Protein AF-A0A9D2DLN3-F1 (afdb_monomer)

Mean predicted aligned error: 19.73 Å

Structure (mmCIF, N/CA/C/O backbone):
data_AF-A0A9D2DLN3-F1
#
_entry.id   AF-A0A9D2DLN3-F1
#
loop_
_atom_site.group_PDB
_atom_site.id
_atom_site.type_symbol
_atom_site.label_atom_id
_atom_site.label_alt_id
_atom_site.label_comp_id
_atom_site.label_asym_id
_atom_site.label_entity_id
_atom_site.label_seq_id
_atom_site.pdbx_PDB_ins_code
_atom_site.Cartn_x
_atom_site.Cartn_y
_atom_site.Cartn_z
_atom_site.occupancy
_atom_site.B_iso_or_equiv
_atom_site.auth_seq_id
_atom_site.auth_comp_id
_atom_site.auth_asym_id
_atom_site.auth_atom_id
_atom_site.pdbx_PDB_model_num
ATOM 1 N N . MET A 1 1 ? -41.412 30.567 28.887 1.00 54.31 1 MET A N 1
ATOM 2 C CA . MET A 1 1 ? -41.700 29.138 29.116 1.00 54.31 1 MET A CA 1
ATOM 3 C C . MET A 1 1 ? -42.687 28.635 28.071 1.00 54.31 1 MET A C 1
ATOM 5 O O . MET A 1 1 ? -42.240 28.007 27.126 1.00 54.31 1 MET A O 1
ATOM 9 N N . ALA A 1 2 ? -43.990 28.933 28.184 1.00 56.00 2 ALA A N 1
ATOM 10 C CA . ALA A 1 2 ? -44.981 28.480 27.199 1.00 56.00 2 ALA A CA 1
ATOM 11 C C . ALA A 1 2 ? -44.760 29.108 25.808 1.00 56.00 2 ALA A C 1
ATOM 13 O O . ALA A 1 2 ? -44.629 28.382 24.829 1.00 56.00 2 ALA A O 1
ATOM 14 N N . ASP A 1 3 ? -44.630 30.437 25.742 1.00 62.59 3 ASP A N 1
ATOM 15 C CA . ASP A 1 3 ? -44.466 31.163 24.472 1.00 62.59 3 ASP A CA 1
ATOM 16 C C . ASP A 1 3 ? -43.129 30.847 23.773 1.00 62.59 3 ASP A C 1
ATOM 18 O O . ASP A 1 3 ? -43.067 30.780 22.548 1.00 62.59 3 ASP A O 1
ATOM 22 N N . ASP A 1 4 ? -42.065 30.584 24.543 1.00 66.12 4 ASP A N 1
ATOM 23 C CA . ASP A 1 4 ? -40.763 30.167 23.999 1.00 66.12 4 ASP A CA 1
ATOM 24 C C . ASP A 1 4 ? -40.831 28.768 23.370 1.00 66.12 4 ASP A C 1
ATOM 26 O O . ASP A 1 4 ? -40.252 28.540 22.311 1.00 66.12 4 ASP A O 1
ATOM 30 N N . LEU A 1 5 ? -41.566 27.835 23.991 1.00 67.12 5 LEU A N 1
ATOM 31 C CA . LEU A 1 5 ? -41.749 26.483 23.460 1.00 67.12 5 LEU A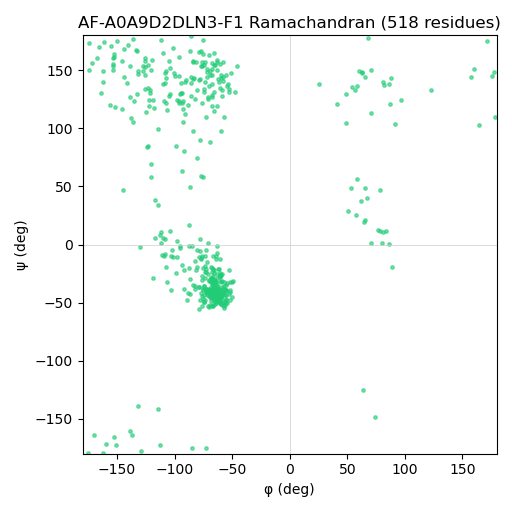 CA 1
ATOM 32 C C . LEU A 1 5 ? -42.590 26.499 22.177 1.00 67.12 5 LEU A C 1
ATOM 34 O O . LEU A 1 5 ? -42.247 25.819 21.214 1.00 67.12 5 LEU A O 1
ATOM 38 N N . ASP A 1 6 ? -43.656 27.302 22.143 1.00 78.06 6 ASP A N 1
ATOM 39 C CA . ASP A 1 6 ? -44.504 27.484 20.959 1.00 78.06 6 ASP A CA 1
ATOM 40 C C . ASP A 1 6 ? -43.758 28.193 19.811 1.00 78.06 6 ASP A C 1
ATOM 42 O O . ASP A 1 6 ? -43.986 27.887 18.639 1.00 78.06 6 ASP A O 1
ATOM 46 N N . LYS A 1 7 ? -42.797 29.075 20.130 1.00 80.00 7 LYS A N 1
ATOM 47 C CA . LYS A 1 7 ? -41.858 29.627 19.145 1.00 80.00 7 LYS A CA 1
ATOM 48 C C . LYS A 1 7 ? -40.910 28.550 18.600 1.00 80.00 7 LYS A C 1
ATOM 50 O O . LYS A 1 7 ? -40.850 28.375 17.389 1.00 80.00 7 LYS A O 1
ATOM 55 N N . ILE A 1 8 ? -40.226 27.797 19.468 1.00 78.06 8 ILE A N 1
ATOM 56 C CA . ILE A 1 8 ? -39.306 26.719 19.054 1.00 78.06 8 ILE A CA 1
ATOM 57 C C . ILE A 1 8 ? -40.033 25.683 18.181 1.00 78.06 8 ILE A C 1
ATOM 59 O O . ILE A 1 8 ? -39.481 25.224 17.184 1.00 78.06 8 ILE A O 1
ATOM 63 N N . LEU A 1 9 ? -41.290 25.351 18.500 1.00 79.06 9 LEU A N 1
ATOM 64 C CA . LEU A 1 9 ? -42.085 24.422 17.697 1.00 79.06 9 LEU A CA 1
ATOM 65 C C . LEU A 1 9 ? -42.338 24.941 16.271 1.00 79.06 9 LEU A C 1
ATOM 67 O O . LEU A 1 9 ? -42.290 24.158 15.325 1.00 79.06 9 LEU A O 1
ATOM 71 N N . LYS A 1 10 ? -42.575 26.250 16.115 1.00 86.62 10 LYS A N 1
ATOM 72 C CA . LYS A 1 10 ? -42.768 26.912 14.814 1.00 86.62 10 LYS A CA 1
ATOM 73 C C . LYS A 1 10 ? -41.469 27.019 14.027 1.00 86.62 10 LYS A C 1
ATOM 75 O O . LYS A 1 10 ? -41.475 26.724 12.836 1.00 86.62 10 LYS A O 1
ATOM 80 N N . ASP A 1 11 ? -40.366 27.364 14.689 1.00 83.56 11 ASP A N 1
ATOM 81 C CA . ASP A 1 11 ? -39.042 27.436 14.064 1.00 83.56 11 ASP A CA 1
ATOM 82 C C . ASP A 1 11 ? -38.636 26.041 13.511 1.00 83.56 11 ASP A C 1
ATOM 84 O O . ASP A 1 11 ? -38.245 25.919 12.350 1.00 83.56 11 ASP A O 1
ATOM 88 N N . VAL A 1 12 ? -38.867 24.960 14.275 1.00 80.50 12 VAL A N 1
ATOM 89 C CA . VAL A 1 12 ? -38.634 23.560 13.844 1.00 80.50 12 VAL A CA 1
ATOM 90 C C . VAL A 1 12 ? -39.609 23.088 12.751 1.00 80.50 12 VAL A C 1
ATOM 92 O O . VAL A 1 12 ? -39.251 22.249 11.920 1.00 80.50 12 VAL A O 1
ATOM 95 N N . GLN A 1 13 ? -40.847 23.590 12.725 1.00 84.94 13 GLN A N 1
ATOM 96 C CA . GLN A 1 13 ? -41.796 23.301 11.641 1.00 84.94 13 GLN A CA 1
ATOM 97 C C . GLN A 1 13 ? -41.375 23.986 10.334 1.00 84.94 13 GLN A C 1
ATOM 99 O O . GLN A 1 13 ? -41.338 23.323 9.298 1.00 84.94 13 GLN A O 1
ATOM 104 N N . ALA A 1 14 ? -40.972 25.258 10.392 1.00 87.06 14 ALA A N 1
ATOM 105 C CA . ALA A 1 14 ? -40.479 26.002 9.236 1.00 87.06 14 ALA A CA 1
ATOM 106 C C . ALA A 1 14 ? -39.214 25.366 8.630 1.00 87.06 14 ALA A C 1
ATOM 108 O O . ALA A 1 14 ? -39.120 25.229 7.411 1.00 87.06 14 ALA A O 1
ATOM 109 N N . GLU A 1 15 ? -38.273 24.899 9.459 1.00 83.31 15 GLU A N 1
ATOM 110 C CA . GLU A 1 15 ? -37.075 24.201 8.972 1.00 83.31 15 GLU A CA 1
ATOM 111 C C . GLU A 1 15 ? -37.420 22.884 8.247 1.00 83.31 15 GLU A C 1
ATOM 113 O O . GLU A 1 15 ? -36.844 22.564 7.206 1.00 83.31 15 GLU A O 1
ATOM 118 N N . LYS A 1 16 ? -38.407 22.129 8.750 1.00 82.12 16 LYS A N 1
ATOM 119 C CA . LYS A 1 16 ? -38.879 20.891 8.103 1.00 82.12 16 LYS A CA 1
ATOM 120 C C . LYS A 1 16 ? -39.585 21.143 6.772 1.00 82.12 16 LYS A C 1
ATOM 122 O O . LYS A 1 16 ? -39.459 20.321 5.865 1.00 82.12 16 LYS A O 1
ATOM 127 N N . GLU A 1 17 ? -40.307 22.253 6.636 1.00 87.88 17 GLU A N 1
ATOM 128 C CA . GLU A 1 17 ? -40.909 22.649 5.358 1.00 87.88 17 GLU A CA 1
ATOM 129 C C . GLU A 1 17 ? -39.844 23.112 4.352 1.00 87.88 17 GLU A C 1
ATOM 131 O O . GLU A 1 17 ? -39.889 22.684 3.198 1.00 87.88 17 GLU A O 1
ATOM 136 N N . ALA A 1 18 ? -38.833 23.870 4.794 1.00 83.81 18 ALA A N 1
ATOM 137 C CA . ALA A 1 18 ? -37.701 24.271 3.957 1.00 83.81 18 ALA A CA 1
ATOM 138 C C . ALA A 1 18 ? -36.919 23.059 3.415 1.00 83.81 18 ALA A C 1
ATOM 140 O O . ALA A 1 18 ? -36.769 22.923 2.200 1.00 83.81 18 ALA A O 1
ATOM 141 N N . ARG A 1 19 ? -36.515 22.116 4.284 1.00 76.06 19 ARG A N 1
ATOM 142 C CA . ARG A 1 19 ? -35.820 20.881 3.863 1.00 76.06 19 ARG A CA 1
ATOM 143 C C . ARG A 1 19 ? -36.662 20.019 2.909 1.00 76.06 19 ARG A C 1
ATOM 145 O O . ARG A 1 19 ? -36.104 19.354 2.041 1.00 76.06 19 ARG A O 1
ATOM 152 N N . ARG A 1 20 ? -37.999 20.017 3.031 1.00 83.31 20 ARG A N 1
ATOM 153 C CA . ARG A 1 20 ? -38.877 19.312 2.075 1.00 83.31 20 ARG A CA 1
ATOM 154 C C . ARG A 1 20 ? -38.876 19.989 0.702 1.00 83.31 20 ARG A C 1
ATOM 156 O O . ARG A 1 20 ? -38.760 19.285 -0.296 1.00 83.31 20 ARG A O 1
ATOM 163 N N . GLN A 1 21 ? -38.974 21.318 0.647 1.00 81.44 21 GLN A N 1
ATOM 164 C CA . GLN A 1 21 ? -38.904 22.061 -0.619 1.00 81.44 21 GLN A CA 1
ATOM 165 C C . GLN A 1 21 ? -37.546 21.868 -1.308 1.00 81.44 21 GLN A C 1
ATOM 167 O O . GLN A 1 21 ? -37.496 21.673 -2.518 1.00 81.44 21 GLN A O 1
ATOM 172 N N . GLU A 1 22 ? -36.458 21.843 -0.539 1.00 77.81 22 GLU A N 1
ATOM 173 C CA . GLU A 1 22 ? -35.108 21.560 -1.036 1.00 77.81 22 GLU A CA 1
ATOM 174 C C . GLU A 1 22 ? -34.990 20.137 -1.617 1.00 77.81 22 GLU A C 1
ATOM 176 O O . GLU A 1 22 ? -34.459 19.963 -2.712 1.00 77.81 22 GLU A O 1
ATOM 181 N N . GLN A 1 23 ? -35.574 19.123 -0.963 1.00 70.00 23 GLN A N 1
ATOM 182 C CA . GLN A 1 23 ? -35.638 17.751 -1.493 1.00 70.00 23 GLN A 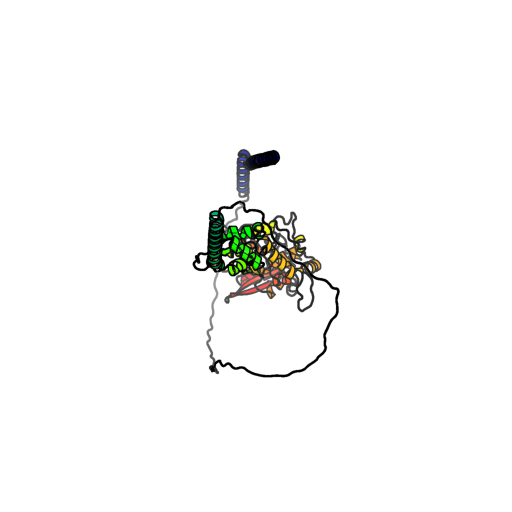CA 1
ATOM 183 C C . GLN A 1 23 ? -36.521 17.613 -2.747 1.00 70.00 23 GLN A C 1
ATOM 185 O O . GLN A 1 23 ? -36.198 16.827 -3.640 1.00 70.00 23 GLN A O 1
ATOM 190 N N . GLU A 1 24 ? -37.627 18.353 -2.841 1.00 75.56 24 GLU A N 1
ATOM 191 C CA . GLU A 1 24 ? -38.479 18.378 -4.039 1.00 75.56 24 GLU A CA 1
ATOM 192 C C . GLU A 1 24 ? -37.778 19.085 -5.212 1.00 75.56 24 GLU A C 1
ATOM 194 O O . GLU A 1 24 ? -37.832 18.601 -6.344 1.00 75.56 24 GLU A O 1
ATOM 199 N N . LEU A 1 25 ? -37.034 20.163 -4.943 1.00 71.69 25 LEU A N 1
ATOM 200 C CA . LEU A 1 25 ? -36.246 20.885 -5.944 1.00 71.69 25 LEU A CA 1
ATOM 201 C C . LEU A 1 25 ? -35.033 20.065 -6.416 1.00 71.69 25 LEU A C 1
ATOM 203 O O . LEU A 1 25 ? -34.789 19.981 -7.618 1.00 71.69 25 LEU A O 1
ATOM 207 N N . ALA A 1 26 ? -34.338 19.371 -5.508 1.00 59.88 26 ALA A N 1
ATOM 208 C CA . ALA A 1 26 ? -33.271 18.429 -5.854 1.00 59.88 26 ALA A CA 1
ATOM 209 C C . ALA A 1 26 ? -33.782 17.262 -6.720 1.00 59.88 26 ALA A C 1
ATOM 211 O O . ALA A 1 26 ? -33.118 16.871 -7.677 1.00 59.88 26 ALA A O 1
ATOM 212 N N . ARG A 1 27 ? -34.990 16.741 -6.453 1.00 64.19 27 ARG A N 1
ATOM 213 C CA . ARG A 1 27 ? -35.638 15.747 -7.330 1.00 64.19 27 ARG A CA 1
ATOM 214 C C . ARG A 1 27 ? -35.929 16.308 -8.721 1.00 64.19 27 ARG A C 1
ATOM 216 O O . ARG A 1 27 ? -35.583 15.661 -9.702 1.00 64.19 27 ARG A O 1
ATOM 223 N N . HIS A 1 28 ? -36.475 17.519 -8.815 1.00 64.50 28 HIS A N 1
ATOM 224 C CA . HIS A 1 28 ? -36.729 18.179 -10.102 1.00 64.50 28 HIS A CA 1
ATOM 225 C C . HIS A 1 28 ? -35.427 18.528 -10.864 1.00 64.50 28 HIS A C 1
ATOM 227 O O . HIS A 1 28 ? -35.447 18.673 -12.084 1.00 64.50 28 HIS A O 1
ATOM 233 N N . MET A 1 29 ? -34.280 18.640 -10.185 1.00 55.88 29 MET A N 1
ATOM 234 C CA . MET A 1 29 ? -32.963 18.757 -10.834 1.00 55.88 29 MET A CA 1
ATOM 235 C C . MET A 1 29 ? -32.371 17.410 -11.287 1.00 55.88 29 MET A C 1
ATOM 237 O O . MET A 1 29 ? -31.512 17.401 -12.166 1.00 55.88 29 MET A O 1
ATOM 241 N N . LEU A 1 30 ? -32.811 16.287 -10.708 1.00 52.62 30 LEU A N 1
ATOM 242 C CA . LEU A 1 30 ? -32.359 14.931 -11.054 1.00 52.62 30 LEU A CA 1
ATOM 243 C C . LEU A 1 30 ? -33.252 14.231 -12.091 1.00 52.62 30 LEU A C 1
ATOM 245 O O . LEU A 1 30 ? -32.808 13.278 -12.732 1.00 52.62 30 LEU A O 1
ATOM 249 N N . GLU A 1 31 ? -34.480 14.708 -12.311 1.00 52.56 31 GLU A N 1
ATOM 250 C CA . GLU A 1 31 ? -35.274 14.343 -13.487 1.00 52.56 31 GLU A CA 1
ATOM 251 C C . GLU A 1 31 ? -34.648 14.959 -14.750 1.00 52.56 31 GLU A C 1
ATOM 253 O O . GLU A 1 31 ? -34.982 16.066 -15.172 1.00 52.56 31 GLU A O 1
ATOM 258 N N . VAL A 1 32 ? -33.712 14.221 -15.357 1.00 55.78 32 VAL A N 1
ATOM 259 C CA . VAL A 1 32 ? -33.133 14.549 -16.667 1.00 55.78 32 VAL A CA 1
ATOM 260 C C . VAL A 1 32 ? -34.264 14.641 -17.688 1.00 55.78 32 VAL A C 1
ATOM 262 O O . VAL A 1 32 ? -34.858 13.627 -18.055 1.00 55.78 32 VAL A O 1
ATOM 265 N N . ASP A 1 33 ? -34.542 15.862 -18.148 1.00 59.56 33 ASP A N 1
ATOM 266 C CA . ASP A 1 33 ? -35.578 16.147 -19.140 1.00 59.56 33 ASP A CA 1
ATOM 267 C C . ASP A 1 33 ? -35.490 15.182 -20.336 1.00 59.56 33 ASP A C 1
ATOM 269 O O . ASP A 1 33 ? -34.423 14.973 -20.925 1.00 59.56 33 ASP A O 1
ATOM 273 N N . GLY A 1 34 ? -36.634 14.606 -20.711 1.00 57.88 34 GLY A N 1
ATOM 274 C CA . GLY A 1 34 ? -36.713 13.566 -21.734 1.00 57.88 34 GLY A CA 1
ATOM 275 C C . GLY A 1 34 ? -36.136 14.004 -23.081 1.00 57.88 34 GLY A C 1
ATOM 276 O O . GLY A 1 34 ? -35.514 13.190 -23.762 1.00 57.88 34 GLY A O 1
ATOM 277 N N . GLN A 1 35 ? -36.238 15.292 -23.438 1.00 55.66 35 GLN A N 1
ATOM 278 C CA . GLN A 1 35 ? -35.642 15.808 -24.679 1.00 55.66 35 GLN A CA 1
ATOM 279 C C . GLN A 1 35 ? -34.108 15.803 -24.627 1.00 55.66 35 GLN A C 1
ATOM 281 O O . GLN A 1 35 ? -33.450 15.563 -25.641 1.00 55.66 35 GLN A O 1
ATOM 286 N N . THR A 1 36 ? -33.523 16.005 -23.445 1.00 61.41 36 THR A N 1
ATOM 287 C CA . THR A 1 36 ? -32.077 15.868 -23.219 1.00 61.41 36 THR A CA 1
ATOM 288 C C . THR A 1 36 ? -31.642 14.406 -23.337 1.00 61.41 36 THR A C 1
ATOM 290 O O . THR A 1 36 ? -30.633 14.115 -23.982 1.00 61.41 36 THR A O 1
ATOM 293 N N . GLN A 1 37 ? -32.427 13.466 -22.799 1.00 58.16 37 GLN A N 1
ATOM 294 C CA . GLN A 1 37 ? -32.126 12.036 -22.903 1.00 58.16 37 GLN A CA 1
ATOM 295 C C . GLN A 1 37 ? -32.248 11.518 -24.352 1.00 58.16 37 GLN A C 1
ATOM 297 O O . GLN A 1 37 ? -31.350 10.823 -24.833 1.00 58.16 37 GLN A O 1
ATOM 302 N N . GLU A 1 38 ? -33.289 11.921 -25.092 1.00 64.31 38 GLU A N 1
ATOM 303 C CA . GLU A 1 38 ? -33.424 11.628 -26.527 1.00 64.31 38 GLU A CA 1
ATOM 304 C C . GLU A 1 38 ? -32.280 12.236 -27.350 1.00 64.31 38 GLU A C 1
ATOM 306 O O . GLU A 1 38 ? -31.720 11.564 -28.220 1.00 64.31 38 GLU A O 1
ATOM 311 N N . ARG A 1 39 ? -31.875 13.478 -27.053 1.00 71.38 39 ARG A N 1
ATOM 312 C CA . ARG A 1 39 ? -30.751 14.140 -27.729 1.00 71.38 39 ARG A CA 1
ATOM 313 C C . ARG A 1 39 ? -29.435 13.388 -27.528 1.00 71.38 39 ARG A C 1
ATOM 315 O O . ARG A 1 39 ? -28.735 13.143 -28.507 1.00 71.38 39 ARG A O 1
ATOM 322 N N . LEU A 1 40 ? -29.125 12.967 -26.301 1.00 69.12 40 LEU A N 1
ATOM 323 C CA . LEU A 1 40 ? -27.925 12.176 -25.998 1.00 69.12 40 LEU A CA 1
ATOM 324 C C . LEU A 1 40 ? -27.945 10.803 -26.690 1.00 69.12 40 LEU A C 1
ATOM 326 O O . LEU A 1 40 ? -26.916 10.347 -27.194 1.00 69.12 40 LEU A O 1
ATOM 330 N N . LEU A 1 41 ? -29.113 10.156 -26.783 1.00 68.06 41 LEU A N 1
ATOM 331 C CA . LEU A 1 41 ? -29.283 8.912 -27.544 1.00 68.06 41 LEU A CA 1
ATOM 332 C C . LEU A 1 41 ? -29.085 9.121 -29.054 1.00 68.06 41 LEU A C 1
ATOM 334 O O . LEU A 1 41 ? -28.487 8.270 -29.717 1.00 68.06 41 LEU A O 1
ATOM 338 N N . GLN A 1 42 ? -29.543 10.248 -29.600 1.00 69.81 42 GLN A N 1
ATOM 339 C CA . GLN A 1 42 ? -29.371 10.586 -31.012 1.00 69.81 42 GLN A CA 1
ATOM 340 C C . GLN A 1 42 ? -27.914 10.958 -31.339 1.00 69.81 42 GLN A C 1
ATOM 342 O O . GLN A 1 42 ? -27.382 10.518 -32.358 1.00 69.81 42 GLN A O 1
ATOM 347 N N . GLU A 1 43 ? -27.225 11.683 -30.453 1.00 70.38 43 GLU A N 1
ATOM 348 C CA . GLU A 1 43 ? -25.788 11.961 -30.572 1.00 70.38 43 GLU A CA 1
ATOM 349 C C . GLU A 1 43 ? -24.948 10.672 -30.456 1.00 70.38 43 GLU A C 1
ATOM 351 O O . GLU A 1 43 ? -24.022 10.483 -31.249 1.00 70.38 43 GLU A O 1
ATOM 356 N N . ARG A 1 44 ? -25.313 9.724 -29.573 1.00 66.31 44 ARG A N 1
ATOM 357 C CA . ARG A 1 44 ? -24.707 8.375 -29.538 1.00 66.31 44 ARG A CA 1
ATOM 358 C C . ARG A 1 44 ? -24.909 7.614 -30.853 1.00 66.31 44 ARG A C 1
ATOM 360 O O . ARG A 1 44 ? -23.933 7.103 -31.396 1.00 66.31 44 ARG A O 1
ATOM 367 N N . LYS A 1 45 ? -26.132 7.569 -31.400 1.00 65.12 45 LYS A N 1
ATOM 368 C CA . LYS A 1 45 ? -26.410 6.921 -32.701 1.00 65.12 45 LYS A CA 1
ATOM 369 C C . LYS A 1 45 ? -25.592 7.533 -33.837 1.00 65.12 45 LYS A C 1
ATOM 371 O O . LYS A 1 45 ? -25.022 6.794 -34.636 1.00 65.12 45 LYS A O 1
ATOM 376 N N . ASN A 1 46 ? -25.483 8.861 -33.879 1.00 70.38 46 ASN A N 1
ATOM 377 C CA . ASN A 1 46 ? -24.688 9.554 -34.890 1.00 70.38 46 ASN A CA 1
ATOM 378 C C . ASN A 1 46 ? -23.189 9.229 -34.761 1.00 70.38 46 ASN A C 1
ATOM 380 O O . ASN A 1 46 ? -22.564 8.934 -35.776 1.00 70.38 46 ASN A O 1
ATOM 384 N N . LYS A 1 47 ? -22.628 9.199 -33.539 1.00 62.28 47 LYS A N 1
ATOM 385 C CA . LYS A 1 47 ? -21.224 8.804 -33.306 1.00 62.28 47 LYS A CA 1
ATOM 386 C C . LYS A 1 47 ? -20.935 7.354 -33.711 1.00 62.28 47 LYS A C 1
ATOM 388 O O . LYS A 1 47 ? -19.913 7.097 -34.338 1.00 62.28 47 LYS A O 1
ATOM 393 N N . VAL A 1 48 ? -21.836 6.416 -33.406 1.00 57.91 48 VAL A N 1
ATOM 394 C CA . VAL A 1 48 ? -21.702 5.013 -33.848 1.00 57.91 48 VAL A CA 1
ATOM 395 C C . VAL A 1 48 ? -21.768 4.920 -35.377 1.00 57.91 48 VAL A C 1
ATOM 397 O O . VAL A 1 48 ? -20.927 4.267 -35.990 1.00 57.91 48 VAL A O 1
ATOM 400 N N . SER A 1 49 ? -22.701 5.637 -36.012 1.00 50.09 49 SER A N 1
ATOM 401 C CA . SER A 1 49 ? -22.829 5.652 -37.474 1.00 50.09 49 SER A CA 1
ATOM 402 C C . SER A 1 49 ? -21.647 6.315 -38.191 1.00 50.09 49 SER A C 1
ATOM 404 O O . SER A 1 49 ? -21.354 5.919 -39.317 1.00 50.09 49 SER A O 1
ATOM 406 N N . SER A 1 50 ? -20.968 7.300 -37.589 1.00 46.38 50 SER A N 1
ATOM 407 C CA . SER A 1 50 ? -19.732 7.855 -38.160 1.00 46.38 50 SER A CA 1
ATOM 408 C C . SER A 1 50 ? -18.564 6.881 -38.021 1.00 46.38 50 SER A C 1
ATOM 410 O O . SER A 1 50 ? -17.845 6.675 -38.993 1.00 46.38 50 SER A O 1
ATOM 412 N N . PHE A 1 51 ? -18.435 6.200 -36.876 1.00 45.81 51 PHE A N 1
ATOM 413 C CA . PHE A 1 51 ? -17.418 5.161 -36.672 1.00 45.81 51 PHE A CA 1
ATOM 414 C C . PHE A 1 51 ? -17.551 4.031 -37.707 1.00 45.81 51 PHE A C 1
ATOM 416 O O . PHE A 1 51 ? -16.578 3.620 -38.331 1.00 45.81 51 PHE A O 1
ATOM 423 N N . GLN A 1 52 ? -18.786 3.595 -37.968 1.00 45.81 52 GLN A N 1
ATOM 424 C CA . GLN A 1 52 ? -19.089 2.538 -38.937 1.00 45.81 52 GLN A CA 1
ATOM 425 C C . GLN A 1 52 ? -18.903 2.967 -40.409 1.00 45.81 52 GLN A C 1
ATOM 427 O O . GLN A 1 52 ? -18.813 2.112 -41.286 1.00 45.81 52 GLN A O 1
ATOM 432 N N . LEU A 1 53 ? -18.805 4.274 -40.687 1.00 44.25 53 LEU A N 1
ATOM 433 C CA . LEU A 1 53 ? -18.363 4.814 -41.979 1.00 44.25 53 LEU A CA 1
ATOM 434 C C . LEU A 1 53 ? -16.834 4.943 -42.072 1.00 44.25 53 LEU A C 1
ATOM 436 O O . LEU A 1 53 ? -16.285 4.819 -43.162 1.00 44.25 53 LEU A O 1
ATOM 440 N N . GLN A 1 54 ? -16.146 5.161 -40.948 1.00 43.75 54 GLN A N 1
ATOM 441 C CA . GLN A 1 54 ? -14.684 5.276 -40.894 1.00 43.75 54 GLN A CA 1
ATOM 442 C C . GLN A 1 54 ? -13.961 3.924 -41.034 1.00 43.75 54 GLN A C 1
ATOM 444 O O . GLN A 1 54 ? -12.805 3.917 -41.439 1.00 43.75 54 GLN A O 1
ATOM 449 N N . LEU A 1 55 ? -14.632 2.794 -40.773 1.00 41.38 55 LEU A N 1
ATOM 450 C CA . LEU A 1 55 ? -14.091 1.444 -41.013 1.00 41.38 55 LEU A CA 1
ATOM 451 C C . LEU A 1 55 ? -14.171 0.956 -42.478 1.00 41.38 55 LEU A C 1
ATOM 453 O O . LEU A 1 55 ? -13.675 -0.126 -42.766 1.00 41.38 55 LEU A O 1
ATOM 457 N N . ASN A 1 56 ? -14.793 1.711 -43.393 1.00 39.31 56 ASN A N 1
ATOM 458 C CA . ASN A 1 56 ? -15.056 1.283 -44.778 1.00 39.31 56 ASN A CA 1
ATOM 459 C C . ASN A 1 56 ? -14.292 2.111 -45.837 1.00 39.31 56 ASN A C 1
ATOM 461 O O . ASN A 1 56 ? -14.805 2.349 -46.933 1.00 39.31 56 ASN A O 1
ATOM 465 N N . LEU A 1 57 ? -13.072 2.556 -45.525 1.00 42.62 57 LEU A N 1
ATOM 466 C CA . LEU A 1 57 ? -12.107 3.014 -46.530 1.00 42.62 57 LEU A CA 1
ATOM 467 C C . LEU A 1 57 ? -10.825 2.168 -46.467 1.00 42.62 57 LEU A C 1
ATOM 469 O O . LEU A 1 57 ? -10.451 1.681 -45.405 1.00 42.62 57 LEU A O 1
ATOM 473 N N . ASP A 1 58 ? -10.184 2.047 -47.631 1.00 38.66 58 ASP A N 1
ATOM 474 C CA . ASP A 1 58 ? -8.882 1.414 -47.895 1.00 38.66 58 ASP A CA 1
ATOM 475 C C . ASP A 1 58 ? -8.846 -0.133 -47.977 1.00 38.66 58 ASP A C 1
ATOM 477 O O . ASP A 1 58 ? -7.931 -0.795 -47.492 1.00 38.66 58 ASP A O 1
ATOM 481 N N . GLU A 1 59 ? -9.794 -0.718 -48.724 1.00 37.97 59 GLU A N 1
ATOM 482 C CA . GLU A 1 59 ? -9.662 -2.073 -49.299 1.00 37.97 59 GLU A CA 1
ATOM 483 C C . GLU A 1 59 ? -8.812 -2.043 -50.595 1.00 37.97 59 GLU A C 1
ATOM 485 O O . GLU A 1 59 ? -9.332 -2.145 -51.708 1.00 37.97 59 GLU A O 1
ATOM 490 N N . GLU A 1 60 ? -7.487 -1.880 -50.474 1.00 36.03 60 GLU A N 1
ATOM 491 C CA . GLU A 1 60 ? -6.550 -2.082 -51.596 1.00 36.03 60 GLU A CA 1
ATOM 492 C C . GLU A 1 60 ? -6.049 -3.540 -51.616 1.00 36.03 60 GLU A C 1
ATOM 494 O O . GLU A 1 60 ? -5.368 -4.008 -50.702 1.00 36.03 60 GLU A O 1
ATOM 499 N N . ALA A 1 61 ? -6.442 -4.298 -52.645 1.00 37.81 61 ALA A N 1
ATOM 500 C CA . ALA A 1 61 ? -6.317 -5.756 -52.654 1.00 37.81 61 ALA A CA 1
ATOM 501 C C . ALA A 1 61 ? -4.898 -6.265 -53.013 1.00 37.81 61 ALA A C 1
ATOM 503 O O . ALA A 1 61 ? -4.349 -5.860 -54.042 1.00 37.81 61 ALA A O 1
ATOM 504 N N . PRO A 1 62 ? -4.322 -7.222 -52.254 1.00 37.03 62 PRO A N 1
ATOM 505 C CA . PRO A 1 62 ? -3.038 -7.843 -52.586 1.00 37.03 62 PRO A CA 1
ATOM 506 C C . PRO A 1 62 ? -3.156 -8.903 -53.700 1.00 37.03 62 PRO A C 1
ATOM 508 O O . PRO A 1 62 ? -4.102 -9.693 -53.736 1.00 37.03 62 PRO A O 1
ATOM 511 N N . GLU A 1 63 ? -2.159 -8.969 -54.591 1.00 35.97 63 GLU A N 1
ATOM 512 C CA . GLU A 1 63 ? -2.070 -10.007 -55.634 1.00 35.97 63 GLU A CA 1
ATOM 513 C C . GLU A 1 63 ? -1.806 -11.421 -55.057 1.00 35.97 63 GLU A C 1
ATOM 515 O O . GLU A 1 63 ? -1.144 -11.564 -54.024 1.00 35.97 63 GLU A O 1
ATOM 520 N N . PRO A 1 64 ? -2.273 -12.497 -55.727 1.00 35.94 64 PRO A N 1
ATOM 521 C CA . PRO A 1 64 ? -2.131 -13.866 -55.230 1.00 35.94 64 PRO A CA 1
ATOM 522 C C . PRO A 1 64 ? -0.680 -14.406 -55.298 1.00 35.94 64 PRO A C 1
ATOM 524 O O . PRO A 1 64 ? 0.057 -14.088 -56.238 1.00 35.94 64 PRO A O 1
ATOM 527 N N . PRO A 1 65 ? -0.264 -15.291 -54.363 1.00 36.06 65 PRO A N 1
ATOM 528 C CA . PRO A 1 65 ? 1.092 -15.850 -54.336 1.00 36.06 65 PRO A CA 1
ATOM 529 C C . PRO A 1 65 ? 1.452 -16.705 -55.560 1.00 36.06 65 PRO A C 1
ATOM 531 O O . PRO A 1 65 ? 0.611 -17.394 -56.139 1.00 36.06 65 PRO A O 1
ATOM 534 N N . ARG A 1 66 ? 2.743 -16.718 -55.921 1.00 32.66 66 ARG A N 1
ATOM 535 C CA . ARG A 1 66 ? 3.286 -17.558 -57.005 1.00 32.66 66 ARG A CA 1
ATOM 536 C C . ARG A 1 66 ? 3.617 -18.982 -56.543 1.00 32.66 66 ARG A C 1
ATOM 538 O O . ARG A 1 66 ? 3.851 -19.241 -55.368 1.00 32.66 66 ARG A O 1
ATOM 545 N N . GLU A 1 67 ? 3.639 -19.891 -57.515 1.00 30.69 67 GLU A N 1
ATOM 546 C CA . GLU A 1 67 ? 3.721 -21.346 -57.339 1.00 30.69 67 GLU A CA 1
ATOM 547 C C . GLU A 1 67 ? 4.975 -21.839 -56.592 1.00 30.69 67 GLU A C 1
ATOM 549 O O . GLU A 1 67 ? 6.093 -21.372 -56.823 1.00 30.69 67 GLU A O 1
ATOM 554 N N . ALA A 1 68 ? 4.797 -22.878 -55.772 1.00 30.69 68 ALA A N 1
ATOM 555 C CA . ALA A 1 68 ? 5.888 -23.605 -55.130 1.00 30.69 68 ALA A CA 1
ATOM 556 C C . ALA A 1 68 ? 6.678 -24.482 -56.125 1.00 30.69 68 ALA A C 1
ATOM 558 O O . ALA A 1 68 ? 6.118 -25.032 -57.077 1.00 30.69 68 ALA A O 1
ATOM 559 N N . LYS A 1 69 ? 7.974 -24.699 -55.855 1.00 31.33 69 LYS A N 1
ATOM 560 C CA . LYS A 1 69 ? 8.789 -25.737 -56.512 1.00 31.33 69 LYS A CA 1
ATOM 561 C C . LYS A 1 69 ? 9.588 -26.559 -55.503 1.00 31.33 69 LYS A C 1
ATOM 563 O O . LYS A 1 69 ? 9.970 -26.069 -54.448 1.00 31.33 69 LYS A O 1
ATOM 568 N N . ALA A 1 70 ? 9.769 -27.832 -55.845 1.00 29.39 70 ALA A N 1
ATOM 569 C CA . ALA A 1 70 ? 10.209 -28.889 -54.942 1.00 29.39 70 ALA A CA 1
ATOM 570 C C . ALA A 1 70 ? 11.700 -28.840 -54.563 1.00 29.39 70 ALA A C 1
ATOM 572 O O . ALA A 1 70 ? 12.540 -28.342 -55.314 1.00 29.39 70 ALA A O 1
ATOM 573 N N . ALA A 1 71 ? 12.013 -29.457 -53.423 1.00 30.06 71 ALA A N 1
ATOM 574 C CA . ALA A 1 71 ? 13.368 -29.797 -52.998 1.00 30.06 71 ALA A CA 1
ATOM 575 C C . ALA A 1 71 ? 13.905 -31.065 -53.698 1.00 30.06 71 ALA A C 1
ATOM 577 O O . ALA A 1 71 ? 13.129 -31.868 -54.225 1.00 30.06 71 ALA A O 1
ATOM 578 N N . PRO A 1 72 ? 15.224 -31.300 -53.617 1.00 37.12 72 PRO A N 1
ATOM 579 C CA . PRO A 1 72 ? 15.795 -32.644 -53.529 1.00 37.12 72 PRO A CA 1
ATOM 580 C C . PRO A 1 72 ? 16.607 -32.856 -52.220 1.00 37.12 72 PRO A C 1
ATOM 582 O O . PRO A 1 72 ? 17.025 -31.877 -51.601 1.00 37.12 72 PRO A O 1
ATOM 585 N N . PRO A 1 73 ? 16.825 -34.111 -51.770 1.00 40.00 73 PRO A N 1
ATOM 586 C CA . PRO A 1 73 ? 17.313 -34.418 -50.417 1.00 40.00 73 PRO A CA 1
ATOM 587 C C . PRO A 1 73 ? 18.812 -34.771 -50.325 1.00 40.00 73 PRO A C 1
ATOM 589 O O . PRO A 1 73 ? 19.452 -35.088 -51.328 1.00 40.00 73 PRO A O 1
ATOM 592 N N . SER A 1 74 ? 19.334 -34.827 -49.092 1.00 31.16 74 SER A N 1
ATOM 593 C CA . SER A 1 74 ? 20.605 -35.481 -48.746 1.00 31.16 74 SER A CA 1
ATOM 594 C C . SER A 1 74 ? 20.543 -36.155 -47.368 1.00 31.16 74 SER A C 1
ATOM 596 O O . SER A 1 74 ? 19.914 -35.641 -46.448 1.00 31.16 74 SER A O 1
ATOM 598 N N . ALA A 1 75 ? 21.226 -37.299 -47.292 1.00 29.44 75 ALA A N 1
ATOM 599 C CA . ALA A 1 75 ? 21.552 -38.163 -46.153 1.00 29.44 75 ALA A CA 1
ATOM 600 C C . ALA A 1 75 ? 22.079 -37.424 -44.896 1.00 29.44 75 ALA A C 1
ATOM 602 O O . ALA A 1 75 ? 22.615 -36.327 -45.044 1.00 29.44 75 ALA A O 1
ATOM 603 N N . ALA A 1 76 ? 21.949 -37.900 -43.645 1.00 28.75 76 ALA A N 1
ATOM 604 C CA . ALA A 1 76 ? 21.795 -39.245 -43.035 1.00 28.75 76 ALA A CA 1
ATOM 605 C C . ALA A 1 76 ? 23.108 -39.961 -42.623 1.00 28.75 76 ALA A C 1
ATOM 607 O O . ALA A 1 76 ? 23.786 -40.525 -43.472 1.00 28.75 76 ALA A O 1
ATOM 608 N N . GLU A 1 77 ? 23.364 -39.962 -41.306 1.00 30.33 77 GLU A N 1
ATOM 609 C CA . GLU A 1 77 ? 24.207 -40.816 -40.428 1.00 30.33 77 GLU A CA 1
ATOM 610 C C . GLU A 1 77 ? 23.691 -40.489 -38.990 1.00 30.33 77 GLU A C 1
ATOM 612 O O . GLU A 1 77 ? 23.277 -39.353 -38.752 1.00 30.33 77 GLU A O 1
ATOM 617 N N . GLU A 1 78 ? 23.358 -41.417 -38.079 1.00 28.95 78 GLU A N 1
ATOM 618 C CA . GLU A 1 78 ? 24.196 -42.374 -37.316 1.00 28.95 78 GLU A CA 1
ATOM 619 C C . GLU A 1 78 ? 25.288 -41.705 -36.448 1.00 28.95 78 GLU A C 1
ATOM 621 O O . GLU A 1 78 ? 25.972 -40.805 -36.916 1.00 28.95 78 GLU A O 1
ATOM 626 N N . ALA A 1 79 ? 25.556 -42.092 -35.190 1.00 26.45 79 ALA A N 1
ATOM 627 C CA . ALA A 1 79 ? 24.841 -42.905 -34.183 1.00 26.45 79 ALA A CA 1
ATOM 628 C C . ALA A 1 79 ? 25.516 -42.682 -32.795 1.00 26.45 79 ALA A C 1
ATOM 630 O O . ALA A 1 79 ? 26.610 -42.119 -32.748 1.00 26.45 79 ALA A O 1
ATOM 631 N N . GLY A 1 80 ? 24.935 -43.147 -31.674 1.00 27.41 80 GLY A N 1
ATOM 632 C CA . GLY A 1 80 ? 25.658 -43.175 -30.385 1.00 27.41 80 GLY A CA 1
ATOM 633 C C . GLY A 1 80 ? 24.816 -43.367 -29.114 1.00 27.41 80 GLY A C 1
ATOM 634 O O . GLY A 1 80 ? 24.244 -42.410 -28.603 1.00 27.41 80 GLY A O 1
ATOM 635 N N . GLU A 1 81 ? 24.818 -44.583 -28.563 1.00 29.94 81 GLU A N 1
ATOM 636 C CA . GLU A 1 81 ? 24.485 -44.869 -27.156 1.00 29.94 81 GLU A CA 1
ATOM 637 C C . GLU A 1 81 ? 25.785 -45.061 -26.354 1.00 29.94 81 GLU A C 1
ATOM 639 O O . GLU A 1 81 ? 26.720 -45.659 -26.882 1.00 29.94 81 GLU A O 1
ATOM 644 N N . GLU A 1 82 ? 25.821 -44.697 -25.065 1.00 29.03 82 GLU A N 1
ATOM 645 C CA . GLU A 1 82 ? 26.635 -45.430 -24.077 1.00 29.03 82 GLU A CA 1
ATOM 646 C C . GLU A 1 82 ? 26.042 -45.314 -22.654 1.00 29.03 82 GLU A C 1
ATOM 648 O O . GLU A 1 82 ? 25.183 -44.467 -22.397 1.00 29.03 82 GLU A O 1
ATOM 653 N N . GLN A 1 83 ? 26.433 -46.211 -21.737 1.00 27.52 83 GLN A N 1
ATOM 654 C CA . GLN A 1 83 ? 25.754 -46.452 -20.455 1.00 27.52 83 GLN A CA 1
ATOM 655 C C . GLN A 1 83 ? 26.665 -46.332 -19.215 1.00 27.52 83 GLN A C 1
ATOM 657 O O . GLN A 1 83 ? 27.807 -46.770 -19.218 1.00 27.52 83 GLN A O 1
ATOM 662 N N . ALA A 1 84 ? 26.063 -45.840 -18.126 1.00 27.17 84 ALA A N 1
ATOM 663 C CA . ALA A 1 84 ? 26.192 -46.268 -16.721 1.00 27.17 84 ALA A CA 1
ATOM 664 C C . ALA A 1 84 ? 27.559 -46.662 -16.089 1.00 27.17 84 ALA A C 1
ATOM 666 O O . ALA A 1 84 ? 28.118 -47.724 -16.352 1.00 27.17 84 ALA A O 1
ATOM 667 N N . ALA A 1 85 ? 27.922 -45.933 -15.023 1.00 27.44 85 ALA A N 1
ATOM 668 C CA . ALA A 1 85 ? 28.587 -46.437 -13.805 1.00 27.44 85 ALA A CA 1
ATOM 669 C C . ALA A 1 85 ? 28.179 -45.505 -12.631 1.00 27.44 85 ALA A C 1
ATOM 671 O O . ALA A 1 85 ? 28.264 -44.293 -12.783 1.00 27.44 85 ALA A O 1
ATOM 672 N N . ALA A 1 86 ? 27.504 -45.938 -11.557 1.00 27.77 86 ALA A N 1
ATOM 673 C CA . ALA A 1 86 ? 27.869 -46.880 -10.480 1.00 27.77 86 ALA A CA 1
ATOM 674 C C . ALA A 1 86 ? 28.605 -46.204 -9.292 1.00 27.77 86 ALA A C 1
ATOM 676 O O . ALA A 1 86 ? 29.666 -45.614 -9.463 1.00 27.77 86 ALA A O 1
ATOM 677 N N . ALA A 1 87 ? 28.021 -46.310 -8.087 1.00 32.56 87 ALA A N 1
ATOM 678 C CA . ALA A 1 87 ? 28.585 -45.857 -6.801 1.00 32.56 87 ALA A CA 1
ATOM 679 C C . ALA A 1 87 ? 29.510 -46.935 -6.170 1.00 32.56 87 ALA A C 1
ATOM 681 O O . ALA A 1 87 ? 29.660 -48.001 -6.782 1.00 32.56 87 ALA A O 1
ATOM 682 N N . PRO A 1 88 ? 30.137 -46.709 -4.987 1.00 44.50 88 PRO A N 1
ATOM 683 C CA . PRO A 1 88 ? 29.423 -47.012 -3.722 1.00 44.50 88 PRO A CA 1
ATOM 684 C C . PRO A 1 88 ? 29.860 -46.235 -2.436 1.00 44.50 88 PRO A C 1
ATOM 686 O O . PRO A 1 88 ? 30.919 -45.620 -2.416 1.00 44.50 88 PRO A O 1
ATOM 689 N N . ASP A 1 89 ? 29.069 -46.396 -1.355 1.00 29.48 89 ASP A N 1
ATOM 690 C CA . ASP A 1 89 ? 29.457 -46.501 0.084 1.00 29.48 89 ASP A CA 1
ATOM 691 C C . ASP A 1 89 ? 30.171 -45.335 0.845 1.00 29.48 89 ASP A C 1
ATOM 693 O O . ASP A 1 89 ? 30.980 -44.608 0.285 1.00 29.48 89 ASP A O 1
ATOM 697 N N . ALA A 1 90 ? 29.988 -45.115 2.169 1.00 28.83 90 ALA A N 1
ATOM 698 C CA . ALA A 1 90 ? 29.058 -45.684 3.179 1.00 28.83 90 ALA A CA 1
ATOM 699 C C . ALA A 1 90 ? 29.112 -44.952 4.564 1.00 28.83 90 ALA A C 1
ATOM 701 O O . ALA A 1 90 ? 30.182 -44.477 4.925 1.00 28.83 90 ALA A O 1
ATOM 702 N N . VAL A 1 91 ? 28.016 -45.041 5.366 1.00 28.33 91 VAL A N 1
ATOM 703 C CA . VAL A 1 91 ? 27.938 -45.122 6.875 1.00 28.33 91 VAL A CA 1
ATOM 704 C C . VAL A 1 91 ? 28.466 -43.912 7.711 1.00 28.33 91 VAL A C 1
ATOM 706 O O . VAL A 1 91 ? 29.392 -43.242 7.287 1.00 28.33 91 VAL A O 1
ATOM 709 N N . SER A 1 92 ? 27.976 -43.507 8.906 1.00 29.09 92 SER A N 1
ATOM 710 C CA . SER A 1 92 ? 27.024 -43.978 9.964 1.00 29.09 92 SER A CA 1
ATOM 711 C C . SER A 1 92 ? 26.051 -42.836 10.404 1.00 29.09 92 SER A C 1
ATOM 713 O O . SER A 1 92 ? 26.246 -41.714 9.958 1.00 29.09 92 SER A O 1
ATOM 715 N N . GLY A 1 93 ? 24.940 -43.005 11.153 1.00 26.50 93 GLY A N 1
ATOM 716 C CA . GLY A 1 93 ? 24.790 -43.347 12.599 1.00 26.50 93 GLY A CA 1
ATOM 717 C C . GLY A 1 93 ? 24.976 -42.106 13.516 1.00 26.50 93 GLY A C 1
ATOM 718 O O . GLY A 1 93 ? 25.859 -41.312 13.218 1.00 26.50 93 GLY A O 1
ATOM 719 N N . GLU A 1 94 ? 24.228 -41.842 14.605 1.00 29.50 94 GLU A N 1
ATOM 720 C CA . GLU A 1 94 ? 23.254 -42.635 15.398 1.00 29.50 94 GLU A CA 1
ATOM 721 C C . GLU A 1 94 ? 22.185 -41.754 16.121 1.00 29.50 94 GLU A C 1
ATOM 723 O O . GLU A 1 94 ? 22.387 -40.563 16.333 1.00 29.50 94 GLU A O 1
ATOM 728 N N . GLU A 1 95 ? 21.096 -42.389 16.577 1.00 33.44 95 GLU A N 1
ATOM 729 C CA . GLU A 1 95 ? 20.123 -42.002 17.637 1.00 33.44 95 GLU A CA 1
ATOM 730 C C . GLU A 1 95 ? 19.705 -43.322 18.366 1.00 33.44 95 GLU A C 1
ATOM 732 O O . GLU A 1 95 ? 20.005 -44.377 17.788 1.00 33.44 95 GLU A O 1
ATOM 737 N N . PRO A 1 96 ? 19.004 -43.384 19.540 1.00 53.44 96 PRO A N 1
ATOM 738 C CA . PRO A 1 96 ? 18.325 -42.341 20.347 1.00 53.44 96 PRO A CA 1
ATOM 739 C C . PRO A 1 96 ? 18.516 -42.473 21.908 1.00 53.44 96 PRO A C 1
ATOM 741 O O . PRO A 1 96 ? 19.359 -43.235 22.373 1.00 53.44 96 PRO A O 1
ATOM 744 N N . ALA A 1 97 ? 17.620 -41.836 22.701 1.00 29.03 97 ALA A N 1
ATOM 745 C CA . ALA A 1 97 ? 17.322 -42.019 24.156 1.00 29.03 97 ALA A CA 1
ATOM 746 C C . ALA A 1 97 ? 18.398 -41.546 25.172 1.00 29.03 97 ALA A C 1
ATOM 748 O O . ALA A 1 97 ? 19.583 -41.579 24.881 1.00 29.03 97 ALA A O 1
ATOM 749 N N . GLY A 1 98 ? 18.131 -41.094 26.410 1.00 27.22 98 GLY A N 1
ATOM 750 C CA . GLY A 1 98 ? 16.977 -40.963 27.336 1.00 27.22 98 GLY A CA 1
ATOM 751 C C . GLY A 1 98 ? 17.459 -40.086 28.535 1.00 27.22 98 GLY A C 1
ATOM 752 O O . GLY A 1 98 ? 18.505 -39.461 28.406 1.00 27.22 98 GLY A O 1
ATOM 753 N N . MET A 1 99 ? 16.866 -39.955 29.733 1.00 30.78 99 MET A N 1
ATOM 754 C CA . MET A 1 99 ? 15.738 -40.583 30.448 1.00 30.78 99 MET A CA 1
ATOM 755 C C . MET A 1 99 ? 15.293 -39.637 31.614 1.00 30.78 99 MET A C 1
ATOM 757 O O . MET A 1 99 ? 15.942 -38.628 31.877 1.00 30.78 99 MET A O 1
ATOM 761 N N . SER A 1 100 ? 14.203 -39.966 32.312 1.00 28.03 100 SER A N 1
ATOM 762 C CA . SER A 1 100 ? 13.540 -39.249 33.428 1.00 28.03 100 SER A CA 1
ATOM 763 C C . SER A 1 100 ? 14.268 -39.140 34.787 1.00 28.03 100 SER A C 1
ATOM 765 O O . SER A 1 100 ? 14.953 -40.080 35.176 1.00 28.03 100 SER A O 1
ATOM 767 N N . ASP A 1 101 ? 13.916 -38.116 35.585 1.00 29.20 101 ASP A N 1
ATOM 768 C CA . ASP A 1 101 ? 13.259 -38.228 36.924 1.00 29.20 101 ASP A CA 1
ATOM 769 C C . ASP A 1 101 ? 12.635 -36.849 37.283 1.00 29.20 101 ASP A C 1
ATOM 771 O O . ASP A 1 101 ? 13.197 -35.841 36.863 1.00 29.20 101 ASP A O 1
ATOM 775 N N . THR A 1 102 ? 11.448 -36.604 37.869 1.00 29.16 102 THR A N 1
ATOM 776 C CA . THR A 1 102 ? 10.488 -37.201 38.846 1.00 29.16 102 THR A CA 1
ATOM 777 C C . THR A 1 102 ? 10.719 -36.910 40.347 1.00 29.16 102 THR A C 1
ATOM 779 O O . THR A 1 102 ? 11.845 -36.898 40.830 1.00 29.16 102 THR A O 1
ATOM 782 N N . GLY A 1 103 ? 9.612 -36.643 41.071 1.00 27.77 103 GLY A N 1
ATOM 783 C CA . GLY A 1 103 ? 9.543 -36.305 42.510 1.00 27.77 103 GLY A CA 1
ATOM 784 C C . GLY A 1 103 ? 9.685 -34.802 42.850 1.00 27.77 103 GLY A C 1
ATOM 785 O O . GLY A 1 103 ? 10.448 -34.096 42.202 1.00 27.77 103 GLY A O 1
ATOM 786 N N . GLY A 1 104 ? 8.988 -34.231 43.845 1.00 27.34 104 GLY A N 1
ATOM 787 C CA . GLY A 1 104 ? 7.891 -34.768 44.669 1.00 27.34 104 GLY A CA 1
ATOM 788 C C . GLY A 1 104 ? 7.719 -34.053 46.030 1.00 27.34 104 GLY A C 1
ATOM 789 O O . GLY A 1 104 ? 8.711 -33.716 46.659 1.00 27.34 104 GLY A O 1
ATOM 790 N N . GLU A 1 105 ? 6.462 -33.906 46.474 1.00 30.64 105 GLU A N 1
ATOM 791 C CA . GLU A 1 105 ? 5.995 -33.733 47.876 1.00 30.64 105 GLU A CA 1
ATOM 792 C C . GLU A 1 105 ? 6.270 -32.416 48.668 1.00 30.64 105 GLU A C 1
ATOM 794 O O . GLU A 1 105 ? 7.374 -32.111 49.111 1.00 30.64 105 GLU A O 1
ATOM 799 N N . GLU A 1 106 ? 5.175 -31.690 48.957 1.00 30.59 106 GLU A N 1
ATOM 800 C CA . GLU A 1 106 ? 4.920 -30.974 50.232 1.00 30.59 106 GLU A CA 1
ATOM 801 C C . GLU A 1 106 ? 4.587 -31.987 51.373 1.00 30.59 106 GLU A C 1
ATOM 803 O O . GLU A 1 106 ? 4.510 -33.180 51.072 1.00 30.59 106 GLU A O 1
ATOM 808 N N . PRO A 1 107 ? 4.218 -31.608 52.630 1.00 53.44 107 PRO A N 1
ATOM 809 C CA . PRO A 1 107 ? 4.326 -30.331 53.376 1.00 53.44 107 PRO A CA 1
ATOM 810 C C . PRO A 1 107 ? 4.965 -30.505 54.787 1.00 53.44 107 PRO A C 1
ATOM 812 O O . PRO A 1 107 ? 5.243 -31.621 55.210 1.00 53.44 107 PRO A O 1
ATOM 815 N N . SER A 1 108 ? 5.072 -29.427 55.590 1.00 29.30 108 SER A N 1
ATOM 816 C CA . SER A 1 108 ? 4.651 -29.446 57.020 1.00 29.30 108 SER A CA 1
ATOM 817 C C . SER A 1 108 ? 4.741 -28.075 57.716 1.00 29.30 108 SER A C 1
ATOM 819 O O . SER A 1 108 ? 5.622 -27.274 57.416 1.00 29.30 108 SER A O 1
ATOM 821 N N . GLU A 1 109 ? 3.869 -27.841 58.702 1.00 31.58 109 GLU A N 1
ATOM 822 C CA . GLU A 1 109 ? 3.872 -26.680 59.610 1.00 31.58 109 GLU A CA 1
ATOM 823 C C . GLU A 1 109 ? 4.957 -26.777 60.708 1.00 31.58 109 GLU A C 1
ATOM 825 O O . GLU A 1 109 ? 5.259 -27.883 61.152 1.00 31.58 109 GLU A O 1
ATOM 830 N N . ALA A 1 110 ? 5.442 -25.637 61.241 1.00 29.09 110 ALA A N 1
ATOM 831 C CA . ALA A 1 110 ? 5.438 -25.331 62.692 1.00 29.09 110 ALA A CA 1
ATOM 832 C C . ALA A 1 110 ? 6.146 -24.001 63.070 1.00 29.09 110 ALA A C 1
ATOM 834 O O . ALA A 1 110 ? 7.178 -23.624 62.526 1.00 29.09 110 ALA A O 1
ATOM 835 N N . VAL A 1 111 ? 5.597 -23.336 64.091 1.00 33.53 111 VAL A N 1
ATOM 836 C CA . VAL A 1 111 ? 6.108 -22.162 64.853 1.00 33.53 111 VAL A CA 1
ATOM 837 C C . VAL A 1 111 ? 6.604 -22.733 66.223 1.00 33.53 111 VAL A C 1
ATOM 839 O O . VAL A 1 111 ? 6.090 -23.806 66.557 1.00 33.53 111 VAL A O 1
ATOM 842 N N . PRO A 1 112 ? 7.510 -22.146 67.068 1.00 46.50 112 PRO A N 1
ATOM 843 C CA . PRO A 1 112 ? 7.762 -20.705 67.281 1.00 46.50 112 PRO A CA 1
ATOM 844 C C . PRO A 1 112 ? 9.193 -20.243 67.714 1.00 46.50 112 PRO A C 1
ATOM 846 O O . PRO A 1 112 ? 10.104 -21.044 67.888 1.00 46.50 112 PRO A O 1
ATOM 849 N N . SER A 1 113 ? 9.315 -18.936 68.037 1.00 26.61 113 SER A N 1
ATOM 850 C CA . SER A 1 113 ? 9.944 -18.377 69.273 1.00 26.61 113 SER A CA 1
ATOM 851 C C . SER A 1 113 ? 11.116 -17.384 69.124 1.00 26.61 113 SER A C 1
ATOM 853 O O . SER A 1 113 ? 12.136 -17.723 68.539 1.00 26.61 113 SER A O 1
ATOM 855 N N . SER A 1 114 ? 11.025 -16.268 69.881 1.00 28.47 114 SER A N 1
ATOM 856 C CA . SER A 1 114 ? 12.115 -15.418 70.451 1.00 28.47 114 SER A CA 1
ATOM 857 C C . SER A 1 114 ? 13.125 -14.729 69.501 1.00 28.47 114 SER A C 1
ATOM 859 O O . SER A 1 114 ? 13.468 -15.261 68.459 1.00 28.47 114 SER A O 1
ATOM 861 N N . GLY A 1 115 ? 13.692 -13.556 69.822 1.00 26.28 115 GLY A N 1
ATOM 862 C CA . GLY A 1 115 ? 13.547 -12.670 70.995 1.00 26.28 115 GLY A CA 1
ATOM 863 C C . GLY A 1 115 ? 14.599 -11.532 70.983 1.00 26.28 115 GLY A C 1
ATOM 864 O O . GLY A 1 115 ? 15.469 -11.536 70.117 1.00 26.28 115 GLY A O 1
ATOM 865 N N . GLY A 1 116 ? 14.528 -10.595 71.941 1.00 28.70 116 GLY A N 1
ATOM 866 C CA . GLY A 1 116 ? 15.364 -9.373 72.032 1.00 28.70 116 GLY A CA 1
ATOM 867 C C . GLY A 1 116 ? 14.654 -8.137 71.437 1.00 28.70 116 GLY A C 1
ATOM 868 O O . GLY A 1 116 ? 14.086 -8.251 70.355 1.00 28.70 116 GLY A O 1
ATOM 869 N N . GLU A 1 117 ? 14.440 -6.997 72.117 1.00 34.41 117 GLU A N 1
ATOM 870 C CA . GLU A 1 117 ? 15.338 -6.087 72.885 1.00 34.41 117 GLU A CA 1
ATOM 871 C C . GLU A 1 117 ? 16.087 -5.107 71.939 1.00 34.41 117 GLU A C 1
ATOM 873 O O . GLU A 1 117 ? 16.466 -5.494 70.839 1.00 34.41 117 GLU A O 1
ATOM 878 N N . GLU A 1 118 ? 16.249 -3.804 72.230 1.00 36.41 118 GLU A N 1
ATOM 879 C CA . GLU A 1 118 ? 16.326 -3.128 73.543 1.00 36.41 118 GLU A CA 1
ATOM 880 C C . GLU A 1 118 ? 15.874 -1.628 73.517 1.00 36.41 118 GLU A C 1
ATOM 882 O O . GLU A 1 118 ? 16.012 -0.945 72.505 1.00 36.41 118 GLU A O 1
ATOM 887 N N . ASP A 1 119 ? 15.327 -1.146 74.645 1.00 32.00 119 ASP A N 1
ATOM 888 C CA . ASP A 1 119 ? 15.267 0.216 75.244 1.00 32.00 119 ASP A CA 1
ATOM 889 C C . ASP A 1 119 ? 15.356 1.562 74.468 1.00 32.00 119 ASP A C 1
ATOM 891 O O . ASP A 1 119 ? 16.336 1.857 73.786 1.00 32.00 119 ASP A O 1
ATOM 895 N N . ARG A 1 120 ? 14.485 2.525 74.870 1.00 30.06 120 ARG A N 1
ATOM 896 C CA . ARG A 1 120 ? 14.863 3.624 75.816 1.00 30.06 120 ARG A CA 1
ATOM 897 C C . ARG A 1 120 ? 13.660 4.356 76.475 1.00 30.06 120 ARG A C 1
ATOM 899 O O . ARG A 1 120 ? 12.600 4.478 75.872 1.00 30.06 120 ARG A O 1
ATOM 906 N N . ALA A 1 121 ? 13.855 4.854 77.707 1.00 33.41 121 ALA A N 1
ATOM 907 C CA . ALA A 1 121 ? 12.927 5.668 78.532 1.00 33.41 121 ALA A CA 1
ATOM 908 C C . ALA A 1 121 ? 13.012 7.197 78.196 1.00 33.41 121 ALA A C 1
ATOM 910 O O . ALA A 1 121 ? 13.715 7.540 77.247 1.00 33.41 121 ALA A O 1
ATOM 911 N N . GLU A 1 122 ? 12.364 8.196 78.834 1.00 34.69 122 GLU A N 1
ATOM 912 C CA . GLU A 1 122 ? 11.729 8.419 80.174 1.00 34.69 122 GLU A CA 1
ATOM 913 C C . GLU A 1 122 ? 10.352 9.166 79.994 1.00 34.69 122 GLU A C 1
ATOM 915 O O . GLU A 1 122 ? 9.828 9.127 78.883 1.00 34.69 122 GLU A O 1
ATOM 920 N N . ASP A 1 123 ? 9.603 9.814 80.914 1.00 32.66 123 ASP A N 1
ATOM 921 C CA . ASP A 1 123 ? 9.739 10.324 82.307 1.00 32.66 123 ASP A CA 1
ATOM 922 C C . ASP A 1 123 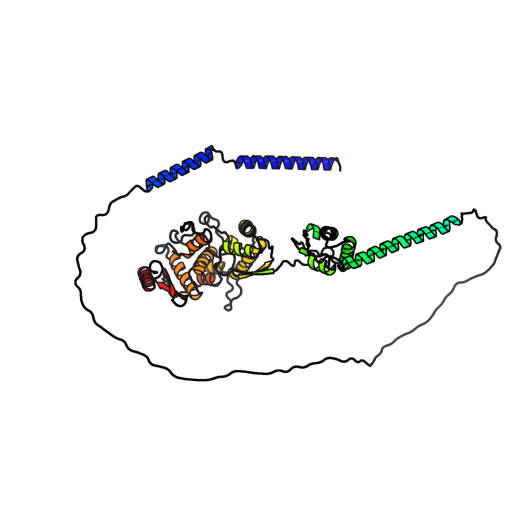? 8.318 10.538 82.964 1.00 32.66 123 ASP A C 1
ATOM 924 O O . ASP A 1 123 ? 7.301 10.146 82.384 1.00 32.66 123 ASP A O 1
ATOM 928 N N . ALA A 1 124 ? 8.203 11.157 84.156 1.00 35.72 124 ALA A N 1
ATOM 929 C CA . ALA A 1 124 ? 6.979 11.396 84.960 1.00 35.72 124 ALA A CA 1
ATOM 930 C C . ALA A 1 124 ? 6.912 12.845 85.552 1.00 35.72 124 ALA A C 1
ATOM 932 O O . ALA A 1 124 ? 7.846 13.617 85.401 1.00 35.72 124 ALA A O 1
ATOM 933 N N . GLY A 1 125 ? 5.881 13.346 86.263 1.00 30.33 125 GLY A N 1
ATOM 934 C CA . GLY A 1 125 ? 4.527 12.864 86.590 1.00 30.33 125 GLY A CA 1
ATOM 935 C C . GLY A 1 125 ? 3.900 13.571 87.827 1.00 30.33 125 GLY A C 1
ATOM 936 O O . GLY A 1 125 ? 4.609 13.927 88.763 1.00 30.33 125 GLY A O 1
ATOM 937 N N . ALA A 1 126 ? 2.558 13.685 87.876 1.00 30.31 126 ALA A N 1
ATOM 938 C CA . ALA A 1 126 ? 1.735 14.119 89.039 1.00 30.31 126 ALA A CA 1
ATOM 939 C C . ALA A 1 126 ? 1.861 15.624 89.502 1.00 30.31 126 ALA A C 1
ATOM 941 O O . ALA A 1 126 ? 2.561 16.388 88.848 1.00 30.31 126 ALA A O 1
ATOM 942 N N . PRO A 1 127 ? 1.110 16.127 90.528 1.00 46.12 127 PRO A N 1
ATOM 943 C CA . PRO A 1 127 ? -0.333 16.444 90.414 1.00 46.12 127 PRO A CA 1
ATOM 944 C C . PRO A 1 127 ? -0.718 17.885 90.974 1.00 46.12 127 PRO A C 1
ATOM 946 O O . PRO A 1 127 ? 0.002 18.809 90.608 1.00 46.12 127 PRO A O 1
ATOM 949 N N . PRO A 1 128 ? -1.827 18.224 91.718 1.00 67.25 128 PRO A N 1
ATOM 950 C CA . PRO A 1 128 ? -2.605 19.458 91.403 1.00 67.25 128 PRO A CA 1
ATOM 951 C C . PRO A 1 128 ? -3.019 20.436 92.558 1.00 67.25 128 PRO A C 1
ATOM 953 O O . PRO A 1 128 ? -3.065 20.073 93.731 1.00 67.25 128 PRO A O 1
ATOM 956 N N . ALA A 1 129 ? -3.466 21.660 92.211 1.00 33.91 129 ALA A N 1
ATOM 957 C CA . ALA A 1 129 ? -4.298 22.587 93.027 1.00 33.91 129 ALA A CA 1
ATOM 958 C C . ALA A 1 129 ? -4.857 23.750 92.149 1.00 33.91 129 ALA A C 1
ATOM 960 O O . ALA A 1 129 ? -4.297 24.008 91.091 1.00 33.91 129 ALA A O 1
ATOM 961 N N . GLY A 1 130 ? -5.912 24.517 92.487 1.00 33.84 130 GLY A N 1
ATOM 962 C CA . GLY A 1 130 ? -6.875 24.405 93.593 1.00 33.84 130 GLY A CA 1
ATOM 963 C C . GLY A 1 130 ? -7.928 25.548 93.661 1.00 33.84 130 GLY A C 1
ATOM 964 O O . GLY A 1 130 ? -7.647 26.686 93.310 1.00 33.84 130 GLY A O 1
ATOM 965 N N . THR A 1 131 ? -9.126 25.191 94.155 1.00 33.94 131 THR A N 1
ATOM 966 C CA . THR A 1 131 ? -10.110 25.963 94.970 1.00 33.94 131 THR A CA 1
ATOM 967 C C . THR A 1 131 ? -10.732 27.320 94.547 1.00 33.94 131 THR A C 1
ATOM 969 O O . THR A 1 131 ? -10.071 28.329 94.330 1.00 33.94 131 THR A O 1
ATOM 972 N N . LYS A 1 132 ? -12.071 27.389 94.702 1.00 31.69 132 LYS A N 1
ATOM 973 C CA . LYS A 1 132 ? -12.795 28.327 95.604 1.00 31.69 132 LYS A CA 1
ATOM 974 C C . LYS A 1 132 ? -14.155 27.722 96.028 1.00 31.69 132 LYS A C 1
ATOM 976 O O . LYS A 1 132 ? -14.671 26.836 95.355 1.00 31.69 132 LYS A O 1
ATOM 981 N N . THR A 1 133 ? -14.690 28.147 97.174 1.00 31.78 133 THR A N 1
ATOM 982 C CA . THR A 1 133 ? -15.802 27.528 97.951 1.00 31.78 133 THR A CA 1
ATOM 983 C C . THR A 1 133 ? -16.539 28.627 98.767 1.00 31.78 133 THR A C 1
ATOM 985 O O . THR A 1 133 ? -16.189 29.795 98.597 1.00 31.78 133 THR A O 1
ATOM 988 N N . PRO A 1 134 ? -17.402 28.333 99.769 1.00 57.97 134 PRO A N 1
ATOM 989 C CA . PRO A 1 134 ? -18.729 27.669 99.812 1.00 57.97 134 PRO A CA 1
ATOM 990 C C . PRO A 1 134 ? -19.808 28.733 100.260 1.00 57.97 134 PRO A C 1
ATOM 992 O O . PRO A 1 134 ? -19.620 29.875 99.843 1.00 57.97 134 PRO A O 1
ATOM 995 N N . PRO A 1 135 ? -20.883 28.527 101.088 1.00 49.03 135 PRO A N 1
ATOM 996 C CA . PRO A 1 135 ? -21.541 27.316 101.632 1.00 49.03 135 PRO A CA 1
ATOM 997 C C . PRO A 1 135 ? -23.107 27.256 101.698 1.00 49.03 135 PRO A C 1
ATOM 999 O O . PRO A 1 135 ? -23.787 28.242 101.938 1.00 49.03 135 PRO A O 1
ATOM 1002 N N . SER A 1 136 ? -23.624 26.014 101.662 1.00 28.95 136 SER A N 1
ATOM 1003 C CA . SER A 1 136 ? -24.584 25.362 102.602 1.00 28.95 136 SER A CA 1
ATOM 1004 C C . SER A 1 136 ? -25.968 25.951 103.002 1.00 28.95 136 SER A C 1
ATOM 1006 O O . SER A 1 136 ? -26.064 27.052 103.524 1.00 28.95 136 SER A O 1
ATOM 1008 N N . GLN A 1 137 ? -26.979 25.052 102.992 1.00 31.33 137 GLN A N 1
ATOM 1009 C CA . GLN A 1 137 ? -28.292 25.074 103.698 1.00 31.33 137 GLN A CA 1
ATOM 1010 C C . GLN A 1 137 ? -29.297 26.187 103.295 1.00 31.33 137 GLN A C 1
ATOM 1012 O O . GLN A 1 137 ? -28.927 27.305 102.980 1.00 31.33 137 GLN A O 1
ATOM 1017 N N . ASN A 1 138 ? -30.620 25.961 103.254 1.00 28.91 138 ASN A N 1
ATOM 1018 C CA . ASN A 1 138 ? -31.453 25.057 104.064 1.00 28.91 138 ASN A CA 1
ATOM 1019 C C . ASN A 1 138 ? -32.698 24.524 103.287 1.00 28.91 138 ASN A C 1
ATOM 1021 O O . ASN A 1 138 ? -32.938 24.931 102.153 1.00 28.91 138 ASN A O 1
ATOM 1025 N N . GLY A 1 139 ? -33.493 23.609 103.862 1.00 33.16 139 GLY A N 1
ATOM 1026 C CA . GLY A 1 139 ? -34.623 22.943 103.170 1.00 33.16 139 GLY A CA 1
ATOM 1027 C C . GLY A 1 139 ? -36.026 23.549 103.399 1.00 33.16 139 GLY A C 1
ATOM 1028 O O . GLY A 1 139 ? -36.261 24.223 104.399 1.00 33.16 139 GLY A O 1
ATOM 1029 N N . GLY A 1 140 ? -37.005 23.251 102.521 1.00 30.77 140 GLY A N 1
ATOM 1030 C CA . GLY A 1 140 ? -38.406 23.665 102.744 1.00 30.77 140 GLY A CA 1
ATOM 1031 C C . GLY A 1 140 ? -39.467 23.313 101.676 1.00 30.77 140 GLY A C 1
ATOM 1032 O O . GLY A 1 140 ? -39.530 23.951 100.638 1.00 30.77 140 GLY A O 1
ATOM 1033 N N . LYS A 1 141 ? -40.366 22.373 102.022 1.00 31.64 141 LYS A N 1
ATOM 1034 C CA . LYS A 1 141 ? -41.813 22.246 101.668 1.00 31.64 141 LYS A CA 1
ATOM 1035 C C . LYS A 1 141 ? -42.316 22.384 100.200 1.00 31.64 141 LYS A C 1
ATOM 1037 O O . LYS A 1 141 ? -42.186 23.409 99.547 1.00 31.64 141 LYS A O 1
ATOM 1042 N N . LYS A 1 142 ? -43.118 21.389 99.773 1.00 37.62 142 LYS A N 1
ATOM 1043 C CA . LYS A 1 142 ? -44.113 21.476 98.667 1.00 37.62 142 LYS A CA 1
ATOM 1044 C C . LYS A 1 142 ? -45.190 22.548 98.966 1.00 37.62 142 LYS A C 1
ATOM 1046 O O . LYS A 1 142 ? -45.487 22.765 100.142 1.00 37.62 142 LYS A O 1
ATOM 1051 N N . PRO A 1 143 ? -45.863 23.127 97.945 1.00 43.16 143 PRO A N 1
ATOM 1052 C CA . PRO A 1 143 ? -47.166 22.564 97.546 1.00 43.16 143 PRO A CA 1
ATOM 1053 C C . PRO A 1 143 ? -47.453 22.516 96.023 1.00 43.16 143 PRO A C 1
ATOM 1055 O O . PRO A 1 143 ? -46.718 23.019 95.183 1.00 43.16 143 PRO A O 1
ATOM 1058 N N . SER A 1 144 ? -48.557 21.846 95.686 1.00 42.38 144 SER A N 1
ATOM 1059 C CA . SER A 1 144 ? -49.025 21.431 94.352 1.00 42.38 144 SER A CA 1
ATOM 1060 C C . SER A 1 144 ? -49.355 22.524 93.319 1.00 42.38 144 SER A C 1
ATOM 1062 O O . SER A 1 144 ? -49.925 23.556 93.669 1.00 42.38 144 SER A O 1
ATOM 1064 N N . LYS A 1 145 ? -49.310 22.144 92.030 1.00 34.00 145 LYS A N 1
ATOM 1065 C CA . LYS A 1 145 ? -50.387 22.454 91.061 1.00 34.00 145 LYS A CA 1
ATOM 1066 C C . LYS A 1 145 ? -50.931 21.161 90.425 1.00 34.00 145 LYS A C 1
ATOM 1068 O O . LYS A 1 145 ? -50.274 20.124 90.452 1.00 34.00 145 LYS A O 1
ATOM 1073 N N . ARG A 1 146 ? -52.188 21.197 89.964 1.00 33.50 146 ARG A N 1
ATOM 1074 C CA . ARG A 1 146 ? -53.006 20.012 89.621 1.00 33.50 146 ARG A CA 1
ATOM 1075 C C . ARG A 1 146 ? -52.757 19.529 88.185 1.00 33.50 146 ARG A C 1
ATOM 1077 O O . ARG A 1 146 ? -52.637 20.347 87.278 1.00 33.50 146 ARG A O 1
ATOM 1084 N N . ARG A 1 147 ? -52.785 18.206 87.971 1.00 44.72 147 ARG A N 1
ATOM 1085 C CA . ARG A 1 147 ? -52.936 17.592 86.637 1.00 44.72 147 ARG A CA 1
ATOM 1086 C C . ARG A 1 147 ? -54.238 18.076 85.973 1.00 44.72 147 ARG A C 1
ATOM 1088 O O . ARG A 1 147 ? -55.279 18.089 86.628 1.00 44.72 147 ARG A O 1
ATOM 1095 N N . LYS A 1 148 ? -54.202 18.338 84.664 1.00 37.56 148 LYS A N 1
ATOM 1096 C CA . LYS A 1 148 ? -55.309 17.992 83.752 1.00 37.56 148 LYS A CA 1
ATOM 1097 C C . LYS A 1 148 ? -54.925 16.687 83.045 1.00 37.56 148 LYS A C 1
ATOM 1099 O O . LYS A 1 148 ? -53.740 16.433 82.846 1.00 37.56 148 LYS A O 1
ATOM 1104 N N . GLY A 1 149 ? -55.902 15.825 82.775 1.00 49.88 149 GLY A N 1
ATOM 1105 C CA . GLY A 1 149 ? -55.650 14.479 82.258 1.00 49.88 149 GLY A CA 1
ATOM 1106 C C . GLY A 1 149 ? -55.354 14.456 80.758 1.00 49.88 149 GLY A C 1
ATOM 1107 O O . GLY A 1 149 ? -56.008 15.158 79.993 1.00 49.88 149 GLY A O 1
ATOM 1108 N N . ALA A 1 150 ? -54.419 13.598 80.357 1.00 48.09 150 ALA A N 1
ATOM 1109 C CA . ALA A 1 150 ? -54.339 13.043 79.010 1.00 48.09 150 ALA A CA 1
ATOM 1110 C C . ALA A 1 150 ? -54.704 11.552 79.104 1.00 48.09 150 ALA A C 1
ATOM 1112 O O . ALA A 1 150 ? -54.282 10.885 80.052 1.00 48.09 150 ALA A O 1
ATOM 1113 N N . ASN A 1 151 ? -55.498 11.032 78.163 1.00 51.03 151 ASN A N 1
ATOM 1114 C CA . ASN A 1 151 ? -55.936 9.633 78.208 1.00 51.03 151 ASN A CA 1
ATOM 1115 C C . ASN A 1 151 ? -54.744 8.680 77.981 1.00 51.03 151 ASN A C 1
ATOM 1117 O O . ASN A 1 151 ? -54.065 8.802 76.958 1.00 51.03 151 ASN A O 1
ATOM 1121 N N . PRO A 1 152 ? -54.504 7.689 78.865 1.00 51.31 152 PRO A N 1
ATOM 1122 C CA . PRO A 1 152 ? -53.339 6.800 78.764 1.00 51.31 152 PRO A CA 1
ATOM 1123 C C . PRO A 1 152 ? -53.378 5.884 77.528 1.00 51.31 152 PRO A C 1
ATOM 1125 O O . PRO A 1 152 ? -52.340 5.422 77.059 1.00 51.31 152 PRO A O 1
ATOM 1128 N N . GLN A 1 153 ? -54.569 5.672 76.959 1.00 54.22 153 GLN A N 1
ATOM 1129 C CA . GLN A 1 153 ? -54.812 4.830 75.784 1.00 54.22 153 GLN A CA 1
ATOM 1130 C C . GLN A 1 153 ? -54.044 5.293 74.529 1.00 54.22 153 GLN A C 1
ATOM 1132 O O . GLN A 1 153 ? -53.701 4.470 73.687 1.00 54.22 153 GLN A O 1
ATOM 1137 N N . TRP A 1 154 ? -53.706 6.584 74.413 1.00 51.47 154 TRP A N 1
ATOM 1138 C CA . TRP A 1 154 ? -52.987 7.127 73.249 1.00 51.47 154 TRP A CA 1
ATOM 1139 C C . TRP A 1 154 ? -51.462 6.923 73.287 1.00 51.47 154 TRP A C 1
ATOM 1141 O O . TRP A 1 154 ? -50.800 7.090 72.264 1.00 51.47 154 TRP A O 1
ATOM 1151 N N . GLY A 1 155 ? -50.887 6.551 74.438 1.00 59.38 155 GLY A N 1
ATOM 1152 C CA . GLY A 1 155 ? -49.450 6.271 74.552 1.00 59.38 155 GLY A CA 1
ATOM 1153 C C . GLY A 1 155 ? -49.066 4.936 73.913 1.00 59.38 155 GLY A C 1
ATOM 1154 O O . GLY A 1 155 ? -48.168 4.877 73.075 1.00 59.38 155 GLY A O 1
ATOM 1155 N N . CYS A 1 156 ? -49.803 3.875 74.253 1.00 63.38 156 CYS A N 1
ATOM 1156 C CA . CYS A 1 156 ? -49.536 2.519 73.763 1.00 63.38 156 CYS A CA 1
ATOM 1157 C C . CYS A 1 156 ? -49.714 2.413 72.240 1.00 63.38 156 CYS A C 1
ATOM 1159 O O . CYS A 1 156 ? -48.890 1.801 71.569 1.00 63.38 156 CYS A O 1
ATOM 1161 N N . VAL A 1 157 ? -50.734 3.079 71.683 1.00 73.75 157 VAL A N 1
ATOM 1162 C CA . VAL A 1 157 ? -50.991 3.110 70.232 1.00 73.75 157 VAL A CA 1
ATOM 1163 C C . VAL A 1 157 ? -49.807 3.705 69.461 1.00 73.75 157 VAL A C 1
ATOM 1165 O O . VAL A 1 157 ? -49.416 3.150 68.440 1.00 73.75 157 VAL A O 1
ATOM 1168 N N . LYS A 1 158 ? -49.169 4.773 69.965 1.00 75.56 158 LYS A N 1
ATOM 1169 C CA . LYS A 1 158 ? -47.962 5.336 69.332 1.00 75.56 158 LYS A CA 1
ATOM 1170 C C . LYS A 1 158 ? -46.766 4.383 69.384 1.00 75.56 158 LYS A C 1
ATOM 1172 O O . LYS A 1 158 ? -46.035 4.301 68.404 1.00 75.56 158 LYS A O 1
ATOM 1177 N N . GLY A 1 159 ? -46.594 3.644 70.483 1.00 82.44 159 GLY A N 1
ATOM 1178 C CA . GLY A 1 159 ? -45.561 2.607 70.593 1.00 82.44 159 GLY A CA 1
ATOM 1179 C C . GLY A 1 159 ? -45.770 1.458 69.602 1.00 82.44 159 GLY A C 1
ATOM 1180 O O . GLY A 1 159 ? -44.822 1.039 68.947 1.00 82.44 159 GLY A O 1
ATOM 1181 N N . ILE A 1 160 ? -47.017 1.005 69.432 1.00 85.44 160 ILE A N 1
ATOM 1182 C CA . ILE A 1 160 ? -47.379 -0.042 68.462 1.00 85.44 160 ILE A CA 1
ATOM 1183 C C . ILE A 1 160 ? -47.174 0.451 67.023 1.00 85.44 160 ILE A C 1
ATOM 1185 O O . ILE A 1 160 ? -46.559 -0.254 66.233 1.00 85.44 160 ILE A O 1
ATOM 1189 N N . ILE A 1 161 ? -47.613 1.670 66.687 1.00 87.00 161 ILE A N 1
ATOM 1190 C CA . ILE A 1 161 ? -47.383 2.261 65.356 1.00 87.00 161 ILE A CA 1
ATOM 1191 C C . ILE A 1 161 ? -45.881 2.386 65.071 1.00 87.00 161 ILE A C 1
ATOM 1193 O O . ILE A 1 161 ? -45.444 2.007 63.991 1.00 87.00 161 ILE A O 1
ATOM 1197 N N . TYR A 1 162 ? -45.080 2.853 66.034 1.00 90.00 162 TYR A N 1
ATOM 1198 C CA . TYR A 1 162 ? -43.625 2.926 65.878 1.00 90.00 162 TYR A CA 1
ATOM 1199 C C . TYR A 1 162 ? -43.000 1.540 65.664 1.00 90.00 162 TYR A C 1
ATOM 1201 O O . TYR A 1 162 ? -42.207 1.372 64.744 1.00 90.00 162 TYR A O 1
ATOM 1209 N N . ALA A 1 163 ? -43.399 0.529 66.444 1.00 88.69 163 ALA A N 1
ATOM 1210 C CA . ALA A 1 163 ? -42.924 -0.842 66.267 1.00 88.69 163 ALA A CA 1
ATOM 1211 C C . ALA A 1 163 ? -43.304 -1.422 64.891 1.00 88.69 163 ALA A C 1
ATOM 1213 O O . ALA A 1 163 ? -42.466 -2.043 64.247 1.00 88.69 163 ALA A O 1
ATOM 1214 N N . VAL A 1 164 ? -44.525 -1.175 64.404 1.00 90.88 164 VAL A N 1
ATOM 1215 C CA . VAL A 1 164 ? -44.966 -1.598 63.062 1.00 90.88 164 VAL A CA 1
ATOM 1216 C C . VAL A 1 164 ? -44.189 -0.872 61.961 1.00 90.88 164 VAL A C 1
ATOM 1218 O O . VAL A 1 164 ? -43.772 -1.516 61.005 1.00 90.88 164 VAL A O 1
ATOM 1221 N N . VAL A 1 165 ? -43.929 0.433 62.099 1.00 92.00 165 VAL A N 1
ATOM 1222 C CA . VAL A 1 165 ? -43.109 1.197 61.140 1.00 92.00 165 VAL A CA 1
ATOM 1223 C C . VAL A 1 165 ? -41.659 0.707 61.131 1.00 92.00 165 VAL A C 1
ATOM 1225 O O . VAL A 1 165 ? -41.095 0.535 60.057 1.00 92.00 165 VAL A O 1
ATOM 1228 N N . VAL A 1 166 ? -41.066 0.417 62.294 1.00 92.50 166 VAL A N 1
ATOM 1229 C CA . VAL A 1 166 ? -39.706 -0.142 62.393 1.00 92.50 166 VAL A CA 1
ATOM 1230 C C . VAL A 1 166 ? -39.639 -1.558 61.817 1.00 92.50 166 VAL A C 1
ATOM 1232 O O . VAL A 1 166 ? -38.699 -1.859 61.089 1.00 92.50 166 VAL A O 1
ATOM 1235 N N . LEU A 1 167 ? -40.633 -2.415 62.068 1.00 91.75 167 LEU A N 1
ATOM 1236 C CA . LEU A 1 167 ? -40.694 -3.760 61.483 1.00 91.75 167 LEU A CA 1
ATOM 1237 C C . LEU A 1 167 ? -40.911 -3.721 59.964 1.00 91.75 167 LEU A C 1
ATOM 1239 O O . LEU A 1 167 ? -40.256 -4.471 59.246 1.00 91.75 167 LEU A O 1
ATOM 1243 N N . ALA A 1 168 ? -41.764 -2.825 59.461 1.00 88.88 168 ALA A N 1
ATOM 1244 C CA . ALA A 1 168 ? -41.959 -2.628 58.026 1.00 88.88 168 ALA A CA 1
ATOM 1245 C C . ALA A 1 168 ? -40.683 -2.094 57.355 1.00 88.88 168 ALA A C 1
ATOM 1247 O O . ALA A 1 168 ? -40.232 -2.663 56.365 1.00 88.88 168 ALA A O 1
ATOM 1248 N N 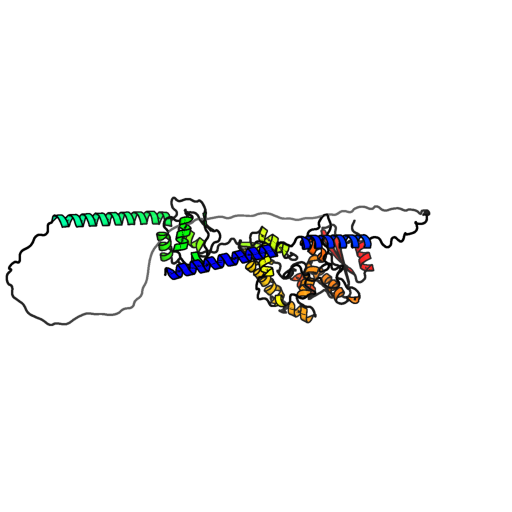. ALA A 1 169 ? -40.053 -1.064 57.928 1.00 89.94 169 ALA A N 1
ATOM 1249 C CA . ALA A 1 169 ? -38.784 -0.529 57.440 1.00 89.94 169 ALA A CA 1
ATOM 1250 C C . ALA A 1 169 ? -37.667 -1.584 57.478 1.00 89.94 169 ALA A C 1
ATOM 1252 O O . ALA A 1 169 ? -36.922 -1.707 56.514 1.00 89.94 169 ALA A O 1
ATOM 1253 N N . SER A 1 170 ? -37.585 -2.388 58.543 1.00 88.38 170 SER A N 1
ATOM 1254 C CA . SER A 1 170 ? -36.614 -3.480 58.665 1.00 88.38 170 SER A CA 1
ATOM 1255 C C . SER A 1 170 ? -36.871 -4.612 57.668 1.00 88.38 170 SER A C 1
ATOM 1257 O O . SER A 1 170 ? -35.912 -5.165 57.142 1.00 88.38 170 SER A O 1
ATOM 1259 N N . GLY A 1 171 ? -38.133 -4.957 57.392 1.00 88.50 171 GLY A N 1
ATOM 1260 C CA . GLY A 1 171 ? -38.494 -5.944 56.371 1.00 88.50 171 GLY A CA 1
ATOM 1261 C C . GLY A 1 171 ? -38.159 -5.463 54.958 1.00 88.50 171 GLY A C 1
ATOM 1262 O O . GLY A 1 171 ? -37.621 -6.227 54.164 1.00 88.50 171 GLY A O 1
ATOM 1263 N N . ILE A 1 172 ? -38.388 -4.177 54.674 1.00 86.31 172 ILE A N 1
ATOM 1264 C CA . ILE A 1 172 ? -37.978 -3.525 53.423 1.00 86.31 172 ILE A CA 1
ATOM 1265 C C . ILE A 1 172 ? -36.445 -3.506 53.298 1.00 86.31 172 ILE A C 1
ATOM 1267 O O . ILE A 1 172 ? -35.920 -3.855 52.245 1.00 86.31 172 ILE A O 1
ATOM 1271 N N . LEU A 1 173 ? -35.714 -3.170 54.369 1.00 86.81 173 LEU A N 1
ATOM 1272 C CA . LEU A 1 173 ? -34.245 -3.187 54.371 1.00 86.81 173 LEU A CA 1
ATOM 1273 C C . LEU A 1 173 ? -33.685 -4.601 54.160 1.00 86.81 173 LEU A C 1
ATOM 1275 O O . LEU A 1 173 ? -32.738 -4.773 53.401 1.00 86.81 173 LEU A O 1
ATOM 1279 N N . ALA A 1 174 ? -34.281 -5.611 54.799 1.00 86.62 174 ALA A N 1
ATOM 1280 C CA . ALA A 1 174 ? -33.899 -7.009 54.624 1.00 86.62 174 ALA A CA 1
ATOM 1281 C C . ALA A 1 174 ? -34.189 -7.507 53.198 1.00 86.62 174 ALA A C 1
ATOM 1283 O O . ALA A 1 174 ? -33.354 -8.196 52.618 1.00 86.62 174 ALA A O 1
ATOM 1284 N N . TYR A 1 175 ? -35.322 -7.111 52.608 1.00 86.44 175 TYR A N 1
ATOM 1285 C CA . TYR A 1 175 ? -35.626 -7.384 51.203 1.00 86.44 175 TYR A CA 1
ATOM 1286 C C . TYR A 1 175 ? -34.581 -6.758 50.270 1.00 86.44 175 TYR A C 1
ATOM 1288 O O . TYR A 1 175 ? -34.014 -7.468 49.447 1.00 86.44 175 TYR A O 1
ATOM 1296 N N . PHE A 1 176 ? -34.260 -5.468 50.433 1.00 84.12 176 PHE A N 1
ATOM 1297 C CA . PHE A 1 176 ? -33.230 -4.808 49.622 1.00 84.12 176 PHE A CA 1
ATOM 1298 C C . PHE A 1 176 ? -31.828 -5.390 49.836 1.00 84.12 176 PHE A C 1
ATOM 1300 O O . PHE A 1 176 ? -31.058 -5.447 48.884 1.00 84.12 176 PHE A O 1
ATOM 1307 N N . ALA A 1 177 ? -31.495 -5.864 51.041 1.00 83.88 177 ALA A N 1
ATOM 1308 C CA . ALA A 1 177 ? -30.228 -6.545 51.297 1.00 83.88 177 ALA A CA 1
ATOM 1309 C C . ALA A 1 177 ? -30.150 -7.908 50.586 1.00 83.88 177 ALA A C 1
ATOM 1311 O O . ALA A 1 177 ? -29.146 -8.199 49.944 1.00 83.88 177 ALA A O 1
ATOM 1312 N N . VAL A 1 178 ? -31.205 -8.729 50.651 1.00 84.44 178 VAL A N 1
ATOM 1313 C CA . VAL A 1 178 ? -31.240 -10.041 49.978 1.00 84.44 178 VAL A CA 1
ATOM 1314 C C . VAL A 1 178 ? -31.288 -9.882 48.458 1.00 84.44 178 VAL A C 1
ATOM 1316 O O . VAL A 1 178 ? -30.474 -10.485 47.765 1.00 84.44 178 VAL A O 1
ATOM 1319 N N . ALA A 1 179 ? -32.184 -9.037 47.941 1.00 81.94 179 ALA A N 1
ATOM 1320 C CA . ALA A 1 179 ? -32.265 -8.740 46.513 1.00 81.94 179 ALA A CA 1
ATOM 1321 C C . ALA A 1 179 ? -30.949 -8.138 45.998 1.00 81.94 179 ALA A C 1
ATOM 1323 O O . ALA A 1 179 ? -30.441 -8.579 44.978 1.00 81.94 179 ALA A O 1
ATOM 1324 N N . GLY A 1 180 ? -30.354 -7.200 46.742 1.00 82.00 180 GLY A N 1
ATOM 1325 C CA . GLY A 1 180 ? -29.079 -6.582 46.391 1.00 82.00 180 GLY A CA 1
ATOM 1326 C C . GLY A 1 180 ? -27.902 -7.549 46.364 1.00 82.00 180 GLY A C 1
ATOM 1327 O O . GLY A 1 180 ? -27.066 -7.428 45.480 1.00 82.00 180 GLY A O 1
ATOM 1328 N N . VAL A 1 181 ? -27.837 -8.525 47.276 1.00 84.44 181 VAL A N 1
ATOM 1329 C CA . VAL A 1 181 ? -26.794 -9.566 47.241 1.00 84.44 181 VAL A CA 1
ATOM 1330 C C . VAL A 1 181 ? -26.985 -10.501 46.047 1.00 84.44 181 VAL A C 1
ATOM 1332 O O . VAL A 1 181 ? -26.004 -10.801 45.375 1.00 84.44 181 VAL A O 1
ATOM 1335 N N . LEU A 1 182 ? -28.215 -10.932 45.744 1.00 85.94 182 LEU A N 1
ATOM 1336 C CA . LEU A 1 182 ? -28.497 -11.778 44.573 1.00 85.94 182 LEU A CA 1
ATOM 1337 C C . LEU A 1 182 ? -28.160 -11.057 43.258 1.00 85.94 182 LEU A C 1
ATOM 1339 O O . LEU A 1 182 ? -27.494 -11.620 42.396 1.00 85.94 182 LEU A O 1
ATOM 1343 N N . ASP A 1 183 ? -28.560 -9.791 43.141 1.00 84.81 183 ASP A N 1
ATOM 1344 C CA . ASP A 1 183 ? -28.335 -8.942 41.969 1.00 84.81 183 ASP A CA 1
ATOM 1345 C C . ASP A 1 183 ? -26.839 -8.642 41.753 1.00 84.81 183 ASP A C 1
ATOM 1347 O O . ASP A 1 183 ? -26.332 -8.805 40.649 1.00 84.81 183 ASP A O 1
ATOM 1351 N N . LEU A 1 184 ? -26.108 -8.317 42.828 1.00 86.06 184 LEU A N 1
ATOM 1352 C CA . LEU A 1 184 ? -24.665 -8.033 42.815 1.00 86.06 184 LEU A CA 1
ATOM 1353 C C . LEU A 1 184 ? -23.791 -9.258 42.503 1.00 86.06 184 LEU A C 1
ATOM 1355 O O . LEU A 1 184 ? -22.685 -9.096 41.987 1.00 86.06 184 LEU A O 1
ATOM 1359 N N . THR A 1 185 ? -24.258 -10.465 42.840 1.00 85.75 185 THR A N 1
ATOM 1360 C CA . THR A 1 185 ? -23.511 -11.727 42.665 1.00 85.75 185 THR A CA 1
ATOM 1361 C C . THR A 1 185 ? -23.949 -12.554 41.457 1.00 85.75 185 THR A C 1
ATOM 1363 O O . THR A 1 185 ? -23.344 -13.593 41.209 1.00 85.75 185 THR A O 1
ATOM 1366 N N . GLY A 1 186 ? -25.000 -12.146 40.739 1.00 82.50 186 GLY A N 1
ATOM 1367 C CA . GLY A 1 186 ? -25.560 -12.908 39.617 1.00 82.50 186 GLY A CA 1
ATOM 1368 C C . GLY A 1 186 ? -26.298 -14.202 40.007 1.00 82.50 186 GLY A C 1
ATOM 1369 O O . GLY A 1 186 ? -26.778 -14.940 39.146 1.00 82.50 186 GLY A O 1
ATOM 1370 N N . LEU A 1 187 ? -26.401 -14.521 41.302 1.00 84.31 187 LEU A N 1
ATOM 1371 C CA . LEU A 1 187 ? -26.869 -15.830 41.758 1.00 84.31 187 LEU A CA 1
ATOM 1372 C C . LEU A 1 187 ? -28.343 -16.085 41.407 1.00 84.31 187 LEU A C 1
ATOM 1374 O O . LEU A 1 187 ? -29.226 -15.292 41.730 1.00 84.31 187 LEU A O 1
ATOM 1378 N N . ASN A 1 188 ? -28.607 -17.265 40.829 1.00 82.94 188 ASN A N 1
ATOM 1379 C CA . ASN A 1 188 ? -29.935 -17.720 40.394 1.00 82.94 188 ASN A CA 1
ATOM 1380 C C . ASN A 1 188 ? -30.560 -16.829 39.291 1.00 82.94 188 ASN A C 1
ATOM 1382 O O . ASN A 1 188 ? -31.772 -16.603 39.270 1.00 82.94 188 ASN A O 1
ATOM 1386 N N . LYS A 1 189 ? -29.729 -16.337 38.363 1.00 86.44 189 LYS A N 1
ATOM 1387 C CA . LYS A 1 189 ? -30.138 -15.607 37.152 1.00 86.44 189 LYS A CA 1
ATOM 1388 C C . LYS A 1 189 ? -29.844 -16.405 35.871 1.00 86.44 189 LYS A C 1
ATOM 1390 O O . LYS A 1 189 ? -29.538 -17.593 35.933 1.00 86.44 189 LYS A O 1
ATOM 1395 N N . SER A 1 190 ? -30.028 -15.780 34.705 1.00 81.69 190 SER A N 1
ATOM 1396 C CA . SER A 1 190 ? -29.845 -16.417 33.397 1.00 81.69 190 SER A CA 1
ATOM 1397 C C . SER A 1 190 ? -28.449 -16.175 32.821 1.00 81.69 190 SER A C 1
ATOM 1399 O O . SER A 1 190 ? -28.038 -15.028 32.667 1.00 81.69 190 SER A O 1
ATOM 1401 N N . GLU A 1 191 ? -27.806 -17.261 32.389 1.00 85.44 191 GLU A N 1
ATOM 1402 C CA . GLU A 1 191 ? -26.556 -17.291 31.607 1.00 85.44 191 GLU A CA 1
ATOM 1403 C C . GLU A 1 191 ? -26.738 -16.800 30.149 1.00 85.44 191 GLU A C 1
ATOM 1405 O O . GLU A 1 191 ? -25.805 -16.817 29.345 1.00 85.44 191 GLU A O 1
ATOM 1410 N N . THR A 1 192 ? -27.951 -16.380 29.763 1.00 82.94 192 THR A N 1
ATOM 1411 C CA . THR A 1 192 ? -28.233 -15.879 28.411 1.00 82.94 192 THR A CA 1
ATOM 1412 C C . THR A 1 192 ? -27.515 -14.553 28.189 1.00 82.94 192 THR A C 1
ATOM 1414 O O . THR A 1 192 ? -27.800 -13.569 28.872 1.00 82.94 192 THR A O 1
ATOM 1417 N N . LYS A 1 193 ? -26.613 -14.513 27.205 1.00 82.12 193 LYS A N 1
ATOM 1418 C CA . LYS A 1 193 ? -25.963 -13.276 26.764 1.00 82.12 193 LYS A CA 1
ATOM 1419 C C . LYS A 1 193 ? -26.928 -12.412 25.953 1.00 82.12 193 LYS A C 1
ATOM 1421 O O . LYS A 1 193 ? -27.587 -12.905 25.040 1.00 82.12 193 LYS A O 1
ATOM 1426 N N . VAL A 1 194 ? -26.957 -11.125 26.272 1.00 84.69 194 VAL A N 1
ATOM 1427 C CA . VAL A 1 194 ? -27.731 -10.070 25.616 1.00 84.69 194 VAL A CA 1
ATOM 1428 C C . VAL A 1 194 ? -26.743 -9.003 25.126 1.00 84.69 194 VAL A C 1
ATOM 1430 O O . VAL A 1 194 ? -25.854 -8.623 25.895 1.00 84.69 194 VAL A O 1
ATOM 1433 N N . PRO A 1 195 ? -26.839 -8.526 23.870 1.00 80.88 195 PRO A N 1
ATOM 1434 C CA . PRO A 1 195 ? -26.033 -7.404 23.405 1.00 80.88 195 PRO A CA 1
ATOM 1435 C C . PRO A 1 195 ? -26.495 -6.106 24.079 1.00 80.88 195 PRO A C 1
ATOM 1437 O O . PRO A 1 195 ? -27.693 -5.842 24.195 1.00 80.88 195 PRO A O 1
ATOM 1440 N N . VAL A 1 196 ? -25.538 -5.296 24.523 1.00 85.50 196 VAL A N 1
ATOM 1441 C CA . VAL A 1 196 ? -25.767 -3.981 25.129 1.00 85.50 196 VAL A CA 1
ATOM 1442 C C . VAL A 1 196 ? -24.954 -2.933 24.374 1.00 85.50 196 VAL A C 1
ATOM 1444 O O . VAL A 1 196 ? -23.768 -3.131 24.127 1.00 85.50 196 VAL A O 1
ATOM 1447 N N . THR A 1 197 ? -25.586 -1.807 24.054 1.00 85.00 197 THR A N 1
ATOM 1448 C CA . THR A 1 197 ? -24.955 -0.635 23.429 1.00 85.00 197 THR A CA 1
ATOM 1449 C C . THR A 1 197 ? -24.868 0.496 24.454 1.00 85.00 197 THR A C 1
ATOM 1451 O O . THR A 1 197 ? -25.822 0.718 25.199 1.00 85.00 197 THR A O 1
ATOM 1454 N N . LEU A 1 198 ? -23.747 1.218 24.491 1.00 84.44 198 LEU A N 1
ATOM 1455 C CA . LEU A 1 198 ? -23.530 2.421 25.302 1.00 84.44 198 LEU A CA 1
ATOM 1456 C C . LEU A 1 198 ? -22.857 3.495 24.442 1.00 84.44 198 LEU A C 1
ATOM 1458 O O . LEU A 1 198 ? -21.770 3.262 23.912 1.00 84.44 198 LEU A O 1
ATOM 1462 N N . THR A 1 199 ? -23.469 4.673 24.332 1.00 84.06 199 THR A N 1
ATOM 1463 C CA . THR A 1 199 ? -22.864 5.831 23.657 1.00 84.06 199 THR A CA 1
ATOM 1464 C C . THR A 1 199 ? -21.989 6.645 24.616 1.00 84.06 199 THR A C 1
ATOM 1466 O O . THR A 1 199 ? -22.089 6.504 25.835 1.00 84.06 199 THR A O 1
ATOM 1469 N N . GLU A 1 200 ? -21.162 7.552 24.085 1.00 79.31 200 GLU A N 1
ATOM 1470 C CA . GLU A 1 200 ? -20.377 8.498 24.899 1.00 79.31 200 GLU A CA 1
ATOM 1471 C C . GLU A 1 200 ? -21.245 9.275 25.902 1.00 79.31 200 GLU A C 1
ATOM 1473 O O . GLU A 1 200 ? -20.874 9.400 27.067 1.00 79.31 200 GLU A O 1
ATOM 1478 N N . ALA A 1 201 ? -22.437 9.712 25.480 1.00 82.56 201 ALA A N 1
ATOM 1479 C CA . ALA A 1 201 ? -23.379 10.440 26.328 1.00 82.56 201 ALA A CA 1
ATOM 1480 C C . ALA A 1 201 ? -23.980 9.575 27.454 1.00 82.56 201 ALA A C 1
ATOM 1482 O O . ALA A 1 201 ? -24.309 10.100 28.517 1.00 82.56 201 ALA A O 1
ATOM 1483 N N . ASP A 1 202 ? -24.105 8.258 27.255 1.00 85.94 202 ASP A N 1
ATOM 1484 C CA . ASP A 1 202 ? -24.559 7.342 28.307 1.00 85.94 202 ASP A CA 1
ATOM 1485 C C . ASP A 1 202 ? -23.459 7.106 29.350 1.00 85.94 202 ASP A C 1
ATOM 1487 O O . ASP A 1 202 ? -23.741 6.995 30.543 1.00 85.94 202 ASP A O 1
ATOM 1491 N N . CYS A 1 203 ? -22.195 7.058 28.917 1.00 83.25 203 CYS A N 1
ATOM 1492 C CA . CYS A 1 203 ? -21.040 6.836 29.787 1.00 83.25 203 CYS A CA 1
ATOM 1493 C C . CYS A 1 203 ? -20.762 7.996 30.765 1.00 83.25 203 CYS A C 1
ATOM 1495 O O . CYS A 1 203 ? -20.126 7.761 31.798 1.00 83.25 203 CYS A O 1
ATOM 1497 N N . GLU A 1 204 ? -21.258 9.211 30.494 1.00 82.50 204 GLU A N 1
ATOM 1498 C CA . GLU A 1 204 ? -21.148 10.361 31.408 1.00 82.50 204 GLU A CA 1
ATOM 1499 C C . GLU A 1 204 ? -21.966 10.197 32.708 1.00 82.50 204 GLU A C 1
ATOM 1501 O O . GLU A 1 204 ? -21.569 10.731 33.747 1.00 82.50 204 GLU A O 1
ATOM 1506 N N . ASP A 1 205 ? -23.079 9.446 32.696 1.00 88.56 205 ASP A N 1
ATOM 1507 C CA . ASP A 1 205 ? -23.929 9.225 33.877 1.00 88.56 205 ASP A CA 1
ATOM 1508 C C . ASP A 1 205 ? -24.131 7.731 34.172 1.00 88.56 205 ASP A C 1
ATOM 1510 O O . ASP A 1 205 ? -24.860 7.018 33.480 1.00 88.56 205 ASP A O 1
ATOM 1514 N N . THR A 1 206 ? -23.596 7.263 35.306 1.00 91.31 206 THR A N 1
ATOM 1515 C CA . THR A 1 206 ? -23.853 5.913 35.839 1.00 91.31 206 THR A CA 1
ATOM 1516 C C . THR A 1 206 ? -25.356 5.599 35.963 1.00 91.31 206 THR A C 1
ATOM 1518 O O . THR A 1 206 ? -25.734 4.430 36.008 1.00 91.31 206 THR A O 1
ATOM 1521 N N . ALA A 1 207 ? -26.247 6.597 36.033 1.00 92.06 207 ALA A N 1
ATOM 1522 C CA . ALA A 1 207 ? -27.693 6.387 35.973 1.00 92.06 207 ALA A CA 1
ATOM 1523 C C . ALA A 1 207 ? -28.193 5.901 34.608 1.00 92.06 207 ALA A C 1
ATOM 1525 O O . ALA A 1 207 ? -29.075 5.043 34.589 1.00 92.06 207 ALA A O 1
ATOM 1526 N N . ALA A 1 208 ? -27.652 6.432 33.507 1.00 92.44 208 ALA A N 1
ATOM 1527 C CA . ALA A 1 208 ? -27.993 6.016 32.152 1.00 92.44 208 ALA A CA 1
ATOM 1528 C C . ALA A 1 208 ? -27.498 4.586 31.912 1.00 92.44 208 ALA A C 1
ATOM 1530 O O . ALA A 1 208 ? -28.311 3.701 31.648 1.00 92.44 208 ALA A O 1
ATOM 1531 N N . VAL A 1 209 ? -26.210 4.321 32.175 1.00 92.00 209 VAL A N 1
ATOM 1532 C CA . VAL A 1 209 ? -25.619 2.968 32.108 1.00 92.00 209 VAL A CA 1
ATOM 1533 C C . VAL A 1 209 ? -26.426 1.957 32.935 1.00 92.00 209 VAL A C 1
ATOM 1535 O O . VAL A 1 209 ? -26.793 0.894 32.438 1.00 92.00 209 VAL A O 1
ATOM 1538 N N . ALA A 1 210 ? -26.770 2.288 34.185 1.00 94.00 210 ALA A N 1
ATOM 1539 C CA . ALA A 1 210 ? -27.545 1.394 35.047 1.00 94.00 210 ALA A CA 1
ATOM 1540 C C . ALA A 1 210 ? -28.994 1.183 34.571 1.00 94.00 210 ALA A C 1
ATOM 1542 O O . ALA A 1 210 ? -29.578 0.138 34.848 1.00 94.00 210 ALA A O 1
ATOM 1543 N N . GLN A 1 211 ? -29.594 2.153 33.877 1.00 94.94 211 GLN A N 1
ATOM 1544 C CA . GLN A 1 211 ? -30.930 1.998 33.306 1.00 94.94 211 GLN A CA 1
ATOM 1545 C C . GLN A 1 211 ? -30.888 1.122 32.044 1.00 94.94 211 GLN A C 1
ATOM 1547 O O . GLN A 1 211 ? -31.672 0.181 31.950 1.00 94.94 211 GLN A O 1
ATOM 1552 N N . ILE A 1 212 ? -29.914 1.337 31.153 1.00 92.88 212 ILE A N 1
ATOM 1553 C CA . ILE A 1 212 ? -29.688 0.519 29.949 1.00 92.88 212 ILE A CA 1
ATOM 1554 C C . ILE A 1 212 ? -29.430 -0.948 30.323 1.00 92.88 212 ILE A C 1
ATOM 1556 O O . ILE A 1 212 ? -30.083 -1.845 29.792 1.00 92.88 212 ILE A O 1
ATOM 1560 N N . LEU A 1 213 ? -28.554 -1.207 31.303 1.00 93.19 213 LEU A N 1
ATOM 1561 C CA . LEU A 1 213 ? -28.285 -2.562 31.803 1.00 93.19 213 LEU A CA 1
ATOM 1562 C C . LEU A 1 213 ? -29.531 -3.263 32.359 1.00 93.19 213 LEU A C 1
ATOM 1564 O O . LEU A 1 213 ? -29.641 -4.485 32.270 1.00 93.19 213 LEU A O 1
ATOM 1568 N N . LYS A 1 214 ? -30.475 -2.513 32.936 1.00 94.25 214 LYS A N 1
ATOM 1569 C CA . LYS A 1 214 ? -31.748 -3.070 33.398 1.00 94.25 214 LYS A CA 1
ATOM 1570 C C . LYS A 1 214 ? -32.714 -3.330 32.248 1.00 94.25 214 LYS A C 1
ATOM 1572 O O . LYS A 1 214 ? -33.385 -4.358 32.256 1.00 94.25 214 LYS A O 1
ATOM 1577 N N . ASP A 1 215 ? -32.808 -2.422 31.285 1.00 93.88 215 ASP A N 1
ATOM 1578 C CA . ASP A 1 215 ? -33.736 -2.574 30.162 1.00 93.88 215 ASP A CA 1
ATOM 1579 C C . ASP A 1 215 ? -33.282 -3.692 29.200 1.00 93.88 215 ASP A C 1
ATOM 1581 O O . ASP A 1 215 ? -34.121 -4.360 28.598 1.00 93.88 215 ASP A O 1
ATOM 1585 N N . ALA A 1 216 ? -31.977 -3.993 29.167 1.00 88.56 216 ALA A N 1
ATOM 1586 C CA . ALA A 1 216 ? -31.400 -5.208 28.583 1.00 88.56 216 ALA A CA 1
ATOM 1587 C C . ALA A 1 216 ? -31.535 -6.475 29.467 1.00 88.56 216 ALA A C 1
ATOM 1589 O O . ALA A 1 216 ? -31.174 -7.569 29.038 1.00 88.56 216 ALA A O 1
ATOM 1590 N N . GLY A 1 217 ? -32.039 -6.362 30.701 1.00 90.94 217 GLY A N 1
ATOM 1591 C CA . GLY A 1 217 ? -32.246 -7.490 31.620 1.00 90.94 217 GLY A CA 1
ATOM 1592 C C . GLY A 1 217 ? -30.988 -8.036 32.312 1.00 90.94 217 GLY A C 1
ATOM 1593 O O . GLY A 1 217 ? -31.051 -9.104 32.917 1.00 90.94 217 GLY A O 1
ATOM 1594 N N . VAL A 1 218 ? -29.858 -7.324 32.250 1.00 91.88 218 VAL A N 1
ATOM 1595 C CA . VAL A 1 218 ? -28.584 -7.724 32.876 1.00 91.88 218 VAL A CA 1
ATOM 1596 C C . VAL A 1 218 ? -28.618 -7.500 34.398 1.00 91.88 218 VAL A C 1
ATOM 1598 O O . VAL A 1 218 ? -28.124 -8.332 35.159 1.00 91.88 218 VAL A O 1
ATOM 1601 N N . ILE A 1 219 ? -29.245 -6.412 34.869 1.00 93.81 219 ILE A N 1
ATOM 1602 C CA . ILE A 1 219 ? -29.380 -6.088 36.305 1.00 93.81 219 ILE A CA 1
ATOM 1603 C C . ILE A 1 219 ? -30.836 -5.812 36.710 1.00 93.81 219 ILE A C 1
ATOM 1605 O O . ILE A 1 219 ? -31.616 -5.276 35.926 1.00 93.81 219 ILE A O 1
ATOM 1609 N N . ASP A 1 220 ? -31.206 -6.112 37.958 1.00 89.75 220 ASP A N 1
ATOM 1610 C CA . ASP A 1 220 ? -32.568 -5.878 38.463 1.00 89.75 220 ASP A CA 1
ATOM 1611 C C . ASP A 1 220 ? -32.724 -4.502 39.131 1.00 89.75 220 ASP A C 1
ATOM 1613 O O . ASP A 1 220 ? -33.770 -3.849 39.013 1.00 89.75 220 ASP A O 1
ATOM 1617 N N . GLN A 1 221 ? -31.702 -4.056 39.873 1.00 89.56 221 GLN A N 1
ATOM 1618 C CA . GLN A 1 221 ? -31.756 -2.889 40.757 1.00 89.56 221 GLN A CA 1
ATOM 1619 C C . GLN A 1 221 ? -30.684 -1.835 40.396 1.00 89.56 221 GLN A C 1
ATOM 1621 O O . GLN A 1 221 ? -29.649 -1.743 41.064 1.00 89.56 221 GLN A O 1
ATOM 1626 N N . PRO A 1 222 ? -30.961 -0.927 39.435 1.00 92.25 222 PRO A N 1
ATOM 1627 C CA . PRO A 1 222 ? -30.074 0.183 39.066 1.00 92.25 222 PRO A CA 1
ATOM 1628 C C . PRO A 1 222 ? -29.581 1.026 40.247 1.00 92.25 222 PRO A C 1
ATOM 1630 O O . PRO A 1 222 ? -28.459 1.520 40.236 1.00 92.25 222 PRO A O 1
ATOM 1633 N N . LEU A 1 223 ? -30.391 1.179 41.302 1.00 90.62 223 LEU A N 1
ATOM 1634 C CA . LEU A 1 223 ? -29.992 1.892 42.521 1.00 90.62 223 LEU A CA 1
ATOM 1635 C C . LEU A 1 223 ? -28.859 1.186 43.283 1.00 90.62 223 LEU A C 1
ATOM 1637 O O . LEU A 1 223 ? -28.036 1.858 43.899 1.00 90.62 223 LEU A O 1
ATOM 1641 N N . ILE A 1 224 ? -28.812 -0.147 43.243 1.00 89.94 224 ILE A N 1
ATOM 1642 C CA . ILE A 1 224 ? -27.795 -0.955 43.923 1.00 89.94 224 ILE A CA 1
ATOM 1643 C C . ILE A 1 224 ? -26.529 -1.021 43.065 1.00 89.94 224 ILE A C 1
ATOM 1645 O O . ILE A 1 224 ? -25.441 -0.869 43.611 1.00 89.94 224 ILE A O 1
ATOM 1649 N N . PHE A 1 225 ? -26.660 -1.124 41.736 1.00 92.19 225 PHE A N 1
ATOM 1650 C CA . PHE A 1 225 ? -25.531 -0.980 40.810 1.00 92.19 225 PHE A CA 1
ATOM 1651 C C . PHE A 1 225 ? -24.858 0.389 40.963 1.00 92.19 225 PHE A C 1
ATOM 1653 O O . PHE A 1 225 ? -23.670 0.453 41.254 1.00 92.19 225 PHE A O 1
ATOM 1660 N N . ARG A 1 226 ? -25.620 1.492 40.910 1.00 92.50 226 ARG A N 1
ATOM 1661 C CA . ARG A 1 226 ? -25.092 2.852 41.139 1.00 92.50 226 ARG A CA 1
ATOM 1662 C C . ARG A 1 226 ? -24.431 3.012 42.509 1.00 92.50 226 ARG A C 1
ATOM 1664 O O . ARG A 1 226 ? -23.371 3.620 42.607 1.00 92.50 226 ARG A O 1
ATOM 1671 N N . LEU A 1 227 ? -25.030 2.460 43.568 1.00 89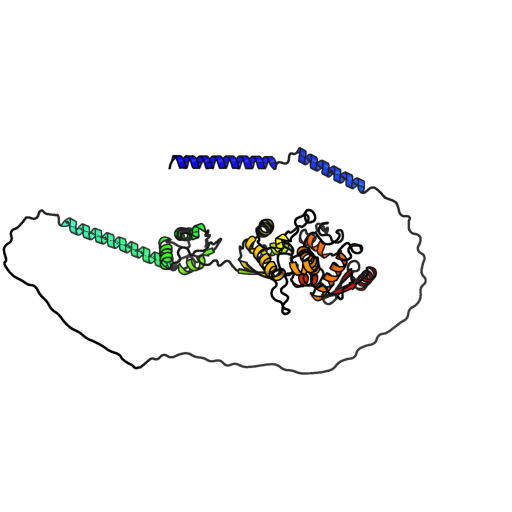.50 227 LEU A N 1
ATOM 1672 C CA . LEU A 1 227 ? -24.434 2.485 44.907 1.00 89.50 227 LEU A CA 1
ATOM 1673 C C . LEU A 1 227 ? -23.110 1.707 44.952 1.00 89.50 227 LEU A C 1
ATOM 1675 O O . LEU A 1 227 ? -22.160 2.162 45.586 1.00 89.50 227 LEU A O 1
ATOM 1679 N N . TYR A 1 228 ? -23.035 0.563 44.271 1.00 90.00 228 TYR A N 1
ATOM 1680 C CA . TYR A 1 228 ? -21.811 -0.221 44.147 1.00 90.00 228 TYR A CA 1
ATOM 1681 C C . TYR A 1 228 ? -20.741 0.543 43.354 1.00 90.00 228 TYR A C 1
ATOM 1683 O O . TYR A 1 228 ? -19.636 0.693 43.864 1.00 90.00 228 TYR A O 1
ATOM 1691 N N . CYS A 1 229 ? -21.083 1.141 42.205 1.00 90.88 229 CYS A N 1
ATOM 1692 C CA . CYS A 1 229 ? -20.179 1.989 41.418 1.00 90.88 229 CYS A CA 1
ATOM 1693 C C . CYS A 1 229 ? -19.601 3.153 42.234 1.00 90.88 229 CYS A C 1
ATOM 1695 O O . CYS A 1 229 ? -18.393 3.391 42.198 1.00 90.88 229 CYS A O 1
ATOM 1697 N N . MET A 1 230 ? -20.432 3.831 43.027 1.00 89.62 230 MET A N 1
ATOM 1698 C CA . MET A 1 230 ? -19.997 4.911 43.915 1.00 89.62 230 MET A CA 1
ATOM 1699 C C . MET A 1 230 ? -19.038 4.413 45.009 1.00 89.62 230 MET A C 1
ATOM 1701 O O . MET A 1 230 ? -18.041 5.070 45.315 1.00 89.62 230 MET A O 1
ATOM 1705 N N . LEU A 1 231 ? -19.299 3.236 45.590 1.00 90.31 231 LEU A N 1
ATOM 1706 C CA . LEU A 1 231 ? -18.446 2.633 46.623 1.00 90.31 231 LEU A CA 1
ATOM 1707 C C . LEU A 1 231 ? -17.113 2.110 46.063 1.00 90.31 231 LEU A C 1
ATOM 1709 O O . LEU A 1 231 ? -16.078 2.276 46.709 1.00 90.31 231 LEU A O 1
ATOM 1713 N N . THR A 1 232 ? -17.110 1.528 44.861 1.00 88.19 232 THR A N 1
ATOM 1714 C CA . THR A 1 232 ? -15.902 1.035 44.174 1.00 88.19 232 THR A CA 1
ATOM 1715 C C . THR A 1 232 ? -15.165 2.113 43.378 1.00 88.19 232 THR A C 1
ATOM 1717 O O . THR A 1 232 ? -14.129 1.820 42.783 1.00 88.19 232 THR A O 1
ATOM 1720 N N . LYS A 1 233 ? -15.677 3.353 43.346 1.00 87.94 233 LYS A N 1
ATOM 1721 C CA . LYS A 1 233 ? -15.185 4.455 42.498 1.00 87.94 233 LYS A CA 1
ATOM 1722 C C . LYS A 1 233 ? -15.113 4.058 41.016 1.00 87.94 233 LYS A C 1
ATOM 1724 O O . LYS A 1 233 ? -14.083 4.235 40.373 1.00 87.94 233 LYS A O 1
ATOM 1729 N N . ALA A 1 234 ? -16.188 3.473 40.497 1.00 83.88 234 ALA A N 1
ATOM 1730 C CA . ALA A 1 234 ? -16.369 3.146 39.083 1.00 83.88 234 ALA A CA 1
ATOM 1731 C C . ALA A 1 234 ? -17.195 4.183 38.302 1.00 83.88 234 ALA A C 1
ATOM 1733 O O . ALA A 1 234 ? -17.214 4.113 37.076 1.00 83.88 234 ALA A O 1
ATOM 1734 N N . ASP A 1 235 ? -17.844 5.133 38.984 1.00 81.12 235 ASP A N 1
ATOM 1735 C CA . ASP A 1 235 ? -18.572 6.229 38.334 1.00 81.12 235 ASP A CA 1
ATOM 1736 C C . ASP A 1 235 ? -17.673 7.003 37.352 1.00 81.12 235 ASP A C 1
ATOM 1738 O O . ASP A 1 235 ? -16.517 7.306 37.668 1.00 81.12 235 ASP A O 1
ATOM 1742 N N . GLY A 1 236 ? -18.207 7.314 36.166 1.00 77.12 236 GLY A N 1
ATOM 1743 C CA . GLY A 1 236 ? -17.507 8.071 35.119 1.00 77.12 236 GLY A CA 1
ATOM 1744 C C . GLY A 1 236 ? -16.280 7.377 34.509 1.00 77.12 236 GLY A C 1
ATOM 1745 O O . GLY A 1 236 ? -15.407 8.056 33.980 1.00 77.12 236 GLY A O 1
ATOM 1746 N N . GLN A 1 237 ? -16.166 6.046 34.621 1.00 82.62 237 GLN A N 1
ATOM 1747 C CA . GLN A 1 237 ? -15.065 5.255 34.033 1.00 82.62 237 GLN A CA 1
ATOM 1748 C C . GLN A 1 237 ? -15.535 4.245 32.976 1.00 82.62 237 GLN A C 1
ATOM 1750 O O . GLN A 1 237 ? -14.740 3.428 32.514 1.00 82.62 237 GLN A O 1
ATOM 1755 N N . PHE A 1 238 ? -16.818 4.263 32.615 1.00 87.88 238 PHE A N 1
ATOM 1756 C CA . PHE A 1 238 ? -17.350 3.426 31.543 1.00 87.88 238 PHE A CA 1
ATOM 1757 C C . PHE A 1 238 ? -16.859 3.936 30.187 1.00 87.88 238 PHE A C 1
ATOM 1759 O O . PHE A 1 238 ? -16.730 5.143 29.988 1.00 87.88 238 PHE A O 1
ATOM 1766 N N . MET A 1 239 ? -16.588 3.016 29.267 1.00 81.25 239 MET A N 1
ATOM 1767 C CA . MET A 1 239 ? -16.219 3.318 27.886 1.00 81.25 239 MET A CA 1
ATOM 1768 C C . MET A 1 239 ? -17.377 2.952 26.949 1.00 81.25 239 MET A C 1
ATOM 1770 O O . MET A 1 239 ? -18.067 1.970 27.242 1.00 81.25 239 MET A O 1
ATOM 1774 N N . PRO A 1 240 ? -17.577 3.684 25.834 1.00 81.19 240 PRO A N 1
ATOM 1775 C CA . PRO A 1 240 ? -18.596 3.357 24.839 1.00 81.19 240 PRO A CA 1
ATOM 1776 C C . PRO A 1 240 ? -18.450 1.929 24.310 1.00 81.19 240 PRO A C 1
ATOM 1778 O O . PRO A 1 240 ? -17.337 1.419 24.169 1.00 81.19 240 PRO A O 1
ATOM 1781 N N . GLN A 1 241 ? -19.578 1.294 24.005 1.00 77.69 241 GLN A N 1
ATOM 1782 C CA . GLN A 1 241 ? -19.656 -0.078 23.501 1.00 77.69 241 GLN A CA 1
ATOM 1783 C C . GLN A 1 241 ? -20.706 -0.114 22.391 1.00 77.69 241 GLN A C 1
ATOM 1785 O O . GLN A 1 241 ? -21.837 0.314 22.615 1.00 77.69 241 GLN A O 1
ATOM 1790 N N . GLU A 1 242 ? -20.364 -0.629 21.213 1.00 65.06 242 GLU A N 1
ATOM 1791 C CA . GLU A 1 242 ? -21.322 -0.751 20.105 1.00 65.06 242 GLU A CA 1
ATOM 1792 C C . GLU A 1 242 ? -22.231 -1.972 20.328 1.00 65.06 242 GLU A C 1
ATOM 1794 O O . GLU A 1 242 ? -23.441 -1.810 20.488 1.00 65.06 242 GLU A O 1
ATOM 1799 N N . GLU A 1 243 ? -21.651 -3.164 20.505 1.00 73.38 243 GLU A N 1
ATOM 1800 C CA . GLU A 1 243 ? -22.341 -4.337 21.058 1.00 73.38 243 GLU A CA 1
ATOM 1801 C C . GLU A 1 243 ? -21.439 -5.082 22.056 1.00 73.38 243 GLU A C 1
ATOM 1803 O O . GLU A 1 243 ? -20.479 -5.748 21.671 1.00 73.38 243 GLU A O 1
ATOM 1808 N N . VAL A 1 244 ? -21.755 -5.018 23.356 1.00 82.00 244 VAL A N 1
ATOM 1809 C CA . VAL A 1 244 ? -21.098 -5.838 24.388 1.00 82.00 244 VAL A CA 1
ATOM 1810 C C . VAL A 1 244 ? -22.041 -6.916 24.921 1.00 82.00 244 VAL A C 1
ATOM 1812 O O . VAL A 1 244 ? -23.136 -6.634 25.404 1.00 82.00 244 VAL A O 1
ATOM 1815 N N . ALA A 1 245 ? -21.621 -8.179 24.825 1.00 83.06 245 ALA A N 1
ATOM 1816 C CA . ALA A 1 245 ? -22.432 -9.335 25.198 1.00 83.06 245 ALA A CA 1
ATOM 1817 C C . ALA A 1 245 ? -22.351 -9.627 26.710 1.00 83.06 245 ALA A C 1
ATOM 1819 O O . ALA A 1 245 ? -21.422 -10.291 27.180 1.00 83.06 245 ALA A O 1
ATOM 1820 N N . LEU A 1 246 ? -23.346 -9.155 27.464 1.00 87.50 246 LEU A N 1
ATOM 1821 C CA . LEU A 1 246 ? -23.456 -9.316 28.918 1.00 87.50 246 LEU A CA 1
ATOM 1822 C C . LEU A 1 246 ? -24.562 -10.315 29.281 1.00 87.50 246 LEU A C 1
ATOM 1824 O O . LEU A 1 246 ? -25.558 -10.420 28.575 1.00 87.50 246 LEU A O 1
ATOM 1828 N N . SER A 1 247 ? -24.415 -11.038 30.389 1.00 88.25 247 SER A N 1
ATOM 1829 C CA . SER A 1 247 ? -25.429 -11.973 30.895 1.00 88.25 247 SER A CA 1
ATOM 1830 C C . SER A 1 247 ? -25.753 -11.688 32.360 1.00 88.25 247 SER A C 1
ATOM 1832 O O . SER A 1 247 ? -24.952 -11.103 33.091 1.00 88.25 247 SER A O 1
ATOM 1834 N N . ALA A 1 248 ? -26.965 -12.041 32.786 1.00 90.06 248 ALA A N 1
ATOM 1835 C CA . ALA A 1 248 ? -27.499 -11.612 34.078 1.00 90.06 248 ALA A CA 1
ATOM 1836 C C . ALA A 1 248 ? -26.850 -12.340 35.273 1.00 90.06 248 ALA A C 1
ATOM 1838 O O . ALA A 1 248 ? -26.919 -11.860 36.401 1.00 90.06 248 ALA A O 1
ATOM 1839 N N . ASP A 1 249 ? -26.205 -13.483 35.037 1.00 89.31 249 ASP A N 1
ATOM 1840 C CA . ASP A 1 249 ? -25.374 -14.215 36.000 1.00 89.31 249 ASP A CA 1
ATOM 1841 C C . ASP A 1 249 ? -24.010 -13.551 36.288 1.00 89.31 249 ASP A C 1
ATOM 1843 O O . ASP A 1 249 ? -23.315 -13.953 37.222 1.00 89.31 249 ASP A O 1
ATOM 1847 N N . MET A 1 250 ? -23.616 -12.520 35.531 1.00 88.56 250 MET A N 1
ATOM 1848 C CA . MET A 1 250 ? -22.380 -11.786 35.799 1.00 88.56 250 MET A CA 1
ATOM 1849 C C . MET A 1 250 ? -22.505 -10.931 37.068 1.00 88.56 250 MET A C 1
ATOM 1851 O O . MET A 1 250 ? -23.389 -10.084 37.192 1.00 88.56 250 MET A O 1
ATOM 1855 N N . GLY A 1 251 ? -21.561 -11.089 37.998 1.00 91.19 251 GLY A N 1
ATOM 1856 C CA . GLY A 1 251 ? -21.451 -10.203 39.158 1.00 91.19 251 GLY A CA 1
ATOM 1857 C C . GLY A 1 251 ? -21.099 -8.763 38.763 1.00 91.19 251 GLY A C 1
ATOM 1858 O O . GLY A 1 251 ? -20.455 -8.520 37.739 1.00 91.19 251 GLY A O 1
ATOM 1859 N N . TYR A 1 252 ? -21.473 -7.791 39.600 1.00 91.88 252 TYR A N 1
ATOM 1860 C CA . TYR A 1 252 ? -21.291 -6.361 39.301 1.00 91.88 252 TYR A CA 1
ATOM 1861 C C . TYR A 1 252 ? -19.838 -5.967 39.017 1.00 91.88 252 TYR A C 1
ATOM 1863 O O . TYR A 1 252 ? -19.598 -5.146 38.138 1.00 91.88 252 TYR A O 1
ATOM 1871 N N . GLU A 1 253 ? -18.865 -6.574 39.700 1.00 88.94 253 GLU A N 1
ATOM 1872 C CA . GLU A 1 253 ? -17.440 -6.362 39.417 1.00 88.94 253 GLU A CA 1
ATOM 1873 C C . GLU A 1 253 ? -17.065 -6.793 37.990 1.00 88.94 253 GLU A C 1
ATOM 1875 O O . GLU A 1 253 ? -16.355 -6.072 37.293 1.00 88.94 253 GLU A O 1
ATOM 1880 N N . THR A 1 254 ? -17.585 -7.932 37.523 1.00 87.12 254 THR A N 1
ATOM 1881 C CA . THR A 1 254 ? -17.363 -8.443 36.164 1.00 87.12 254 THR A CA 1
ATOM 1882 C C . THR A 1 254 ? -17.997 -7.528 35.122 1.00 87.12 254 THR A C 1
ATOM 1884 O O . THR A 1 254 ? -17.308 -7.124 34.189 1.00 87.12 254 THR A O 1
ATOM 1887 N N . ILE A 1 255 ? -19.265 -7.137 35.310 1.00 89.56 255 ILE A N 1
ATOM 1888 C CA . ILE A 1 255 ? -19.966 -6.196 34.419 1.00 89.56 255 ILE A CA 1
ATOM 1889 C C . ILE A 1 255 ? -19.194 -4.876 34.336 1.00 89.56 255 ILE A C 1
ATOM 1891 O O . ILE A 1 255 ? -18.876 -4.407 33.248 1.00 89.56 255 ILE A O 1
ATOM 1895 N N . ILE A 1 256 ? -18.833 -4.292 35.480 1.00 90.31 256 ILE A N 1
ATOM 1896 C CA . ILE A 1 256 ? -18.115 -3.015 35.536 1.00 90.31 256 ILE A CA 1
ATOM 1897 C C . ILE A 1 256 ? -16.730 -3.130 34.896 1.00 90.31 256 ILE A C 1
ATOM 1899 O O . ILE A 1 256 ? -16.351 -2.243 34.141 1.00 90.31 256 ILE A O 1
ATOM 1903 N N . ASN A 1 257 ? -15.980 -4.207 35.138 1.00 86.31 257 ASN A N 1
ATOM 1904 C CA . ASN A 1 257 ? -14.665 -4.393 34.522 1.00 86.31 257 ASN A CA 1
ATOM 1905 C C . ASN A 1 257 ? -14.750 -4.615 33.004 1.00 86.31 257 ASN A C 1
ATOM 1907 O O . ASN A 1 257 ? -13.847 -4.180 32.296 1.00 86.31 257 ASN A O 1
ATOM 1911 N N . ILE A 1 258 ? -15.829 -5.228 32.500 1.00 83.75 258 ILE A N 1
ATOM 1912 C CA . ILE A 1 258 ? -16.113 -5.302 31.061 1.00 83.75 258 ILE A CA 1
ATOM 1913 C C . ILE A 1 258 ? -16.418 -3.900 30.515 1.00 83.75 258 ILE A C 1
ATOM 1915 O O . ILE A 1 258 ? -15.732 -3.458 29.601 1.00 83.75 258 ILE A O 1
ATOM 1919 N N . LEU A 1 259 ? -17.357 -3.160 31.116 1.00 87.38 259 LEU A N 1
ATOM 1920 C CA . LEU A 1 259 ? -17.770 -1.824 30.652 1.00 87.38 259 LEU A CA 1
ATOM 1921 C C . LEU A 1 259 ? -16.695 -0.733 30.801 1.00 87.38 259 LEU A C 1
ATOM 1923 O O . LEU A 1 259 ? -16.728 0.265 30.086 1.00 87.38 259 LEU A O 1
ATOM 1927 N N . LYS A 1 260 ? -15.736 -0.904 31.717 1.00 85.88 260 LYS A N 1
ATOM 1928 C CA . LYS A 1 260 ? -14.519 -0.078 31.817 1.00 85.88 260 LYS A CA 1
ATOM 1929 C C . LYS A 1 260 ? -13.464 -0.425 30.764 1.00 85.88 260 LYS A C 1
ATOM 1931 O O . LYS A 1 260 ? -12.476 0.295 30.640 1.00 85.88 260 LYS A O 1
ATOM 1936 N N . SER A 1 261 ? -13.610 -1.551 30.069 1.00 69.94 261 SER A N 1
ATOM 1937 C CA . SER A 1 261 ? -12.626 -2.042 29.112 1.00 69.94 261 SER A CA 1
ATOM 1938 C C . SER A 1 261 ? -13.131 -1.872 27.683 1.00 69.94 261 SER A C 1
ATOM 1940 O O . SER A 1 261 ? -14.150 -2.438 27.299 1.00 69.94 261 SER A O 1
ATOM 1942 N N . ASN A 1 262 ? -12.379 -1.146 26.858 1.00 61.56 262 ASN A N 1
ATOM 1943 C CA . ASN A 1 262 ? -12.554 -1.157 25.405 1.00 61.56 262 ASN A CA 1
ATOM 1944 C C . ASN A 1 262 ? -11.968 -2.463 24.826 1.00 61.56 262 ASN A C 1
ATOM 1946 O O . ASN A 1 262 ? -11.036 -2.435 24.026 1.00 61.56 262 ASN A O 1
ATOM 1950 N N . LYS A 1 263 ? -12.461 -3.621 25.291 1.00 60.19 263 LYS A N 1
ATOM 1951 C CA . LYS A 1 263 ? -12.089 -4.960 24.801 1.00 60.19 263 LYS A CA 1
ATOM 1952 C C . LYS A 1 263 ? -12.779 -5.252 23.466 1.00 60.19 263 LYS A C 1
ATOM 1954 O O . LYS A 1 263 ? -13.520 -6.224 23.336 1.00 60.19 263 LYS A O 1
ATOM 1959 N N . ARG A 1 264 ? -12.509 -4.402 22.473 1.00 67.19 264 ARG A N 1
ATOM 1960 C CA . ARG A 1 264 ? -12.690 -4.769 21.068 1.00 67.19 264 ARG A CA 1
ATOM 1961 C C . ARG A 1 264 ? -11.752 -5.939 20.776 1.00 67.19 264 ARG A C 1
ATOM 1963 O O . ARG A 1 264 ? -10.649 -6.001 21.322 1.00 67.19 264 ARG A O 1
ATOM 1970 N N . GLU A 1 265 ? -12.205 -6.881 19.963 1.00 76.69 265 GLU A N 1
ATOM 1971 C CA . GLU A 1 265 ? -11.381 -8.013 19.549 1.00 76.69 265 GLU A CA 1
ATOM 1972 C C . GLU A 1 265 ? -10.246 -7.510 18.646 1.00 76.69 265 GLU A C 1
ATOM 1974 O O . GLU A 1 265 ? -10.489 -6.733 17.721 1.00 76.69 265 GLU A O 1
ATOM 1979 N N . GLU A 1 266 ? -9.007 -7.888 18.965 1.00 87.06 266 GLU A N 1
ATOM 1980 C CA . GLU A 1 266 ? -7.807 -7.475 18.233 1.00 87.06 266 GLU A CA 1
ATOM 1981 C C . GLU A 1 266 ? -7.406 -8.575 17.241 1.00 87.06 266 GLU A C 1
ATOM 1983 O O . GLU A 1 266 ? -7.214 -9.731 17.623 1.00 87.06 266 GLU A O 1
ATOM 1988 N N . ILE A 1 267 ? -7.284 -8.211 15.965 1.00 90.12 267 ILE A N 1
ATOM 1989 C CA . ILE A 1 267 ? -6.966 -9.102 14.853 1.00 90.12 267 ILE A CA 1
ATOM 1990 C C . ILE A 1 267 ? -5.684 -8.650 14.147 1.00 90.12 267 ILE A C 1
ATOM 1992 O O . ILE A 1 267 ? -5.519 -7.486 13.782 1.00 90.12 267 ILE A O 1
ATOM 1996 N N . ARG A 1 268 ? -4.765 -9.598 13.945 1.00 97.56 268 ARG A N 1
ATOM 1997 C CA . ARG A 1 268 ? -3.491 -9.383 13.252 1.00 97.56 268 ARG A CA 1
ATOM 1998 C C . ARG A 1 268 ? -3.632 -9.703 11.769 1.00 97.56 268 ARG A C 1
ATOM 2000 O O . ARG A 1 268 ? -3.842 -10.860 11.411 1.00 97.56 268 ARG A O 1
ATOM 2007 N N . LEU A 1 269 ? -3.457 -8.699 10.914 1.00 98.12 269 LEU A N 1
ATOM 2008 C CA . LEU A 1 269 ? -3.543 -8.826 9.461 1.00 98.12 269 LEU A CA 1
ATOM 2009 C C . LEU A 1 269 ? -2.214 -8.449 8.798 1.00 98.12 269 LEU A C 1
ATOM 2011 O O . LEU A 1 269 ? -1.708 -7.343 8.975 1.00 98.12 269 LEU A O 1
ATOM 2015 N N . THR A 1 270 ? -1.667 -9.367 8.003 1.00 98.44 270 THR A N 1
ATOM 2016 C CA . THR A 1 270 ? -0.511 -9.117 7.131 1.00 98.44 270 THR A CA 1
ATOM 2017 C C . THR A 1 270 ? -0.982 -8.715 5.740 1.00 98.44 270 THR A C 1
ATOM 2019 O O . THR A 1 270 ? -1.807 -9.413 5.145 1.00 98.44 270 THR A O 1
ATOM 2022 N N . PHE A 1 271 ? -0.425 -7.626 5.218 1.00 98.50 271 PHE A N 1
ATOM 2023 C CA . PHE A 1 271 ? -0.629 -7.128 3.860 1.00 98.50 271 PHE A CA 1
ATOM 2024 C C . PHE A 1 271 ? 0.714 -7.239 3.134 1.00 98.50 271 PHE A C 1
ATOM 2026 O O . PHE A 1 271 ? 1.597 -6.421 3.395 1.00 98.50 271 PHE A O 1
ATOM 2033 N N . PRO A 1 272 ? 0.923 -8.286 2.312 1.00 98.19 272 PRO A N 1
ATOM 2034 C CA . PRO A 1 272 ? 2.142 -8.433 1.532 1.00 98.19 272 PRO A CA 1
ATOM 2035 C C . PRO A 1 272 ? 2.393 -7.253 0.593 1.00 98.19 272 PRO A C 1
ATOM 2037 O O . PRO A 1 272 ? 1.475 -6.541 0.181 1.00 98.19 272 PRO A O 1
ATOM 2040 N N . GLU A 1 273 ? 3.657 -7.087 0.230 1.00 98.06 273 GLU A N 1
ATOM 2041 C CA . GLU A 1 273 ? 4.094 -6.115 -0.764 1.00 98.06 273 GLU A CA 1
ATOM 2042 C C . GLU A 1 273 ? 3.435 -6.388 -2.121 1.00 98.06 273 GLU A C 1
ATOM 2044 O O . GLU A 1 273 ? 3.172 -7.537 -2.485 1.00 98.06 273 GLU A O 1
ATOM 2049 N N . GLY A 1 274 ? 3.141 -5.331 -2.876 1.00 97.88 274 GLY A N 1
ATOM 2050 C CA . GLY A 1 274 ? 2.464 -5.464 -4.160 1.00 97.88 274 GLY A CA 1
ATOM 2051 C C . GLY A 1 274 ? 0.949 -5.692 -4.069 1.00 97.88 274 GLY A C 1
ATOM 2052 O O . GLY A 1 274 ? 0.340 -6.002 -5.091 1.00 97.88 274 GLY A O 1
ATOM 2053 N N . MET A 1 275 ? 0.317 -5.526 -2.899 1.00 98.50 275 MET A N 1
ATOM 2054 C CA . MET A 1 275 ? -1.145 -5.389 -2.802 1.00 98.50 275 MET A CA 1
ATOM 2055 C C . MET A 1 275 ? -1.610 -4.008 -3.290 1.00 98.50 275 MET A C 1
ATOM 2057 O O . MET A 1 275 ? -1.000 -2.991 -2.962 1.00 98.50 275 MET A O 1
ATOM 2061 N N . THR A 1 276 ? -2.723 -3.971 -4.023 1.00 98.62 276 THR A N 1
ATOM 2062 C CA . THR A 1 276 ? -3.442 -2.733 -4.397 1.00 98.62 276 THR A CA 1
ATOM 2063 C C . THR A 1 276 ? -4.348 -2.233 -3.269 1.00 98.62 276 THR A C 1
ATOM 2065 O O . THR A 1 276 ? -4.809 -3.032 -2.450 1.00 98.62 276 THR A O 1
ATOM 2068 N N . VAL A 1 277 ? -4.687 -0.938 -3.266 1.00 98.50 277 VAL A N 1
ATOM 2069 C CA . VAL A 1 277 ? -5.648 -0.316 -2.324 1.00 98.50 277 VAL A CA 1
ATOM 2070 C C . VAL A 1 277 ? -6.954 -1.111 -2.256 1.00 98.50 277 VAL A C 1
ATOM 2072 O O . VAL A 1 277 ? -7.430 -1.422 -1.163 1.00 98.50 277 VAL A O 1
ATOM 2075 N N . LYS A 1 278 ? -7.486 -1.521 -3.414 1.00 98.06 278 LYS A N 1
ATOM 2076 C CA . LYS A 1 278 ? -8.683 -2.365 -3.529 1.00 98.06 278 LYS A CA 1
ATOM 2077 C C . LYS A 1 278 ? -8.546 -3.678 -2.752 1.00 98.06 278 LYS A C 1
ATOM 2079 O O . LYS A 1 278 ? -9.395 -3.988 -1.922 1.00 98.06 278 LYS A O 1
ATOM 2084 N N . GLN A 1 279 ? -7.463 -4.424 -2.970 1.00 98.50 279 GLN A N 1
ATOM 2085 C CA . GLN A 1 279 ? -7.228 -5.702 -2.284 1.00 98.50 279 GLN A CA 1
ATOM 2086 C C . GLN A 1 279 ? -7.009 -5.516 -0.775 1.00 98.50 279 GLN A C 1
ATOM 2088 O O . GLN A 1 279 ? -7.348 -6.398 0.016 1.00 98.50 279 GLN A O 1
ATOM 2093 N N . MET A 1 280 ? -6.446 -4.378 -0.353 1.00 98.62 280 MET A N 1
ATOM 2094 C CA . MET A 1 280 ? -6.338 -4.029 1.066 1.00 98.62 280 MET A CA 1
ATOM 2095 C C . MET A 1 280 ? -7.725 -3.754 1.666 1.00 98.62 280 MET A C 1
ATOM 2097 O O . MET A 1 280 ? -8.019 -4.274 2.740 1.00 98.62 280 MET A O 1
ATOM 2101 N N . ALA A 1 281 ? -8.590 -3.019 0.958 1.00 98.31 281 ALA A N 1
ATOM 2102 C CA . ALA A 1 281 ? -9.972 -2.743 1.355 1.00 98.31 281 ALA A CA 1
ATOM 2103 C C . ALA A 1 281 ? -10.806 -4.029 1.489 1.00 98.31 281 ALA A C 1
ATOM 2105 O O . ALA A 1 281 ? -11.425 -4.261 2.526 1.00 98.31 281 ALA A O 1
ATOM 2106 N N . GLU A 1 282 ? -10.767 -4.892 0.468 1.00 98.19 282 GLU A N 1
ATOM 2107 C CA . GLU A 1 282 ? -11.435 -6.201 0.455 1.00 98.19 282 GLU A CA 1
ATOM 2108 C C . GLU A 1 282 ? -10.988 -7.045 1.662 1.00 98.19 282 GLU A C 1
ATOM 2110 O O . GLU A 1 282 ? -11.819 -7.536 2.427 1.00 98.19 282 GLU A O 1
ATOM 2115 N N . LYS A 1 283 ? -9.674 -7.119 1.919 1.00 98.50 283 LYS A N 1
ATOM 2116 C CA . LYS A 1 283 ? -9.111 -7.853 3.061 1.00 98.50 283 LYS A CA 1
ATOM 2117 C C . LYS A 1 283 ? -9.546 -7.298 4.424 1.00 98.50 283 LYS A C 1
ATOM 2119 O O . LYS A 1 283 ? -9.699 -8.072 5.369 1.00 98.50 283 LYS A O 1
ATOM 2124 N N . LEU A 1 284 ? -9.710 -5.983 4.559 1.00 98.12 284 LEU A N 1
ATOM 2125 C CA . LEU A 1 284 ? -10.167 -5.350 5.802 1.00 98.12 284 LEU A CA 1
ATOM 2126 C C . LEU A 1 284 ? -11.636 -5.686 6.099 1.00 98.12 284 LEU A C 1
ATOM 2128 O O . LEU A 1 284 ? -11.962 -5.994 7.248 1.00 98.12 284 LEU A O 1
ATOM 2132 N N . GLU A 1 285 ? -12.486 -5.698 5.070 1.00 95.12 285 GLU A N 1
ATOM 2133 C CA . GLU A 1 285 ? -13.910 -6.030 5.188 1.00 95.12 285 GLU A CA 1
ATOM 2134 C C . GLU A 1 285 ? -14.132 -7.527 5.453 1.00 95.12 285 GLU A C 1
ATOM 2136 O O . GLU A 1 285 ? -14.857 -7.875 6.386 1.00 95.12 285 GLU A O 1
ATOM 2141 N N . GLU A 1 286 ? -13.418 -8.420 4.749 1.00 95.81 286 GLU A N 1
ATOM 2142 C CA . GLU A 1 286 ? -13.401 -9.872 5.024 1.00 95.81 286 GLU A CA 1
ATOM 2143 C C . GLU A 1 286 ? -13.098 -10.204 6.496 1.00 95.81 286 GLU A C 1
ATOM 2145 O O . GLU A 1 286 ? -13.569 -11.207 7.036 1.00 95.81 286 GLU A O 1
ATOM 2150 N N . ASN A 1 287 ? -12.289 -9.362 7.145 1.00 92.31 287 ASN A N 1
ATOM 2151 C CA . ASN A 1 287 ? -11.813 -9.541 8.513 1.00 92.31 287 ASN A CA 1
ATOM 2152 C C . ASN A 1 287 ? -12.538 -8.631 9.525 1.00 92.31 287 ASN A C 1
ATOM 2154 O O . ASN A 1 287 ? -12.129 -8.559 10.682 1.00 92.31 287 ASN A O 1
ATOM 2158 N N . ASN A 1 288 ? -13.644 -7.990 9.121 1.00 85.50 288 ASN A N 1
ATOM 2159 C CA . ASN A 1 288 ? -14.507 -7.140 9.955 1.00 85.50 288 ASN A CA 1
ATOM 2160 C C . ASN A 1 288 ? -13.774 -5.956 10.628 1.00 85.50 288 ASN A C 1
ATOM 2162 O O . ASN A 1 288 ? -14.201 -5.458 11.672 1.00 85.50 288 ASN A O 1
ATOM 2166 N N . VAL A 1 289 ? -12.662 -5.491 10.047 1.00 89.88 289 VAL A N 1
ATOM 2167 C CA . VAL A 1 289 ? -11.903 -4.350 10.581 1.00 89.88 289 VAL A CA 1
ATOM 2168 C C . VAL A 1 289 ? -12.621 -3.043 10.265 1.00 89.88 289 VAL A C 1
ATOM 2170 O O . VAL A 1 289 ? -12.895 -2.278 11.180 1.00 89.88 289 VAL A O 1
ATOM 2173 N N . CYS A 1 290 ? -12.955 -2.810 8.998 1.00 88.44 290 CYS A N 1
ATOM 2174 C CA . CYS A 1 290 ? -13.802 -1.717 8.519 1.00 88.44 290 CYS A CA 1
ATOM 2175 C C . CYS A 1 290 ? -14.467 -2.142 7.203 1.00 88.44 290 CYS A C 1
ATOM 2177 O O . CYS A 1 290 ? -13.986 -3.070 6.551 1.00 88.44 290 CYS A O 1
ATOM 2179 N N . THR A 1 291 ? -15.552 -1.483 6.795 1.00 90.75 291 THR A N 1
ATOM 2180 C CA . THR A 1 291 ? -16.121 -1.721 5.460 1.00 90.75 291 THR A CA 1
ATOM 2181 C C . THR A 1 291 ? -15.271 -1.076 4.366 1.00 90.75 291 THR A C 1
ATOM 2183 O O . THR A 1 291 ? -14.619 -0.047 4.581 1.00 90.75 291 THR A O 1
ATOM 2186 N N . VAL A 1 292 ? -15.352 -1.620 3.149 1.00 96.38 292 VAL A N 1
ATOM 2187 C CA . VAL A 1 292 ? -14.771 -1.030 1.933 1.00 96.38 292 VAL A CA 1
ATOM 2188 C C . VAL A 1 292 ? -15.235 0.424 1.786 1.00 96.38 292 VAL A C 1
ATOM 2190 O O . VAL A 1 292 ? -14.426 1.312 1.526 1.00 96.38 292 VAL A O 1
AT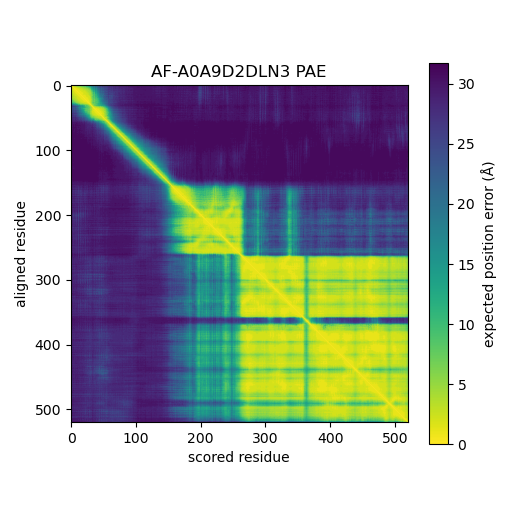OM 2193 N N . SER A 1 293 ? -16.520 0.700 2.038 1.00 93.94 293 SER A N 1
ATOM 2194 C CA . SER A 1 293 ? -17.087 2.051 1.932 1.00 93.94 293 SER A CA 1
ATOM 2195 C C . SER A 1 293 ? -16.473 3.047 2.923 1.00 93.94 293 SER A C 1
ATOM 2197 O O . SER A 1 293 ? -16.259 4.203 2.558 1.00 93.94 293 SER A O 1
ATOM 2199 N N . GLU A 1 294 ? -16.197 2.643 4.165 1.00 90.88 294 GLU A N 1
ATOM 2200 C CA . GLU A 1 294 ? -15.564 3.511 5.172 1.00 90.88 294 GLU A CA 1
ATOM 2201 C C . GLU A 1 294 ? -14.082 3.741 4.877 1.00 90.88 294 GLU A C 1
ATOM 2203 O O . GLU A 1 294 ? -13.583 4.851 5.062 1.00 90.88 294 GLU A O 1
ATOM 2208 N N . PHE A 1 295 ? -13.382 2.708 4.403 1.00 97.31 295 PHE A N 1
ATOM 2209 C CA . PHE A 1 295 ? -11.979 2.798 4.010 1.00 97.31 295 PHE A CA 1
ATOM 2210 C C . PHE A 1 295 ? -11.790 3.759 2.828 1.00 97.31 295 PHE A C 1
ATOM 2212 O O . PHE A 1 295 ? -10.999 4.695 2.924 1.00 97.31 295 PHE A O 1
ATOM 2219 N N . TYR A 1 296 ? -12.590 3.617 1.766 1.00 97.00 296 TYR A N 1
ATOM 2220 C CA . TYR A 1 296 ? -12.575 4.544 0.630 1.00 97.00 296 TYR A CA 1
ATOM 2221 C C . TYR A 1 296 ? -12.990 5.972 1.016 1.00 97.00 296 TYR A C 1
ATOM 2223 O O . TYR A 1 296 ? -12.304 6.927 0.652 1.00 97.00 296 TYR A O 1
ATOM 2231 N N . SER A 1 297 ? -14.035 6.135 1.839 1.00 94.62 297 SER A N 1
ATOM 2232 C CA . SER A 1 297 ? -14.432 7.459 2.355 1.00 94.62 297 SER A CA 1
ATOM 2233 C C . SER A 1 297 ? -13.290 8.148 3.111 1.00 94.62 297 SER A C 1
ATOM 2235 O O . SER A 1 297 ? -13.103 9.360 2.988 1.00 94.62 297 SER A O 1
ATOM 2237 N N . ALA A 1 298 ? -12.505 7.384 3.876 1.00 95.19 298 ALA A N 1
ATOM 2238 C CA . ALA A 1 298 ? -11.337 7.884 4.588 1.00 95.19 298 ALA A CA 1
ATOM 2239 C C . ALA A 1 298 ? -10.178 8.261 3.640 1.00 95.19 298 ALA A C 1
ATOM 2241 O O . ALA A 1 298 ? -9.558 9.303 3.835 1.00 95.19 298 ALA A O 1
ATOM 2242 N N . ILE A 1 299 ? -9.927 7.492 2.572 1.00 95.88 299 ILE A N 1
ATOM 2243 C CA . ILE A 1 299 ? -8.932 7.832 1.532 1.00 95.88 299 ILE A CA 1
ATOM 2244 C C . ILE A 1 299 ? -9.281 9.154 0.820 1.00 95.88 299 ILE A C 1
ATOM 2246 O O . ILE A 1 299 ? -8.401 9.992 0.597 1.00 95.88 299 ILE A O 1
ATOM 2250 N N . GLU A 1 300 ? -10.557 9.358 0.477 1.00 91.62 300 GLU A N 1
ATOM 2251 C CA . GLU A 1 300 ? -11.023 10.560 -0.227 1.00 91.62 300 GLU A CA 1
ATOM 2252 C C . GLU A 1 300 ? -11.077 11.808 0.673 1.00 91.62 300 GLU A C 1
ATOM 2254 O O . GLU A 1 300 ? -10.578 12.871 0.290 1.00 91.62 300 GLU A O 1
ATOM 2259 N N . SER A 1 301 ? -11.691 11.688 1.858 1.00 88.44 301 SER A N 1
ATOM 2260 C CA . SER A 1 301 ? -12.091 12.825 2.710 1.00 88.44 301 SER A CA 1
ATOM 2261 C C . SER A 1 301 ? -11.309 12.983 4.021 1.00 88.44 301 SER A C 1
ATOM 2263 O O . SER A 1 301 ? -11.440 14.014 4.687 1.00 88.44 301 SER A O 1
ATOM 2265 N N . GLY A 1 302 ? -10.474 12.007 4.382 1.00 86.25 302 GLY A N 1
ATOM 2266 C CA . GLY A 1 302 ? -9.674 12.035 5.602 1.00 86.25 302 GLY A CA 1
ATOM 2267 C C . GLY A 1 302 ? -8.591 13.120 5.581 1.00 86.25 302 GLY A C 1
ATOM 2268 O O . GLY A 1 302 ? -7.895 13.335 4.586 1.00 86.25 302 GLY A O 1
ATOM 2269 N N . SER A 1 303 ? -8.424 13.812 6.711 1.00 89.19 303 SER A N 1
ATOM 2270 C CA . SER A 1 303 ? -7.467 14.917 6.865 1.00 89.19 303 SER A CA 1
ATOM 2271 C C . SER A 1 303 ? -6.175 14.461 7.554 1.00 89.19 303 SER A C 1
ATOM 2273 O O . SER A 1 303 ? -6.011 14.630 8.765 1.00 89.19 303 SER A O 1
ATOM 2275 N N . TYR A 1 304 ? -5.228 13.922 6.785 1.00 93.50 304 TYR A N 1
ATOM 2276 C CA . TYR A 1 304 ? -3.962 13.384 7.303 1.00 93.50 304 TYR A CA 1
ATOM 2277 C C . TYR A 1 304 ? -2.805 14.394 7.238 1.00 93.50 304 TYR A C 1
ATOM 2279 O O . TYR A 1 304 ? -2.529 14.976 6.194 1.00 93.50 304 TYR A O 1
ATOM 2287 N N . SER A 1 305 ? -2.083 14.586 8.346 1.00 91.88 305 SER A N 1
ATOM 2288 C CA . SER A 1 305 ? -0.994 15.576 8.453 1.00 91.88 305 SER A CA 1
ATOM 2289 C C . SER A 1 305 ? 0.394 14.994 8.140 1.00 91.88 305 SER A C 1
ATOM 2291 O O . SER A 1 305 ? 1.273 14.978 9.005 1.00 91.88 305 SER A O 1
ATOM 2293 N N . TYR A 1 306 ? 0.607 14.529 6.904 1.00 93.25 306 TYR A N 1
ATOM 2294 C CA . TYR A 1 306 ? 1.908 14.029 6.436 1.00 93.25 306 TYR A CA 1
ATOM 2295 C C . TYR A 1 306 ? 2.406 14.804 5.212 1.00 93.25 306 TYR A C 1
ATOM 2297 O O . TYR A 1 306 ? 1.742 14.815 4.183 1.00 93.25 306 TYR A O 1
ATOM 2305 N N . ALA A 1 307 ? 3.610 15.377 5.297 1.00 91.25 307 ALA A N 1
ATOM 2306 C CA . ALA A 1 307 ? 4.173 16.231 4.243 1.00 91.25 307 ALA A CA 1
ATOM 2307 C C . ALA A 1 307 ? 4.358 15.530 2.881 1.00 91.25 307 ALA A C 1
ATOM 2309 O O . ALA A 1 307 ? 4.313 16.189 1.851 1.00 91.25 307 ALA A O 1
ATOM 2310 N N . PHE A 1 308 ? 4.522 14.202 2.851 1.00 92.69 308 PHE A N 1
ATOM 2311 C CA . PHE A 1 308 ? 4.626 13.459 1.589 1.00 92.69 308 PHE A CA 1
ATOM 2312 C C . PHE A 1 308 ? 3.314 13.425 0.788 1.00 92.69 308 PHE A C 1
ATOM 2314 O O . PHE A 1 308 ? 3.349 13.186 -0.414 1.00 92.69 308 PHE A O 1
ATOM 2321 N N . LEU A 1 309 ? 2.165 13.684 1.424 1.00 94.12 309 LEU A N 1
ATOM 2322 C CA . LEU A 1 309 ? 0.874 13.774 0.735 1.00 94.12 309 LEU A CA 1
ATOM 2323 C C . LEU A 1 309 ? 0.744 15.069 -0.078 1.00 94.12 309 LEU A C 1
ATOM 2325 O O . LEU A 1 309 ? 0.001 15.089 -1.055 1.00 94.12 309 LEU A O 1
ATOM 2329 N N . ASP A 1 310 ? 1.494 16.116 0.283 1.00 91.12 310 ASP A N 1
ATOM 2330 C CA . ASP A 1 310 ? 1.606 17.351 -0.502 1.00 91.12 310 ASP A CA 1
ATOM 2331 C C . ASP A 1 310 ? 2.516 17.173 -1.741 1.00 91.12 310 ASP A C 1
ATOM 2333 O O . ASP A 1 310 ? 2.564 18.051 -2.601 1.00 91.12 310 ASP A O 1
ATOM 2337 N N . GLU A 1 311 ? 3.236 16.045 -1.846 1.00 89.06 311 GLU A N 1
ATOM 2338 C CA . GLU A 1 311 ? 4.052 15.677 -3.015 1.00 89.06 311 GLU A CA 1
ATOM 2339 C C . GLU A 1 311 ? 3.313 14.760 -4.006 1.00 89.06 311 GLU A C 1
ATOM 2341 O O . GLU A 1 311 ? 3.858 14.462 -5.067 1.00 89.06 311 GLU A O 1
ATOM 2346 N N . ILE A 1 312 ? 2.077 14.345 -3.697 1.00 94.12 312 ILE A N 1
ATOM 2347 C CA . ILE A 1 312 ? 1.210 13.592 -4.614 1.00 94.12 312 ILE A CA 1
ATOM 2348 C C . ILE A 1 312 ? 0.632 14.559 -5.667 1.00 94.12 312 ILE A C 1
ATOM 2350 O O . ILE A 1 312 ? -0.061 15.512 -5.293 1.00 94.12 312 ILE A O 1
ATOM 2354 N N . PRO A 1 313 ? 0.861 14.337 -6.976 1.00 93.12 313 PRO A N 1
ATOM 2355 C CA . PRO A 1 313 ? 0.341 15.209 -8.024 1.00 93.12 313 PRO A CA 1
ATOM 2356 C C . PRO A 1 313 ? -1.193 15.271 -8.064 1.00 93.12 313 PRO A C 1
ATOM 2358 O O . PRO A 1 313 ? -1.886 14.264 -7.931 1.00 93.12 313 PRO A O 1
ATOM 2361 N N . ASN A 1 314 ? -1.722 16.473 -8.300 1.00 89.44 314 ASN A N 1
ATOM 2362 C CA . ASN A 1 314 ? -3.159 16.751 -8.415 1.00 89.44 314 ASN A CA 1
ATOM 2363 C C . ASN A 1 314 ? -3.416 17.848 -9.470 1.00 89.44 314 ASN A C 1
ATOM 2365 O O . ASN A 1 314 ? -4.095 18.846 -9.221 1.00 89.44 314 ASN A O 1
ATOM 2369 N N . ASP A 1 315 ? -2.776 17.701 -10.631 1.00 91.75 315 ASP A N 1
ATOM 2370 C CA . ASP A 1 315 ? -2.911 18.581 -11.796 1.00 91.75 315 ASP A CA 1
ATOM 2371 C C . ASP A 1 315 ? -3.616 17.870 -12.970 1.00 91.75 315 ASP A C 1
ATOM 2373 O O . ASP A 1 315 ? -3.940 16.683 -12.905 1.00 91.75 315 ASP A O 1
ATOM 2377 N N . GLU A 1 316 ? -3.864 18.595 -14.067 1.00 90.31 316 GLU A N 1
ATOM 2378 C CA . GLU A 1 316 ? -4.571 18.055 -15.239 1.00 90.31 316 GLU A CA 1
ATOM 2379 C C . GLU A 1 316 ? -3.843 16.884 -15.930 1.00 90.31 316 GLU A C 1
ATOM 2381 O O . GLU A 1 316 ? -4.497 16.107 -16.622 1.00 90.31 316 GLU A O 1
ATOM 2386 N N . ALA A 1 317 ? -2.525 16.715 -15.747 1.00 89.00 317 ALA A N 1
ATOM 2387 C CA . ALA A 1 317 ? -1.776 15.592 -16.320 1.00 89.00 317 ALA A CA 1
ATOM 2388 C C . ALA A 1 317 ? -1.924 14.297 -15.498 1.00 89.00 317 ALA A C 1
ATOM 2390 O O . ALA A 1 317 ? -1.711 13.206 -16.030 1.00 89.00 317 ALA A O 1
ATOM 2391 N N . HIS A 1 318 ? -2.329 14.417 -14.231 1.00 93.81 318 HIS A N 1
ATOM 2392 C CA . HIS A 1 318 ? -2.536 13.305 -13.298 1.00 93.81 318 HIS A CA 1
ATOM 2393 C C . HIS A 1 318 ? -4.021 13.045 -12.994 1.00 93.81 318 HIS A C 1
ATOM 2395 O O . HIS A 1 318 ? -4.346 12.148 -12.221 1.00 93.81 318 HIS A O 1
ATOM 2401 N N . ALA A 1 319 ? -4.938 13.765 -13.651 1.00 89.81 319 ALA A N 1
ATOM 2402 C CA . ALA A 1 319 ? -6.389 13.633 -13.483 1.00 89.81 319 ALA A CA 1
ATOM 2403 C C . ALA A 1 319 ? -6.961 12.238 -13.833 1.00 89.81 319 ALA A C 1
ATOM 2405 O O . ALA A 1 319 ? -8.116 11.959 -13.516 1.00 89.81 319 ALA A O 1
ATOM 2406 N N . GLY A 1 320 ? -6.172 11.369 -14.478 1.00 92.19 320 GLY A N 1
ATOM 2407 C CA . GLY A 1 320 ? -6.496 9.958 -14.713 1.00 92.19 320 GLY A CA 1
ATOM 2408 C C . GLY A 1 320 ? -6.075 8.996 -13.590 1.00 92.19 320 GLY A C 1
ATOM 2409 O O . GLY A 1 320 ? -6.311 7.794 -13.724 1.00 92.19 320 GLY A O 1
ATOM 2410 N N . ARG A 1 321 ? -5.427 9.468 -12.509 1.00 95.19 321 ARG A N 1
ATOM 2411 C CA . ARG A 1 321 ? -5.030 8.623 -11.366 1.00 95.19 321 ARG A CA 1
ATOM 2412 C C . ARG A 1 321 ? -6.283 8.051 -10.707 1.00 95.19 321 ARG A C 1
ATOM 2414 O O . ARG A 1 321 ? -7.126 8.803 -10.228 1.00 95.19 321 ARG A O 1
ATOM 2421 N N . ILE A 1 322 ? -6.392 6.722 -10.691 1.00 94.06 322 ILE A N 1
ATOM 2422 C CA . ILE A 1 322 ? -7.603 6.031 -10.218 1.00 94.06 322 ILE A CA 1
ATOM 2423 C C . ILE A 1 322 ? -7.686 6.085 -8.690 1.00 94.06 322 ILE A C 1
ATOM 2425 O O . ILE A 1 322 ? -8.743 6.362 -8.135 1.00 94.06 322 ILE A O 1
ATOM 2429 N N . GLU A 1 323 ? -6.554 5.857 -8.024 1.00 93.44 323 GLU A N 1
ATOM 2430 C CA . GLU A 1 323 ? -6.451 5.746 -6.572 1.00 93.44 323 GLU A CA 1
ATOM 2431 C C . GLU A 1 323 ? -5.462 6.782 -6.030 1.00 93.44 323 GLU A C 1
ATOM 2433 O O . GLU A 1 323 ? -4.278 6.771 -6.370 1.00 93.44 323 GLU A O 1
ATOM 2438 N N . LYS A 1 324 ? -5.928 7.688 -5.164 1.00 92.06 324 LYS A N 1
ATOM 2439 C CA . LYS A 1 324 ? -5.109 8.802 -4.648 1.00 92.06 324 LYS A CA 1
ATOM 2440 C C . LYS A 1 324 ? -3.922 8.334 -3.796 1.00 92.06 324 LYS A C 1
ATOM 2442 O O . LYS A 1 324 ? -2.871 8.968 -3.834 1.00 92.06 324 LYS A O 1
ATOM 2447 N N . LEU A 1 325 ? -4.111 7.272 -3.008 1.00 96.88 325 LEU A N 1
ATOM 2448 C CA . LEU A 1 325 ? -3.136 6.763 -2.030 1.00 96.88 325 LEU A CA 1
ATOM 2449 C C . LEU A 1 325 ? -2.543 5.392 -2.406 1.00 96.88 325 LEU A C 1
ATOM 2451 O O . LEU A 1 325 ? -1.858 4.788 -1.584 1.00 96.88 325 LEU A O 1
ATOM 2455 N N . GLU A 1 326 ? -2.766 4.907 -3.631 1.00 98.25 326 GLU A N 1
ATOM 2456 C CA . GLU A 1 326 ? -2.046 3.734 -4.145 1.00 98.25 326 GLU A CA 1
ATOM 2457 C C . GLU A 1 326 ? -0.544 4.030 -4.180 1.00 98.25 326 GLU A C 1
ATOM 2459 O O . GLU A 1 326 ? -0.134 5.124 -4.566 1.00 98.25 326 GLU A O 1
ATOM 2464 N N . GLY A 1 327 ? 0.269 3.087 -3.705 1.00 98.12 327 GLY A N 1
ATOM 2465 C CA . GLY A 1 327 ? 1.696 3.294 -3.447 1.00 98.12 327 GLY A CA 1
ATOM 2466 C C . GLY A 1 327 ? 2.033 3.823 -2.046 1.00 98.12 327 GLY A C 1
ATOM 2467 O O . GLY A 1 327 ? 3.170 3.670 -1.602 1.00 98.12 327 GLY A O 1
ATOM 2468 N N . TYR A 1 328 ? 1.071 4.411 -1.326 1.00 98.06 328 TYR A N 1
ATOM 2469 C CA . TYR A 1 328 ? 1.300 5.096 -0.045 1.00 98.06 328 TYR A CA 1
ATOM 2470 C C . TYR A 1 328 ? 0.759 4.344 1.181 1.00 98.06 328 TYR A C 1
ATOM 2472 O O . TYR A 1 328 ? 1.048 4.734 2.318 1.00 98.06 328 TYR A O 1
ATOM 2480 N N . LEU A 1 329 ? 0.008 3.254 0.996 1.00 98.31 329 LEU A N 1
ATOM 2481 C CA . LEU A 1 329 ? -0.490 2.419 2.089 1.00 98.31 329 LEU A CA 1
ATOM 2482 C C . LEU A 1 329 ? 0.498 1.277 2.370 1.00 98.31 329 LEU A C 1
ATOM 2484 O O . LEU A 1 329 ? 0.337 0.157 1.899 1.00 98.31 329 LEU A O 1
ATOM 2488 N N . PHE A 1 330 ? 1.560 1.589 3.120 1.00 98.25 330 PHE A N 1
ATOM 2489 C CA . PHE A 1 330 ? 2.746 0.728 3.237 1.00 98.25 330 PHE A CA 1
ATOM 2490 C C . PHE A 1 330 ? 2.427 -0.737 3.641 1.00 98.25 330 PHE A C 1
ATOM 2492 O O . PHE A 1 330 ? 1.728 -0.947 4.642 1.00 98.25 330 PHE A O 1
ATOM 2499 N N . PRO A 1 331 ? 2.970 -1.754 2.942 1.00 98.00 331 PRO A N 1
ATOM 2500 C CA . PRO A 1 331 ? 2.739 -3.168 3.251 1.00 98.00 331 PRO A CA 1
ATOM 2501 C C . PRO A 1 331 ? 3.440 -3.602 4.551 1.00 98.00 331 PRO A C 1
ATOM 2503 O O . PRO A 1 331 ? 4.642 -3.419 4.730 1.00 98.00 331 PRO A O 1
ATOM 2506 N N . ASP A 1 332 ? 2.691 -4.175 5.495 1.00 98.06 332 ASP A N 1
ATOM 2507 C CA . ASP A 1 332 ? 3.231 -4.684 6.765 1.00 98.06 332 ASP A CA 1
ATOM 2508 C C . ASP A 1 332 ? 2.252 -5.660 7.441 1.00 98.06 332 ASP A C 1
ATOM 2510 O O . ASP A 1 332 ? 1.151 -5.928 6.950 1.00 98.06 332 ASP A O 1
ATOM 2514 N N . THR A 1 333 ? 2.634 -6.170 8.612 1.00 98.12 333 THR A N 1
ATOM 2515 C CA . THR A 1 333 ? 1.713 -6.809 9.557 1.00 98.12 333 THR A CA 1
ATOM 2516 C C . THR A 1 333 ? 1.199 -5.806 10.583 1.00 98.12 333 THR A C 1
ATOM 2518 O O . THR A 1 333 ? 1.971 -5.220 11.340 1.00 98.12 333 THR A O 1
ATOM 2521 N N . TYR A 1 334 ? -0.121 -5.654 10.646 1.00 97.50 334 TYR A N 1
ATOM 2522 C CA . TYR A 1 334 ? -0.806 -4.688 11.496 1.00 97.50 334 TYR A CA 1
ATOM 2523 C C . TYR A 1 334 ? -1.810 -5.370 12.423 1.00 97.50 334 TYR A C 1
ATOM 2525 O O . TYR A 1 334 ? -2.622 -6.185 11.990 1.00 97.50 334 TYR A O 1
ATOM 2533 N N . ASP A 1 335 ? -1.795 -4.973 13.692 1.00 95.44 335 ASP A N 1
ATOM 2534 C CA . ASP A 1 335 ? -2.858 -5.291 14.645 1.00 95.44 335 ASP A CA 1
ATOM 2535 C C . ASP A 1 335 ? -3.982 -4.251 14.527 1.00 95.44 335 ASP A C 1
ATOM 2537 O O . ASP A 1 335 ? -3.724 -3.043 14.578 1.00 95.44 335 ASP A O 1
ATOM 2541 N N . PHE A 1 336 ? -5.224 -4.691 14.354 1.00 92.25 336 PHE A N 1
ATOM 2542 C CA . PHE A 1 336 ? -6.418 -3.849 14.257 1.00 92.25 336 PHE A CA 1
ATOM 2543 C C . PHE A 1 336 ? -7.469 -4.289 15.268 1.00 92.25 336 PHE A C 1
ATOM 2545 O O . PHE A 1 336 ? -7.494 -5.446 15.668 1.00 92.25 336 PHE A O 1
ATOM 2552 N N . TYR A 1 337 ? -8.388 -3.396 15.626 1.00 86.06 337 TYR A N 1
ATOM 2553 C CA . TYR A 1 337 ? -9.612 -3.797 16.313 1.00 86.06 337 TYR A CA 1
ATOM 2554 C C . TYR A 1 337 ? -10.708 -4.104 15.288 1.00 86.06 337 TYR A C 1
ATOM 2556 O O . TYR A 1 337 ? -10.838 -3.379 14.298 1.00 86.06 337 TYR A O 1
ATOM 2564 N N . ILE A 1 338 ? -11.522 -5.128 15.541 1.00 82.75 338 ILE A N 1
ATOM 2565 C CA . ILE A 1 338 ? -12.805 -5.311 14.847 1.00 82.75 338 ILE A CA 1
ATOM 2566 C C . ILE A 1 338 ? -13.668 -4.062 15.101 1.00 82.75 338 ILE A C 1
ATOM 2568 O O . ILE A 1 338 ? -13.727 -3.569 16.233 1.00 82.75 338 ILE A O 1
ATOM 2572 N N . GLY A 1 339 ? -14.277 -3.509 14.048 1.00 78.38 339 GLY A N 1
ATOM 2573 C CA . GLY A 1 339 ? -14.941 -2.201 14.114 1.00 78.38 339 GLY A CA 1
ATOM 2574 C C . GLY A 1 339 ? -13.966 -1.040 14.378 1.00 78.38 339 GLY A C 1
ATOM 2575 O O . GLY A 1 339 ? -14.176 -0.231 15.282 1.00 78.38 339 GLY A O 1
ATOM 2576 N N . SER A 1 340 ? -12.863 -0.969 13.632 1.00 83.88 340 SER A N 1
ATOM 2577 C CA . SER A 1 340 ? -12.011 0.226 13.541 1.00 83.88 340 SER A CA 1
ATOM 2578 C C . SER A 1 340 ? -12.577 1.199 12.503 1.00 83.88 340 SER A C 1
ATOM 2580 O O . SER A 1 340 ? -13.015 0.780 11.439 1.00 83.88 340 SER A O 1
ATOM 2582 N N . SER A 1 341 ? -12.510 2.514 12.739 1.00 87.38 341 SER A N 1
ATOM 2583 C CA . SER A 1 341 ? -12.910 3.474 11.698 1.00 87.38 341 SER A CA 1
ATOM 2584 C C . SER A 1 341 ? -11.941 3.453 10.508 1.00 87.38 341 SER A C 1
ATOM 2586 O O . SER A 1 341 ? -10.728 3.309 10.693 1.00 87.38 341 SER A O 1
ATOM 2588 N N . GLY A 1 342 ? -12.454 3.677 9.292 1.00 90.69 342 GLY A N 1
ATOM 2589 C CA . GLY A 1 342 ? -11.628 3.798 8.082 1.00 90.69 342 GLY A CA 1
ATOM 2590 C C . GLY A 1 342 ? -10.489 4.815 8.239 1.00 90.69 342 GLY A C 1
ATOM 2591 O O . GLY A 1 342 ? -9.356 4.538 7.853 1.00 90.69 342 GLY A O 1
ATOM 2592 N N . GLU A 1 343 ? -10.744 5.942 8.916 1.00 93.06 343 GLU A N 1
ATOM 2593 C CA . GLU A 1 343 ? -9.716 6.940 9.241 1.00 93.06 343 GLU A CA 1
ATOM 2594 C C . GLU A 1 343 ? -8.575 6.370 10.090 1.00 93.06 343 GLU A C 1
ATOM 2596 O O . GLU A 1 343 ? -7.409 6.614 9.785 1.00 93.06 343 GLU A O 1
ATOM 2601 N N . THR A 1 344 ? -8.897 5.584 11.124 1.00 91.12 344 THR A N 1
ATOM 2602 C CA . THR A 1 344 ? -7.907 4.929 11.998 1.00 91.12 344 THR A CA 1
ATOM 2603 C C . THR A 1 344 ? -7.041 3.954 11.203 1.00 91.12 344 THR A C 1
ATOM 2605 O O . THR A 1 344 ? -5.829 3.872 11.416 1.00 91.12 344 THR A O 1
ATOM 2608 N N . VAL A 1 345 ? -7.665 3.233 10.271 1.00 96.06 345 VAL A N 1
ATOM 2609 C CA . VAL A 1 345 ? -7.029 2.210 9.440 1.00 96.06 345 VAL A CA 1
ATOM 2610 C C . VAL A 1 345 ? -6.085 2.842 8.411 1.00 9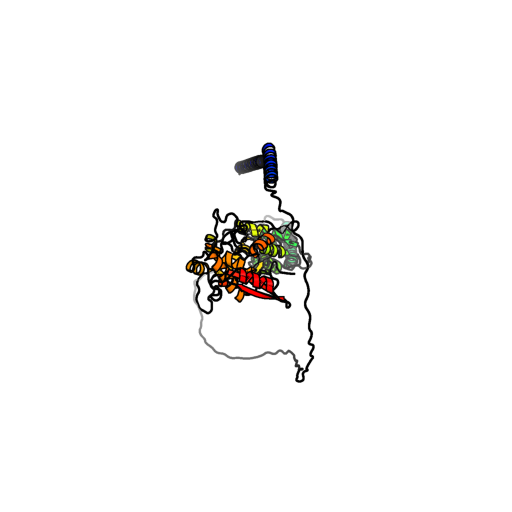6.06 345 VAL A C 1
ATOM 2612 O O . VAL A 1 345 ? -4.894 2.530 8.409 1.00 96.06 345 VAL A O 1
ATOM 2615 N N . VAL A 1 346 ? -6.562 3.805 7.616 1.00 98.25 346 VAL A N 1
ATOM 2616 C CA . VAL A 1 346 ? -5.740 4.556 6.647 1.00 98.25 346 VAL A CA 1
ATOM 2617 C C . VAL A 1 346 ? -4.598 5.298 7.352 1.00 98.25 346 VAL A C 1
ATOM 2619 O O . VAL A 1 346 ? -3.444 5.203 6.932 1.00 98.25 346 VAL A O 1
ATOM 2622 N N . ASN A 1 347 ? -4.865 5.956 8.487 1.00 97.00 347 ASN A N 1
ATOM 2623 C CA . ASN A 1 347 ? -3.830 6.647 9.261 1.00 97.00 347 ASN A CA 1
ATOM 2624 C C . ASN A 1 347 ? -2.755 5.690 9.816 1.00 97.00 347 ASN A C 1
ATOM 2626 O O . ASN A 1 347 ? -1.603 6.097 9.987 1.00 97.00 347 ASN A O 1
ATOM 2630 N N . LYS A 1 348 ? -3.083 4.417 10.082 1.00 97.31 348 LYS A N 1
ATOM 2631 C CA . LYS A 1 348 ? -2.097 3.405 10.497 1.00 97.31 348 LYS A CA 1
ATOM 2632 C C . LYS A 1 348 ? -1.145 3.042 9.348 1.00 97.31 348 LYS A C 1
ATOM 2634 O O . LYS A 1 348 ? 0.066 3.058 9.572 1.00 97.31 348 LYS A O 1
ATOM 2639 N N . PHE A 1 349 ? -1.653 2.824 8.132 1.00 98.50 349 PHE A N 1
ATOM 2640 C CA . PHE A 1 349 ? -0.811 2.602 6.946 1.00 98.50 349 PHE A CA 1
ATOM 2641 C C . PHE A 1 349 ? 0.063 3.829 6.620 1.00 98.50 349 PHE A C 1
ATOM 2643 O O . PHE A 1 349 ? 1.277 3.703 6.459 1.00 98.50 349 PHE A O 1
ATOM 2650 N N . LEU A 1 350 ? -0.515 5.037 6.625 1.00 98.00 350 LEU A N 1
ATOM 2651 C CA . LEU A 1 350 ? 0.227 6.286 6.391 1.00 98.00 350 LEU A CA 1
ATOM 2652 C C . LEU A 1 350 ? 1.273 6.569 7.486 1.00 98.00 350 LEU A C 1
ATOM 2654 O O . LEU A 1 350 ? 2.348 7.100 7.202 1.00 98.00 350 LEU A O 1
ATOM 2658 N N . THR A 1 351 ? 1.015 6.163 8.736 1.00 96.06 351 THR A N 1
ATOM 2659 C CA . THR A 1 351 ? 2.015 6.200 9.817 1.00 96.06 351 THR A CA 1
ATOM 2660 C C . THR A 1 351 ? 3.197 5.279 9.519 1.00 96.06 351 THR A C 1
ATOM 2662 O O . THR A 1 351 ? 4.340 5.681 9.740 1.00 96.06 351 THR A O 1
ATOM 2665 N N . ALA A 1 352 ? 2.954 4.069 9.011 1.00 95.69 352 ALA A N 1
ATOM 2666 C CA . ALA A 1 352 ? 4.020 3.141 8.649 1.00 95.69 352 ALA A CA 1
ATOM 2667 C C . ALA A 1 352 ? 4.841 3.647 7.457 1.00 95.69 352 ALA A C 1
ATOM 2669 O O . ALA A 1 352 ? 6.066 3.685 7.569 1.00 95.69 352 ALA A O 1
ATOM 2670 N N . PHE A 1 353 ? 4.195 4.149 6.395 1.00 96.31 353 PHE A N 1
ATOM 2671 C CA . PHE A 1 353 ? 4.877 4.821 5.280 1.00 96.31 353 PHE A CA 1
ATOM 2672 C C . PHE A 1 353 ? 5.754 5.972 5.792 1.00 96.31 353 PHE A C 1
ATOM 2674 O O . PHE A 1 353 ? 6.958 6.017 5.541 1.00 96.31 353 PHE A O 1
ATOM 2681 N N . SER A 1 354 ? 5.181 6.853 6.623 1.00 94.00 354 SER A N 1
ATOM 2682 C CA . SER A 1 354 ? 5.905 7.965 7.244 1.00 94.00 354 SER A CA 1
ATOM 2683 C C . SER A 1 354 ? 7.134 7.511 8.033 1.00 94.00 354 SER A C 1
ATOM 2685 O O . SER A 1 354 ? 8.154 8.192 8.014 1.00 94.00 354 SER A O 1
ATOM 2687 N N . ASN A 1 355 ? 7.044 6.392 8.753 1.00 91.12 355 ASN A N 1
ATOM 2688 C CA . ASN A 1 355 ? 8.108 5.918 9.634 1.00 91.12 355 ASN A CA 1
ATOM 2689 C C . ASN A 1 355 ? 9.195 5.115 8.898 1.00 91.12 355 ASN A C 1
ATOM 2691 O O . ASN A 1 355 ? 10.360 5.220 9.276 1.00 91.12 355 ASN A O 1
ATOM 2695 N N . LYS A 1 356 ? 8.832 4.339 7.869 1.00 90.19 356 LYS A N 1
ATOM 2696 C CA . LYS A 1 356 ? 9.756 3.476 7.115 1.00 90.19 356 LYS A CA 1
ATOM 2697 C C . LYS A 1 356 ? 10.398 4.192 5.922 1.00 90.19 356 LYS A C 1
ATOM 2699 O O . LYS A 1 356 ? 11.616 4.168 5.806 1.00 90.19 356 LYS A O 1
ATOM 2704 N N . VAL A 1 357 ? 9.601 4.880 5.102 1.00 89.81 357 VAL A N 1
ATOM 2705 C CA . VAL A 1 357 ? 10.048 5.512 3.845 1.00 89.81 357 VAL A CA 1
ATOM 2706 C C . VAL A 1 357 ? 10.606 6.923 4.083 1.00 89.81 357 VAL A C 1
ATOM 2708 O O . VAL A 1 357 ? 11.652 7.282 3.541 1.00 89.81 357 VAL A O 1
ATOM 2711 N N . GLU A 1 358 ? 9.939 7.720 4.928 1.00 85.69 358 GLU A N 1
ATOM 2712 C CA . GLU A 1 358 ? 10.198 9.170 5.031 1.00 85.69 358 GLU A CA 1
ATOM 2713 C C . GLU A 1 358 ? 10.929 9.646 6.295 1.00 85.69 358 GLU A C 1
ATOM 2715 O O . GLU A 1 358 ? 11.492 10.737 6.294 1.00 85.69 358 GLU A O 1
ATOM 2720 N N . LYS A 1 359 ? 10.957 8.873 7.385 1.00 73.31 359 LYS A N 1
ATOM 2721 C CA . LYS A 1 359 ? 11.677 9.261 8.620 1.00 73.31 359 LYS A CA 1
ATOM 2722 C C . LYS A 1 359 ? 13.008 8.551 8.829 1.00 73.31 359 LYS A C 1
ATOM 2724 O O . LYS A 1 359 ? 13.738 8.965 9.722 1.00 73.31 359 LYS A O 1
ATOM 2729 N N . SER A 1 360 ? 13.301 7.525 8.028 1.00 55.91 360 SER A N 1
ATOM 2730 C CA . SER A 1 360 ? 14.454 6.625 8.147 1.00 55.91 360 SER A CA 1
ATOM 2731 C C . SER A 1 360 ? 14.661 6.064 9.559 1.00 55.91 360 SER A C 1
ATOM 2733 O O . SER A 1 360 ? 15.247 6.697 10.439 1.00 55.91 360 SER A O 1
ATOM 2735 N N . VAL A 1 361 ? 14.309 4.791 9.753 1.00 46.78 361 VAL A N 1
ATOM 2736 C CA . VAL A 1 361 ? 15.007 4.000 10.778 1.00 46.78 361 VAL A CA 1
ATOM 2737 C C . VAL A 1 361 ? 16.505 4.006 10.430 1.00 46.78 361 VAL A C 1
ATOM 2739 O O . VAL A 1 361 ? 16.877 4.055 9.257 1.00 46.78 361 VAL A O 1
ATOM 2742 N N . VAL A 1 362 ? 17.373 4.037 11.442 1.00 43.09 362 VAL A N 1
ATOM 2743 C CA . VAL A 1 362 ? 18.828 4.080 11.242 1.00 43.09 362 VAL A CA 1
ATOM 2744 C C . VAL A 1 362 ? 19.306 2.706 10.766 1.00 43.09 362 VAL A C 1
ATOM 2746 O O . VAL A 1 362 ? 19.293 1.756 11.548 1.00 43.09 362 VAL A O 1
ATOM 2749 N N . GLY A 1 363 ? 19.716 2.605 9.498 1.00 46.16 363 GLY A N 1
ATOM 2750 C CA . GLY A 1 363 ? 20.445 1.444 8.974 1.00 46.16 363 GLY A CA 1
ATOM 2751 C C . GLY A 1 363 ? 21.871 1.366 9.533 1.00 46.16 363 GLY A C 1
ATOM 2752 O O . GLY A 1 363 ? 22.385 2.356 10.057 1.00 46.16 363 GLY A O 1
ATOM 2753 N N . GLU A 1 364 ? 22.523 0.204 9.421 1.00 43.28 364 GLU A N 1
ATOM 2754 C CA . GLU A 1 364 ? 23.847 -0.031 10.030 1.00 43.28 364 GLU A CA 1
ATOM 2755 C C . GLU A 1 364 ? 24.943 0.923 9.509 1.00 43.28 364 GLU A C 1
ATOM 2757 O O . GLU A 1 364 ? 25.851 1.276 10.263 1.00 43.28 364 GLU A O 1
ATOM 2762 N N . ASP A 1 365 ? 24.813 1.427 8.276 1.00 50.00 365 ASP A N 1
ATOM 2763 C CA . ASP A 1 365 ? 25.729 2.403 7.664 1.00 50.00 365 ASP A CA 1
ATOM 2764 C C . ASP A 1 365 ? 25.546 3.854 8.159 1.00 50.00 365 ASP A C 1
ATOM 2766 O O . ASP A 1 365 ? 26.385 4.720 7.899 1.00 50.00 365 ASP A O 1
ATOM 2770 N N . GLY A 1 366 ? 24.459 4.149 8.881 1.00 48.97 366 GLY A N 1
ATOM 2771 C CA . GLY A 1 366 ? 24.220 5.448 9.522 1.00 48.97 366 GLY A CA 1
ATOM 2772 C C . GLY A 1 366 ? 23.697 6.587 8.630 1.00 48.97 366 GLY A C 1
ATOM 2773 O O . GLY A 1 366 ? 23.486 7.686 9.145 1.00 48.97 366 GLY A O 1
ATOM 2774 N N . ASP A 1 367 ? 23.446 6.364 7.335 1.00 52.28 367 ASP A N 1
ATOM 2775 C CA . ASP A 1 367 ? 22.793 7.349 6.455 1.00 52.28 367 ASP A CA 1
ATOM 2776 C C . ASP A 1 367 ? 21.269 7.389 6.674 1.00 52.28 367 ASP A C 1
ATOM 2778 O O . ASP A 1 367 ? 20.499 6.683 6.024 1.00 52.28 367 ASP A O 1
ATOM 2782 N N . SER A 1 368 ? 20.824 8.249 7.589 1.00 56.81 368 SER A N 1
ATOM 2783 C CA . SER A 1 368 ? 19.407 8.459 7.902 1.00 56.81 368 SER A CA 1
ATOM 2784 C C . SER A 1 368 ? 18.731 9.505 6.993 1.00 56.81 368 SER A C 1
ATOM 2786 O O . SER A 1 368 ? 18.115 10.453 7.490 1.00 56.81 368 SER A O 1
ATOM 2788 N N . THR A 1 369 ? 18.889 9.402 5.670 1.00 72.44 369 THR A N 1
ATOM 2789 C CA . THR A 1 369 ? 18.333 10.387 4.721 1.00 72.44 369 THR A CA 1
ATOM 2790 C C . THR A 1 369 ? 16.974 9.922 4.163 1.00 72.44 369 THR A C 1
ATOM 2792 O O . THR A 1 369 ? 16.930 8.867 3.530 1.00 72.44 369 THR A O 1
ATOM 2795 N N . PRO A 1 370 ? 15.875 10.695 4.335 1.00 79.25 370 PRO A N 1
ATOM 2796 C CA . PRO A 1 370 ? 14.546 10.386 3.788 1.00 79.25 370 PRO A CA 1
ATOM 2797 C C . PRO A 1 370 ? 14.518 10.075 2.288 1.00 79.25 370 PRO A C 1
ATOM 2799 O O . PRO A 1 370 ? 15.242 10.703 1.508 1.00 79.25 370 PRO A O 1
ATOM 2802 N N . THR A 1 371 ? 13.607 9.191 1.869 1.00 78.81 371 THR A N 1
ATOM 2803 C CA . THR A 1 371 ? 13.400 8.820 0.456 1.00 78.81 371 THR A CA 1
ATOM 2804 C C . THR A 1 371 ? 13.132 10.042 -0.418 1.00 78.81 371 THR A C 1
ATOM 2806 O O . THR A 1 371 ? 13.800 10.224 -1.433 1.00 78.81 371 THR A O 1
ATOM 2809 N N . SER A 1 372 ? 12.251 10.949 0.006 1.00 81.00 372 SER A N 1
ATOM 2810 C CA . SER A 1 372 ? 11.946 12.198 -0.702 1.00 81.00 372 SER A CA 1
ATOM 2811 C C . SER A 1 372 ? 13.144 13.145 -0.848 1.00 81.00 372 SER A C 1
ATOM 2813 O O . SER A 1 372 ? 13.137 13.997 -1.738 1.00 81.00 372 SER A O 1
ATOM 2815 N N . ILE A 1 373 ? 14.185 13.013 -0.015 1.00 80.62 373 ILE A N 1
ATOM 2816 C CA . ILE A 1 373 ? 15.444 13.764 -0.136 1.00 80.62 373 ILE A CA 1
ATOM 2817 C C . ILE A 1 373 ? 16.427 13.021 -1.052 1.00 80.62 373 ILE A C 1
ATOM 2819 O O . ILE A 1 373 ? 17.042 13.661 -1.909 1.00 80.62 373 ILE A O 1
ATOM 2823 N N . LYS A 1 374 ? 16.534 11.687 -0.943 1.00 84.62 374 LYS A N 1
ATOM 2824 C CA . LYS A 1 374 ? 17.339 10.856 -1.860 1.00 84.62 374 LYS A CA 1
ATOM 2825 C C . LYS A 1 374 ? 16.848 10.978 -3.309 1.00 84.62 374 LYS A C 1
ATOM 2827 O O . LYS A 1 374 ? 17.661 11.208 -4.201 1.00 84.62 374 LYS A O 1
ATOM 2832 N N . ALA A 1 375 ? 15.534 10.933 -3.530 1.00 86.44 375 ALA A N 1
ATOM 2833 C CA . ALA A 1 375 ? 14.892 11.139 -4.828 1.00 86.44 375 ALA A CA 1
ATOM 2834 C C . ALA A 1 375 ? 15.265 12.503 -5.437 1.00 86.44 375 ALA A C 1
ATOM 2836 O O . ALA A 1 375 ? 15.817 12.567 -6.538 1.00 86.44 375 ALA A O 1
ATOM 2837 N N . LYS A 1 376 ? 15.075 13.594 -4.679 1.00 88.62 376 LYS A N 1
ATOM 2838 C CA . LYS A 1 376 ? 15.362 14.965 -5.143 1.00 88.62 376 LYS A CA 1
ATOM 2839 C C . LYS A 1 376 ? 16.846 15.204 -5.412 1.00 88.62 376 LYS A C 1
ATOM 2841 O O . LYS A 1 376 ? 17.177 15.949 -6.331 1.00 88.62 376 LYS A O 1
ATOM 2846 N N . ALA A 1 377 ? 17.744 14.547 -4.674 1.00 86.50 377 ALA A N 1
ATOM 2847 C CA . ALA A 1 377 ? 19.180 14.571 -4.957 1.00 86.50 377 ALA A CA 1
ATOM 2848 C C . ALA A 1 377 ? 19.543 13.891 -6.295 1.00 86.50 377 ALA A C 1
ATOM 2850 O O . ALA A 1 377 ? 20.558 14.240 -6.896 1.00 86.50 377 ALA A O 1
ATOM 2851 N N . GLN A 1 378 ? 18.703 12.970 -6.778 1.00 89.75 378 GLN A N 1
ATOM 2852 C CA . GLN A 1 378 ? 18.828 12.302 -8.079 1.00 89.75 378 GLN A CA 1
ATOM 2853 C C . GLN A 1 378 ? 17.949 12.922 -9.182 1.00 89.75 378 GLN A C 1
ATOM 2855 O O . GLN A 1 378 ? 17.943 12.428 -10.305 1.00 89.75 378 GLN A O 1
ATOM 2860 N N . GLY A 1 379 ? 17.232 14.013 -8.890 1.00 92.19 379 GLY A N 1
ATOM 2861 C CA . GLY A 1 379 ? 16.366 14.703 -9.852 1.00 92.19 379 GLY A CA 1
ATOM 2862 C C . GLY A 1 379 ? 14.963 14.110 -10.022 1.00 92.19 379 GLY A C 1
ATOM 2863 O O . GLY A 1 379 ? 14.267 14.529 -10.940 1.00 92.19 379 GLY A O 1
ATOM 2864 N N . MET A 1 380 ? 14.547 13.187 -9.149 1.00 93.94 380 MET A N 1
ATOM 2865 C CA . MET A 1 380 ? 13.202 12.595 -9.123 1.00 93.94 380 MET A CA 1
ATOM 2866 C C . MET A 1 380 ? 12.357 13.187 -7.983 1.00 93.94 380 MET A C 1
ATOM 2868 O O . MET A 1 380 ? 12.881 13.590 -6.940 1.00 93.94 380 MET A O 1
ATOM 2872 N N . THR A 1 381 ? 11.039 13.213 -8.147 1.00 94.94 381 THR A N 1
ATOM 2873 C CA . THR A 1 381 ? 10.080 13.411 -7.048 1.00 94.94 381 THR A CA 1
ATOM 2874 C C . THR A 1 381 ? 9.905 12.129 -6.226 1.00 94.94 381 THR A C 1
ATOM 2876 O O . THR A 1 381 ? 10.323 11.047 -6.640 1.00 94.94 381 THR A O 1
ATOM 2879 N N . LEU A 1 382 ? 9.278 12.230 -5.047 1.00 95.38 382 LEU A N 1
ATOM 2880 C CA . LEU A 1 382 ? 8.889 11.040 -4.285 1.00 95.38 382 LEU A CA 1
ATOM 2881 C C . LEU A 1 382 ? 7.868 10.192 -5.061 1.00 95.38 382 LEU A C 1
ATOM 2883 O O . LEU A 1 382 ? 8.005 8.975 -5.105 1.00 95.38 382 LEU A O 1
ATOM 2887 N N . ASP A 1 383 ? 6.872 10.825 -5.681 1.00 97.06 383 ASP A N 1
ATOM 2888 C CA . ASP A 1 383 ? 5.809 10.134 -6.416 1.00 97.06 383 ASP A CA 1
ATOM 2889 C C . ASP A 1 383 ? 6.360 9.340 -7.613 1.00 97.06 383 ASP A C 1
ATOM 2891 O O . ASP A 1 383 ? 6.060 8.157 -7.732 1.00 97.06 383 ASP A O 1
ATOM 2895 N N . GLU A 1 384 ? 7.283 9.899 -8.407 1.00 97.44 384 GLU A N 1
ATOM 2896 C CA . GLU A 1 384 ? 7.972 9.156 -9.480 1.00 97.44 384 GLU A CA 1
ATOM 2897 C C . GLU A 1 384 ? 8.733 7.921 -8.961 1.00 97.44 384 GLU A C 1
ATOM 2899 O O . GLU A 1 384 ? 8.733 6.877 -9.619 1.00 97.44 384 GLU A O 1
ATOM 2904 N N . VAL A 1 385 ? 9.343 8.007 -7.770 1.00 98.00 385 VAL A N 1
ATOM 2905 C CA . VAL A 1 385 ? 10.016 6.866 -7.126 1.00 98.00 385 VAL A CA 1
ATOM 2906 C C . VAL A 1 385 ? 9.012 5.801 -6.684 1.00 98.00 385 VAL A C 1
ATOM 2908 O O . VAL A 1 385 ? 9.252 4.623 -6.934 1.00 98.00 385 VAL A O 1
ATOM 2911 N N . ILE A 1 386 ? 7.879 6.180 -6.084 1.00 98.38 386 ILE A N 1
ATOM 2912 C CA . ILE A 1 386 ? 6.839 5.226 -5.660 1.00 98.38 386 ILE A CA 1
ATOM 2913 C C . ILE A 1 386 ? 6.132 4.590 -6.868 1.00 98.38 386 ILE A C 1
ATOM 2915 O O . ILE A 1 386 ? 5.895 3.380 -6.862 1.00 98.38 386 ILE A O 1
ATOM 2919 N N . ILE A 1 387 ? 5.865 5.354 -7.937 1.00 98.56 387 ILE A N 1
ATOM 2920 C CA . ILE A 1 387 ? 5.347 4.811 -9.202 1.00 98.56 387 ILE A CA 1
ATOM 2921 C C . ILE A 1 387 ? 6.305 3.740 -9.722 1.00 98.56 387 ILE A C 1
ATOM 2923 O O . ILE A 1 387 ? 5.892 2.601 -9.953 1.00 98.56 387 ILE A O 1
ATOM 2927 N N . LEU A 1 388 ? 7.588 4.078 -9.874 1.00 98.50 388 LEU A N 1
ATOM 2928 C CA . LEU A 1 388 ? 8.561 3.155 -10.445 1.00 98.50 388 LEU A CA 1
ATOM 2929 C C . LEU A 1 388 ? 8.809 1.936 -9.541 1.00 98.50 388 LEU A C 1
ATOM 2931 O O . LEU A 1 388 ? 8.924 0.823 -10.052 1.00 98.50 388 LEU A O 1
ATOM 2935 N N . ALA A 1 389 ? 8.804 2.113 -8.218 1.00 98.69 389 ALA A N 1
ATOM 2936 C CA . ALA A 1 389 ? 8.912 1.018 -7.256 1.00 98.69 389 ALA A CA 1
ATOM 2937 C C . ALA A 1 389 ? 7.718 0.055 -7.355 1.00 98.69 389 ALA A C 1
ATOM 2939 O O . ALA A 1 389 ? 7.913 -1.156 -7.331 1.00 98.69 389 ALA A O 1
ATOM 2940 N N . SER A 1 390 ? 6.494 0.563 -7.549 1.00 98.75 390 SER A N 1
ATOM 2941 C CA . SER A 1 390 ? 5.310 -0.289 -7.744 1.00 98.75 390 SER A CA 1
ATOM 2942 C C . SER A 1 390 ? 5.369 -1.120 -9.037 1.00 98.75 390 SER A C 1
ATOM 2944 O O . SER A 1 390 ? 4.888 -2.251 -9.057 1.00 98.75 390 SER A O 1
ATOM 2946 N N . ILE A 1 391 ? 6.026 -0.618 -10.092 1.00 98.75 391 ILE A N 1
ATOM 2947 C CA . ILE A 1 391 ? 6.325 -1.407 -11.300 1.00 98.75 391 ILE A CA 1
ATOM 2948 C C . ILE A 1 391 ? 7.370 -2.483 -10.973 1.00 98.75 391 ILE A C 1
ATOM 2950 O O . ILE A 1 391 ? 7.124 -3.668 -11.188 1.00 98.75 391 ILE A O 1
ATOM 2954 N N . VAL A 1 392 ? 8.501 -2.097 -10.375 1.00 98.56 392 VAL A N 1
ATOM 2955 C CA . VAL A 1 392 ? 9.591 -3.016 -9.992 1.00 98.56 392 VAL A CA 1
ATOM 2956 C C . VAL A 1 392 ? 9.100 -4.163 -9.091 1.00 98.56 392 VAL A C 1
ATOM 2958 O O . VAL A 1 392 ? 9.493 -5.307 -9.308 1.00 98.56 392 VAL A O 1
ATOM 2961 N N . GLN A 1 393 ? 8.181 -3.895 -8.156 1.00 98.38 393 GLN A N 1
ATOM 2962 C CA . GLN A 1 393 ? 7.575 -4.885 -7.252 1.00 98.38 393 GLN A CA 1
ATOM 2963 C C . GLN A 1 393 ? 6.804 -6.012 -7.972 1.00 98.38 393 GLN A C 1
ATOM 2965 O O . GLN A 1 393 ? 6.612 -7.083 -7.398 1.00 98.38 393 GLN A O 1
ATOM 2970 N N . TRP A 1 394 ? 6.319 -5.782 -9.197 1.00 97.44 394 TRP A N 1
ATOM 2971 C CA . TRP A 1 394 ? 5.564 -6.770 -9.986 1.00 97.44 394 TRP A CA 1
ATOM 2972 C C . TRP A 1 394 ? 6.332 -7.324 -11.195 1.00 97.44 394 TRP A C 1
ATOM 2974 O O . TRP A 1 394 ? 5.864 -8.293 -11.792 1.00 97.44 394 TRP A O 1
ATOM 2984 N N . GLU A 1 395 ? 7.484 -6.743 -11.540 1.00 96.25 395 GLU A N 1
ATOM 2985 C CA . GLU A 1 395 ? 8.349 -7.166 -12.656 1.00 96.25 395 GLU A CA 1
ATOM 2986 C C . GLU A 1 395 ? 9.576 -7.994 -12.203 1.00 96.25 395 GLU A C 1
ATOM 2988 O O . GLU A 1 395 ? 10.260 -8.578 -13.044 1.00 96.25 395 GLU A O 1
ATOM 2993 N N . ALA A 1 396 ? 9.876 -8.063 -10.896 1.00 94.56 396 ALA A N 1
ATOM 2994 C CA . ALA A 1 396 ? 11.020 -8.802 -10.347 1.00 94.56 396 ALA A CA 1
ATOM 2995 C C . ALA A 1 396 ? 10.646 -9.686 -9.140 1.00 94.56 396 ALA A C 1
ATOM 2997 O O . ALA A 1 396 ? 10.082 -9.211 -8.157 1.00 94.56 396 ALA A O 1
ATOM 2998 N N . ASP A 1 397 ? 11.035 -10.967 -9.181 1.00 88.88 397 ASP A N 1
ATOM 2999 C CA . ASP A 1 397 ? 10.720 -11.958 -8.133 1.00 88.88 397 ASP A CA 1
ATOM 3000 C C . ASP A 1 397 ? 11.615 -11.872 -6.877 1.00 88.88 397 ASP A C 1
ATOM 3002 O O . ASP A 1 397 ? 11.375 -12.568 -5.890 1.00 88.88 397 ASP A O 1
ATOM 3006 N N . ASN A 1 398 ? 12.701 -11.093 -6.921 1.00 92.81 398 ASN A N 1
ATOM 3007 C CA . ASN A 1 398 ? 13.721 -11.036 -5.870 1.00 92.81 398 ASN A CA 1
ATOM 3008 C C . ASN A 1 398 ? 14.455 -9.684 -5.847 1.00 92.81 398 ASN A C 1
ATOM 3010 O O . ASN A 1 398 ? 14.593 -9.036 -6.884 1.00 92.81 398 ASN A O 1
ATOM 3014 N N . THR A 1 399 ? 14.988 -9.296 -4.683 1.00 94.94 399 THR A N 1
ATOM 3015 C CA . THR A 1 399 ? 15.666 -8.007 -4.455 1.00 94.94 399 THR A CA 1
ATOM 3016 C C . THR A 1 399 ? 16.825 -7.746 -5.428 1.00 94.94 399 THR A C 1
ATOM 3018 O O . THR A 1 399 ? 16.965 -6.635 -5.934 1.00 94.94 399 THR A O 1
ATOM 3021 N N . GLU A 1 400 ? 17.643 -8.755 -5.760 1.00 94.75 400 GLU A N 1
ATOM 3022 C CA . GLU A 1 400 ? 18.785 -8.580 -6.676 1.00 94.75 400 GLU A CA 1
ATOM 3023 C C . GLU A 1 400 ? 18.322 -8.190 -8.090 1.00 94.75 400 GLU A C 1
ATOM 3025 O O . GLU A 1 400 ? 18.896 -7.297 -8.717 1.00 94.75 400 GLU A O 1
ATOM 3030 N N . ASP A 1 401 ? 17.254 -8.821 -8.585 1.00 96.12 401 ASP A N 1
ATOM 3031 C CA . ASP A 1 401 ? 16.624 -8.446 -9.849 1.00 96.12 401 ASP A CA 1
ATOM 3032 C C . ASP A 1 401 ? 15.819 -7.144 -9.750 1.00 96.12 401 ASP A C 1
ATOM 3034 O O . ASP A 1 401 ? 15.796 -6.403 -10.731 1.00 96.12 401 ASP A O 1
ATOM 3038 N N . MET A 1 402 ? 15.264 -6.773 -8.587 1.00 98.00 402 MET A N 1
ATOM 3039 C CA . MET A 1 402 ? 14.643 -5.451 -8.402 1.00 98.00 402 MET A CA 1
ATOM 3040 C C . MET A 1 402 ? 15.640 -4.323 -8.710 1.00 98.00 402 MET A C 1
ATOM 3042 O O . MET A 1 402 ? 15.334 -3.454 -9.528 1.00 98.00 402 MET A O 1
ATOM 3046 N N . HIS A 1 403 ? 16.863 -4.362 -8.157 1.00 98.38 403 HIS A N 1
ATOM 3047 C CA . HIS A 1 403 ? 17.906 -3.363 -8.456 1.00 98.38 403 HIS A CA 1
ATOM 3048 C C . HIS A 1 403 ? 18.278 -3.318 -9.954 1.00 98.38 403 HIS A C 1
ATOM 3050 O O . HIS A 1 403 ? 18.626 -2.255 -10.479 1.00 98.38 403 HIS A O 1
ATOM 3056 N N . LYS A 1 404 ? 18.217 -4.452 -10.665 1.00 98.50 404 LYS A N 1
ATOM 3057 C CA . LYS A 1 404 ? 18.535 -4.544 -12.103 1.00 98.50 404 LYS A CA 1
ATOM 3058 C C . LYS A 1 404 ? 17.393 -4.032 -12.984 1.00 98.50 404 LYS A C 1
ATOM 3060 O O . LYS A 1 404 ? 17.638 -3.218 -13.875 1.00 98.50 404 LYS A O 1
ATOM 3065 N N . VAL A 1 405 ? 16.156 -4.460 -12.725 1.00 98.25 405 VAL A N 1
ATOM 3066 C CA . VAL A 1 405 ? 14.945 -3.999 -13.425 1.00 98.25 405 VAL A CA 1
ATOM 3067 C C . VAL A 1 405 ? 14.760 -2.496 -13.218 1.00 98.25 405 VAL A C 1
ATOM 3069 O O . VAL A 1 405 ? 14.575 -1.769 -14.195 1.00 98.25 405 VAL A O 1
ATOM 3072 N N . ALA A 1 406 ? 14.941 -1.997 -11.990 1.00 98.31 406 ALA A N 1
ATOM 3073 C CA . ALA A 1 406 ? 14.928 -0.567 -11.692 1.00 98.31 406 ALA A CA 1
ATOM 3074 C C . ALA A 1 406 ? 15.936 0.220 -12.550 1.00 98.31 406 ALA A C 1
ATOM 3076 O O . ALA A 1 406 ? 15.575 1.252 -13.121 1.00 98.31 406 ALA A O 1
ATOM 3077 N N . LYS A 1 407 ? 17.173 -0.279 -12.728 1.00 98.38 407 LYS A N 1
ATOM 3078 C CA . LYS A 1 407 ? 18.145 0.359 -13.633 1.00 98.38 407 LYS A CA 1
ATOM 3079 C C . LYS A 1 407 ? 17.677 0.341 -15.086 1.00 98.38 407 LYS A C 1
ATOM 3081 O O . LYS A 1 407 ? 17.784 1.364 -15.751 1.00 98.38 407 LYS A O 1
ATOM 3086 N N . VAL A 1 408 ? 17.151 -0.778 -15.588 1.00 98.50 408 VAL A N 1
ATOM 3087 C CA . VAL A 1 408 ? 16.685 -0.880 -16.984 1.00 98.50 408 VAL A CA 1
ATOM 3088 C C . VAL A 1 408 ? 15.539 0.094 -17.271 1.00 98.50 408 VAL A C 1
ATOM 3090 O O . VAL A 1 408 ? 15.556 0.776 -18.298 1.00 98.50 408 VAL A O 1
ATOM 3093 N N . LEU A 1 409 ? 14.576 0.218 -16.357 1.00 98.38 409 LEU A N 1
ATOM 3094 C CA . LEU A 1 409 ? 13.471 1.168 -16.494 1.00 98.38 409 LEU A CA 1
ATOM 3095 C C . LEU A 1 409 ? 13.960 2.624 -16.395 1.00 98.38 409 LEU A C 1
ATOM 3097 O O . LEU A 1 409 ? 13.578 3.451 -17.224 1.00 98.38 409 LEU A O 1
ATOM 3101 N N . ARG A 1 410 ? 14.881 2.933 -15.471 1.00 97.81 410 ARG A N 1
ATOM 3102 C CA . ARG A 1 410 ? 15.533 4.254 -15.404 1.00 97.81 410 ARG A CA 1
ATOM 3103 C C . ARG A 1 410 ? 16.303 4.591 -16.677 1.00 97.81 410 ARG A C 1
ATOM 3105 O O . ARG A 1 410 ? 16.114 5.678 -17.211 1.00 97.81 410 ARG A O 1
ATOM 3112 N N . ASN A 1 411 ? 17.073 3.653 -17.231 1.00 98.06 411 ASN A N 1
ATOM 3113 C CA . ASN A 1 411 ? 17.778 3.840 -18.502 1.00 98.06 411 ASN A CA 1
ATOM 3114 C C . ASN A 1 411 ? 16.804 4.210 -19.636 1.00 98.06 411 ASN A C 1
ATOM 3116 O O . ASN A 1 411 ? 17.126 5.066 -20.460 1.00 98.06 411 ASN A O 1
ATOM 3120 N N . ARG A 1 412 ? 15.605 3.601 -19.687 1.00 98.19 412 ARG A N 1
ATOM 3121 C CA . ARG A 1 412 ? 14.562 3.974 -20.662 1.00 98.19 412 ARG A CA 1
ATOM 3122 C C . ARG A 1 412 ? 14.083 5.414 -20.466 1.00 98.19 412 ARG A C 1
ATOM 3124 O O . ARG A 1 412 ? 14.065 6.163 -21.438 1.00 98.19 412 ARG A O 1
ATOM 3131 N N . LEU A 1 413 ? 13.762 5.825 -19.236 1.00 97.00 413 LEU A N 1
ATOM 3132 C CA . LEU A 1 413 ? 13.339 7.201 -18.920 1.00 97.00 413 LEU A CA 1
ATOM 3133 C C . LEU A 1 413 ? 14.431 8.230 -19.272 1.00 97.00 413 LEU A C 1
ATOM 3135 O O . LEU A 1 413 ? 14.171 9.213 -19.975 1.00 97.00 413 LEU A O 1
ATOM 3139 N N . GLU A 1 414 ? 15.668 7.956 -18.851 1.00 96.06 414 GLU A N 1
ATOM 3140 C CA . GLU A 1 414 ? 16.869 8.763 -19.099 1.00 96.06 414 GLU A CA 1
ATOM 3141 C C . GLU A 1 414 ? 17.213 8.845 -20.609 1.00 96.06 414 GLU A C 1
ATOM 3143 O O . GLU A 1 414 ? 17.777 9.842 -21.064 1.00 96.06 414 GLU A O 1
ATOM 3148 N N . ASN A 1 415 ? 16.805 7.853 -21.415 1.00 96.19 415 ASN A N 1
ATOM 3149 C CA . ASN A 1 415 ? 16.958 7.808 -22.877 1.00 96.19 415 ASN A CA 1
ATOM 3150 C C . ASN A 1 415 ? 15.605 7.785 -23.627 1.00 96.19 415 ASN A C 1
ATOM 3152 O O . ASN A 1 415 ? 15.441 7.133 -24.665 1.00 96.19 415 ASN A O 1
ATOM 3156 N N . SER A 1 416 ? 14.628 8.545 -23.131 1.00 95.38 416 SER A N 1
ATOM 3157 C CA . SER A 1 416 ? 13.245 8.596 -23.641 1.00 95.38 416 SER A CA 1
ATOM 3158 C C . SER A 1 416 ? 13.087 9.104 -25.086 1.00 95.38 416 SER A C 1
ATOM 3160 O O . SER A 1 416 ? 12.009 9.008 -25.666 1.00 95.38 416 SER A O 1
ATOM 3162 N N . THR A 1 417 ? 14.155 9.600 -25.722 1.00 96.50 417 THR A N 1
ATOM 3163 C CA . THR A 1 417 ? 14.165 9.899 -27.171 1.00 96.50 417 THR A CA 1
ATOM 3164 C C . THR A 1 417 ? 14.298 8.636 -28.034 1.00 96.50 417 THR A C 1
ATOM 3166 O O . THR A 1 417 ? 13.841 8.628 -29.175 1.00 96.50 417 THR A O 1
ATOM 3169 N N . VAL A 1 418 ? 14.913 7.571 -27.506 1.00 96.38 418 VAL A N 1
ATOM 3170 C CA . VAL A 1 418 ? 15.049 6.263 -28.175 1.00 96.38 418 VAL A CA 1
ATOM 3171 C C . VAL A 1 418 ? 14.051 5.254 -27.606 1.00 96.38 418 VAL A C 1
ATOM 3173 O O . VAL A 1 418 ? 13.451 4.498 -28.366 1.00 96.38 418 VAL A O 1
ATOM 3176 N N . TYR A 1 419 ? 13.834 5.284 -26.289 1.00 96.44 419 TYR A N 1
ATOM 3177 C CA . TYR A 1 419 ? 12.935 4.384 -25.565 1.00 96.44 419 TYR A CA 1
ATOM 3178 C C . TYR A 1 419 ? 11.832 5.180 -24.848 1.00 96.44 419 TYR A C 1
ATOM 3180 O O . TYR A 1 419 ? 11.838 5.277 -23.624 1.00 96.44 419 TYR A O 1
ATOM 3188 N N . PRO A 1 420 ? 10.881 5.788 -25.583 1.00 96.56 420 PRO A N 1
ATOM 3189 C CA . PRO A 1 420 ? 9.890 6.693 -24.998 1.00 96.56 420 PRO A CA 1
ATOM 3190 C C . PRO A 1 420 ? 8.929 6.039 -23.996 1.00 96.56 420 PRO A C 1
ATOM 3192 O O . PRO A 1 420 ? 8.221 6.764 -23.304 1.00 96.56 420 PRO A O 1
ATOM 3195 N N . ARG A 1 421 ? 8.876 4.705 -23.919 1.00 97.50 421 ARG A N 1
ATOM 3196 C CA . ARG A 1 421 ? 7.852 3.920 -23.215 1.00 97.50 421 ARG A CA 1
ATOM 3197 C C . ARG A 1 421 ? 8.482 2.849 -22.325 1.00 97.50 421 ARG A C 1
ATOM 3199 O O . ARG A 1 421 ? 9.543 2.322 -22.666 1.00 97.50 421 ARG A O 1
ATOM 3206 N N . LEU A 1 422 ? 7.822 2.499 -21.221 1.00 97.81 422 LEU A N 1
ATOM 3207 C CA . LEU A 1 422 ? 8.311 1.460 -20.304 1.00 97.81 422 LEU A CA 1
ATOM 3208 C C . LEU A 1 422 ? 7.963 0.040 -20.768 1.00 97.81 422 LEU A C 1
ATOM 3210 O O . LEU A 1 422 ? 8.833 -0.818 -20.678 1.00 97.81 422 LEU A O 1
ATOM 3214 N N . GLU A 1 423 ? 6.786 -0.160 -21.376 1.00 96.75 423 GLU A N 1
ATOM 3215 C CA . GLU A 1 423 ? 6.358 -1.433 -21.985 1.00 96.75 423 GLU A CA 1
ATOM 3216 C C . GLU A 1 423 ? 6.338 -2.598 -20.969 1.00 96.75 423 GLU A C 1
ATOM 3218 O O . GLU A 1 423 ? 6.997 -3.618 -21.168 1.00 96.75 423 GLU A O 1
ATOM 3223 N N . CYS A 1 424 ? 5.585 -2.414 -19.873 1.00 96.88 424 CYS A N 1
ATOM 3224 C CA . CYS A 1 424 ? 5.506 -3.326 -18.723 1.00 96.88 424 CYS A CA 1
ATOM 3225 C C . CYS A 1 424 ? 4.086 -3.896 -18.523 1.00 96.88 424 CYS A C 1
ATOM 3227 O O . CYS A 1 424 ? 3.148 -3.145 -18.223 1.00 96.88 424 CYS A O 1
ATOM 3229 N N . ASP A 1 425 ? 3.922 -5.220 -18.627 1.00 94.06 425 ASP A N 1
ATOM 3230 C CA . ASP A 1 425 ? 2.632 -5.924 -18.493 1.00 94.06 425 ASP A CA 1
ATOM 3231 C C . ASP A 1 425 ? 1.980 -5.730 -17.109 1.00 94.06 425 ASP A C 1
ATOM 3233 O O . ASP A 1 425 ? 0.748 -5.691 -16.992 1.00 94.06 425 ASP A O 1
ATOM 3237 N N . SER A 1 426 ? 2.785 -5.510 -16.059 1.00 96.62 426 SER A N 1
ATOM 3238 C CA . SER A 1 426 ? 2.320 -5.114 -14.718 1.00 96.62 426 SER A CA 1
ATOM 3239 C C . SER A 1 426 ? 1.331 -3.937 -14.731 1.00 96.62 426 SER A C 1
ATOM 3241 O O . SER A 1 426 ? 0.409 -3.888 -13.913 1.00 96.62 426 SER A O 1
ATOM 3243 N N . THR A 1 427 ? 1.459 -3.016 -15.690 1.00 97.31 427 THR A N 1
ATOM 3244 C CA . THR A 1 427 ? 0.599 -1.828 -15.781 1.00 97.31 427 THR A CA 1
ATOM 3245 C C . THR A 1 427 ? -0.804 -2.125 -16.320 1.00 97.31 427 THR A C 1
ATOM 3247 O O . THR A 1 427 ? -1.763 -1.506 -15.858 1.00 97.31 427 THR A O 1
ATOM 3250 N N . GLN A 1 428 ? -0.976 -3.132 -17.189 1.00 96.12 428 GLN A N 1
ATOM 3251 C CA . GLN A 1 428 ? -2.309 -3.638 -17.555 1.00 96.12 428 GLN A CA 1
ATOM 3252 C C . GLN A 1 428 ? -2.868 -4.566 -16.466 1.00 96.12 428 GLN A C 1
ATOM 3254 O O . GLN A 1 428 ? -4.056 -4.500 -16.153 1.00 96.12 428 GLN A O 1
ATOM 3259 N N . ARG A 1 429 ? -2.014 -5.370 -15.813 1.00 96.25 429 ARG A N 1
ATOM 3260 C CA . ARG A 1 429 ? -2.398 -6.224 -14.671 1.00 96.25 429 ARG A CA 1
ATOM 3261 C C . ARG A 1 429 ? -3.071 -5.431 -13.542 1.00 96.25 429 ARG A C 1
ATOM 3263 O O . ARG A 1 429 ? -3.973 -5.957 -12.892 1.00 96.25 429 ARG A O 1
ATOM 3270 N N . TYR A 1 430 ? -2.679 -4.177 -13.319 1.00 97.94 430 TYR A N 1
ATOM 3271 C CA . TYR A 1 430 ? -3.338 -3.277 -12.364 1.00 97.94 430 TYR A CA 1
ATOM 3272 C C . TYR A 1 430 ? -4.779 -2.964 -12.763 1.00 97.94 430 TYR A C 1
ATOM 3274 O O . TYR A 1 430 ? -5.705 -3.153 -11.974 1.00 97.94 430 TYR A O 1
ATOM 3282 N N . ILE A 1 431 ? -4.976 -2.559 -14.018 1.00 97.38 431 ILE A N 1
ATOM 3283 C CA . ILE A 1 431 ? -6.294 -2.245 -14.571 1.00 97.38 431 ILE A CA 1
ATOM 3284 C C . ILE A 1 431 ? -7.206 -3.473 -14.528 1.00 97.38 431 ILE A C 1
ATOM 3286 O O . ILE A 1 431 ? -8.349 -3.347 -14.103 1.00 97.38 431 ILE A O 1
ATOM 3290 N N . ASP A 1 432 ? -6.684 -4.659 -14.836 1.00 95.69 432 ASP A N 1
ATOM 3291 C CA . ASP A 1 432 ? -7.427 -5.923 -14.769 1.00 95.69 432 ASP A CA 1
ATOM 3292 C C . ASP A 1 432 ? -7.678 -6.394 -13.319 1.00 95.69 432 ASP A C 1
ATOM 3294 O O . ASP A 1 432 ? -8.646 -7.107 -13.053 1.00 95.69 432 ASP A O 1
ATOM 3298 N N . THR A 1 433 ? -6.856 -5.965 -12.352 1.00 95.44 433 THR A N 1
ATOM 3299 C CA . THR A 1 433 ? -7.089 -6.196 -10.912 1.00 95.44 433 THR A CA 1
ATOM 3300 C C . THR A 1 433 ? -8.230 -5.318 -10.393 1.00 95.44 433 THR A C 1
ATOM 3302 O O . THR A 1 433 ? -9.082 -5.784 -9.628 1.00 95.44 433 THR A O 1
ATOM 3305 N N . LEU A 1 434 ? -8.295 -4.054 -10.822 1.00 94.69 434 LEU A N 1
ATOM 3306 C CA . LEU A 1 434 ? -9.383 -3.141 -10.465 1.00 94.69 434 LEU A CA 1
ATOM 3307 C C . LEU A 1 434 ? -10.685 -3.483 -11.207 1.00 94.69 434 LEU A C 1
ATOM 3309 O O . LEU A 1 434 ? -11.731 -3.628 -10.567 1.00 94.69 434 LEU A O 1
ATOM 3313 N N . PHE A 1 435 ? -10.598 -3.697 -12.522 1.00 94.38 435 PHE A N 1
ATOM 3314 C CA . PHE A 1 435 ? -11.697 -3.923 -13.461 1.00 94.38 435 PHE A CA 1
ATOM 3315 C C . PHE A 1 435 ? -11.501 -5.255 -14.222 1.00 94.38 435 PHE A C 1
ATOM 3317 O O . PHE A 1 435 ? -10.982 -5.254 -15.340 1.00 94.38 435 PHE A O 1
ATOM 3324 N N . PRO A 1 436 ? -11.918 -6.401 -13.644 1.00 92.81 436 PRO A N 1
ATOM 3325 C CA . PRO A 1 436 ? -11.700 -7.720 -14.239 1.00 92.81 436 PRO A CA 1
ATOM 3326 C C . PRO A 1 436 ? -12.207 -7.847 -15.689 1.00 92.81 436 PRO A C 1
ATOM 3328 O O . PRO A 1 436 ? -13.321 -7.392 -15.973 1.00 92.81 436 PRO A O 1
ATOM 3331 N N . PRO A 1 437 ? -11.445 -8.502 -16.593 1.00 91.81 437 PRO A N 1
ATOM 3332 C CA . PRO A 1 437 ? -11.814 -8.665 -17.998 1.00 91.81 437 PRO A CA 1
ATOM 3333 C C . PRO A 1 437 ? -13.210 -9.261 -18.218 1.00 91.81 437 PRO A C 1
ATOM 3335 O O . PRO A 1 437 ? -13.569 -10.288 -17.636 1.00 91.81 437 PRO A O 1
ATOM 3338 N N . VAL A 1 438 ? -13.983 -8.653 -19.121 1.00 90.56 438 VAL A N 1
ATOM 3339 C CA . VAL A 1 438 ? -15.344 -9.092 -19.477 1.00 90.56 438 VAL A CA 1
ATOM 3340 C C . VAL A 1 438 ? -15.301 -9.798 -20.828 1.00 90.56 438 VAL A C 1
ATOM 3342 O O . VAL A 1 438 ? -14.714 -9.285 -21.774 1.00 90.56 438 VAL A O 1
ATOM 3345 N N . ASP A 1 439 ? -15.876 -11.002 -20.916 1.00 90.44 439 ASP A N 1
ATOM 3346 C CA . ASP A 1 439 ? -15.805 -11.880 -22.100 1.00 90.44 439 ASP A CA 1
ATOM 3347 C C . ASP A 1 439 ? -14.367 -12.106 -22.634 1.00 90.44 439 ASP A C 1
ATOM 3349 O O . ASP A 1 439 ? -14.149 -12.354 -23.820 1.00 90.44 439 ASP A O 1
ATOM 3353 N N . GLY A 1 440 ? -13.370 -12.036 -21.740 1.00 87.94 440 GLY A N 1
ATOM 3354 C CA . GLY A 1 440 ? -11.944 -12.154 -22.070 1.00 87.94 440 GLY A CA 1
ATOM 3355 C C . GLY A 1 440 ? -11.300 -10.873 -22.615 1.00 87.94 440 GLY A C 1
ATOM 3356 O O . GLY A 1 440 ? -10.179 -10.935 -23.111 1.00 87.94 440 GLY A O 1
ATOM 3357 N N . GLN A 1 441 ? -11.983 -9.727 -22.540 1.00 89.12 441 GLN A N 1
ATOM 3358 C CA . GLN A 1 441 ? -11.465 -8.423 -22.954 1.00 89.12 441 GLN A CA 1
ATOM 3359 C C . GLN A 1 441 ? -11.129 -7.558 -21.733 1.00 89.12 441 GLN A C 1
ATOM 3361 O O . GLN A 1 441 ? -12.011 -7.194 -20.951 1.00 89.12 441 GLN A O 1
ATOM 3366 N N . SER A 1 442 ? -9.843 -7.244 -21.582 1.00 90.81 442 SER A N 1
ATOM 3367 C CA . SER A 1 442 ? -9.309 -6.290 -20.605 1.00 90.81 442 SER A CA 1
ATOM 3368 C C . SER A 1 442 ? -9.775 -4.859 -20.898 1.00 90.81 442 SER A C 1
ATOM 3370 O O . SER A 1 442 ? -10.074 -4.508 -22.043 1.00 90.81 442 SER A O 1
ATOM 3372 N N . VAL A 1 443 ? -9.831 -4.011 -19.869 1.00 92.44 443 VAL A N 1
ATOM 3373 C CA . VAL A 1 443 ? -10.192 -2.593 -20.030 1.00 92.44 443 VAL A CA 1
ATOM 3374 C C . VAL A 1 443 ? -8.961 -1.804 -20.481 1.00 92.44 443 VAL A C 1
ATOM 3376 O O . VAL A 1 443 ? -7.936 -1.823 -19.808 1.00 92.44 443 VAL A O 1
ATOM 3379 N N . GLU A 1 444 ? -9.050 -1.070 -21.594 1.00 91.75 444 GLU A N 1
ATOM 3380 C CA . GLU A 1 444 ? -7.970 -0.156 -21.988 1.00 91.75 444 GLU A CA 1
ATOM 3381 C C . GLU A 1 444 ? -7.959 1.106 -21.113 1.00 91.75 444 GLU A C 1
ATOM 3383 O O . GLU A 1 444 ? -8.980 1.785 -20.980 1.00 91.75 444 GLU A O 1
ATOM 3388 N N . ASN A 1 445 ? -6.788 1.478 -20.586 1.00 94.56 445 ASN A N 1
ATOM 3389 C CA . ASN A 1 445 ? -6.597 2.724 -19.844 1.00 94.56 445 ASN A CA 1
ATOM 3390 C C . ASN A 1 445 ? -5.295 3.427 -20.275 1.00 94.56 445 ASN A C 1
ATOM 3392 O O . ASN A 1 445 ? -4.204 3.027 -19.882 1.00 94.56 445 ASN A O 1
ATOM 3396 N N . LEU A 1 446 ? -5.408 4.513 -21.049 1.00 94.38 446 LEU A N 1
ATOM 3397 C CA . LEU A 1 446 ? -4.264 5.271 -21.591 1.00 94.38 446 LEU A CA 1
ATOM 3398 C C . LEU A 1 446 ? -3.497 6.107 -20.545 1.00 94.38 446 LEU A C 1
ATOM 3400 O O . LEU A 1 446 ? -2.479 6.731 -20.869 1.00 94.38 446 LEU A O 1
ATOM 3404 N N . ASP A 1 447 ? -3.976 6.146 -19.303 1.00 96.50 447 ASP A N 1
ATOM 3405 C CA . ASP A 1 447 ? -3.298 6.777 -18.174 1.00 96.50 447 ASP A CA 1
ATOM 3406 C C . ASP A 1 447 ? -2.327 5.834 -17.450 1.00 96.50 447 ASP A C 1
ATOM 3408 O O . ASP A 1 447 ? -1.364 6.307 -16.841 1.00 96.50 447 ASP A O 1
ATOM 3412 N N . TYR A 1 448 ? -2.498 4.519 -17.629 1.00 97.31 448 TYR A N 1
ATOM 3413 C CA . TYR A 1 448 ? -1.623 3.485 -17.068 1.00 97.31 448 TYR A CA 1
ATOM 3414 C C . TYR A 1 448 ? -0.916 2.604 -18.115 1.00 97.31 448 TYR A C 1
ATOM 3416 O O . TYR A 1 448 ? 0.191 2.152 -17.850 1.00 97.31 448 TYR A O 1
ATOM 3424 N N . ASP A 1 449 ? -1.494 2.392 -19.303 1.00 96.56 449 ASP A N 1
ATOM 3425 C CA . ASP A 1 449 ? -0.947 1.555 -20.387 1.00 96.56 449 ASP A CA 1
ATOM 3426 C C . ASP A 1 449 ? 0.432 2.053 -20.865 1.00 96.56 449 ASP A C 1
ATOM 3428 O O . ASP A 1 449 ? 0.538 2.957 -21.701 1.00 96.56 449 ASP A O 1
ATOM 3432 N N . THR A 1 450 ? 1.507 1.437 -20.363 1.00 97.38 450 THR A N 1
ATOM 3433 C CA . THR A 1 450 ? 2.894 1.795 -20.716 1.00 97.38 450 THR A CA 1
ATOM 3434 C C . THR A 1 450 ? 3.367 1.262 -22.073 1.00 97.38 450 THR A C 1
ATOM 3436 O O . THR A 1 450 ? 4.522 1.488 -22.433 1.00 97.38 450 THR A O 1
ATOM 3439 N N . TYR A 1 451 ? 2.503 0.613 -22.863 1.00 96.25 451 TYR A N 1
ATOM 3440 C CA . TYR A 1 451 ? 2.756 0.314 -24.279 1.00 96.25 451 TYR A CA 1
ATOM 3441 C C . TYR A 1 451 ? 2.216 1.420 -25.199 1.00 96.25 451 TYR A C 1
ATOM 3443 O O . TYR A 1 451 ? 2.698 1.581 -26.326 1.00 96.25 451 TYR A O 1
ATOM 3451 N N . LYS A 1 452 ? 1.253 2.227 -24.736 1.00 95.38 452 LYS A N 1
ATOM 3452 C CA . LYS A 1 452 ? 0.702 3.380 -25.473 1.00 95.38 452 LYS A CA 1
ATOM 3453 C C . LYS A 1 452 ? 1.170 4.732 -24.922 1.00 95.38 452 LYS A C 1
ATOM 3455 O O . LYS A 1 452 ? 1.327 5.670 -25.704 1.00 95.38 452 LYS A O 1
ATOM 3460 N N . ARG A 1 453 ? 1.416 4.841 -23.613 1.00 94.50 453 ARG A N 1
ATOM 3461 C CA . ARG A 1 453 ? 1.911 6.047 -22.926 1.00 94.50 453 ARG A CA 1
ATOM 3462 C C . ARG A 1 453 ? 3.431 6.182 -23.018 1.00 94.50 453 ARG A C 1
ATOM 3464 O O . ARG A 1 453 ? 4.157 5.199 -22.901 1.00 94.50 453 ARG A O 1
ATOM 3471 N N . ASN A 1 454 ? 3.901 7.423 -23.157 1.00 96.12 454 ASN A N 1
ATOM 3472 C CA . ASN A 1 454 ? 5.310 7.764 -22.979 1.00 96.12 454 ASN A CA 1
ATOM 3473 C C . ASN A 1 454 ? 5.617 8.042 -21.498 1.00 96.12 454 ASN A C 1
ATOM 3475 O O . ASN A 1 454 ? 4.855 8.756 -20.848 1.00 96.12 454 ASN A O 1
ATOM 3479 N N . GLY A 1 455 ? 6.759 7.567 -21.001 1.00 96.00 455 GLY A N 1
ATOM 3480 C CA . GLY A 1 455 ? 7.191 7.759 -19.614 1.00 96.00 455 GLY A CA 1
ATOM 3481 C C . GLY A 1 455 ? 6.431 6.894 -18.599 1.00 96.00 455 GLY A C 1
ATOM 3482 O O . GLY A 1 455 ? 6.048 5.763 -18.896 1.00 96.00 455 GLY A O 1
ATOM 3483 N N . LEU A 1 456 ? 6.265 7.430 -17.388 1.00 97.44 456 LEU A N 1
ATOM 3484 C CA . LEU A 1 456 ? 5.573 6.787 -16.266 1.00 97.44 456 LEU A CA 1
ATOM 3485 C C . LEU A 1 456 ? 4.034 6.848 -16.423 1.00 97.44 456 LEU A C 1
ATOM 3487 O O . LEU A 1 456 ? 3.522 7.777 -17.058 1.00 97.44 456 LEU A O 1
ATOM 3491 N N . PRO A 1 457 ? 3.279 5.900 -15.834 1.00 97.50 457 PRO A N 1
ATOM 3492 C CA . PRO A 1 457 ? 1.830 6.032 -15.659 1.00 97.50 457 PRO A CA 1
ATOM 3493 C C . PRO A 1 457 ? 1.483 7.187 -14.697 1.00 97.50 457 PRO A C 1
ATOM 3495 O O . PRO A 1 457 ? 2.338 7.669 -13.960 1.00 97.50 457 PRO A O 1
ATOM 3498 N N . VAL A 1 458 ? 0.219 7.626 -14.673 1.00 97.06 458 VAL A N 1
ATOM 3499 C CA . VAL A 1 458 ? -0.256 8.745 -13.814 1.00 97.06 458 VAL A CA 1
ATOM 3500 C C . VAL A 1 458 ? -0.162 8.500 -12.302 1.00 97.06 458 VAL A C 1
ATOM 3502 O O . VAL A 1 458 ? -0.406 9.421 -11.520 1.00 97.06 458 VAL A O 1
ATOM 3505 N N . GLY A 1 459 ? 0.124 7.275 -11.867 1.00 97.81 459 GLY A N 1
ATOM 3506 C CA . GLY A 1 459 ? 0.240 6.915 -10.460 1.00 97.81 459 GLY A CA 1
ATOM 3507 C C . GLY A 1 459 ? 0.710 5.475 -10.254 1.00 97.81 459 GLY A C 1
ATOM 3508 O O . GLY A 1 459 ? 0.853 4.737 -11.233 1.00 97.81 459 GLY A O 1
ATOM 3509 N N . PRO A 1 460 ? 0.980 5.082 -8.998 1.00 98.44 460 PRO A N 1
ATOM 3510 C CA . PRO A 1 460 ? 1.434 3.736 -8.669 1.00 98.44 460 PRO A CA 1
ATOM 3511 C C . PRO A 1 460 ? 0.388 2.669 -9.007 1.00 98.44 460 PRO A C 1
ATOM 3513 O O . PRO A 1 460 ? -0.802 2.960 -9.130 1.00 98.44 460 PRO A O 1
ATOM 3516 N N . ILE A 1 461 ? 0.854 1.429 -9.162 1.00 98.62 461 ILE A N 1
ATOM 3517 C CA . ILE A 1 461 ? 0.041 0.269 -9.569 1.00 98.62 461 ILE A CA 1
ATOM 3518 C C . ILE A 1 461 ? -0.140 -0.781 -8.455 1.00 98.62 461 ILE A C 1
ATOM 3520 O O . ILE A 1 461 ? -0.738 -1.830 -8.674 1.00 98.62 461 ILE A O 1
ATOM 3524 N N . ASN A 1 462 ? 0.413 -0.518 -7.271 1.00 98.69 462 ASN A N 1
ATOM 3525 C CA . ASN A 1 462 ? 0.267 -1.261 -6.015 1.00 98.69 462 ASN A CA 1
ATOM 3526 C C . ASN A 1 462 ? 1.013 -0.496 -4.903 1.00 98.69 462 ASN A C 1
ATOM 3528 O O . ASN A 1 462 ? 1.636 0.532 -5.173 1.00 98.69 462 ASN A O 1
ATOM 3532 N N . ASN A 1 463 ? 1.004 -1.026 -3.677 1.00 98.69 463 ASN A N 1
ATOM 3533 C CA . ASN A 1 463 ? 1.821 -0.553 -2.559 1.00 98.69 463 ASN A CA 1
ATOM 3534 C C . ASN A 1 463 ? 3.146 -1.348 -2.492 1.00 98.69 463 ASN A C 1
ATOM 3536 O O . ASN A 1 463 ? 3.126 -2.518 -2.086 1.00 98.69 463 ASN A O 1
ATOM 3540 N N . PRO A 1 464 ? 4.289 -0.753 -2.892 1.00 98.50 464 PRO A N 1
ATOM 3541 C CA . PRO A 1 464 ? 5.577 -1.437 -2.909 1.00 98.50 464 PRO A CA 1
ATOM 3542 C C . PRO A 1 464 ? 6.187 -1.574 -1.509 1.00 98.50 464 PRO A C 1
ATOM 3544 O O . PRO A 1 464 ? 5.891 -0.813 -0.585 1.00 98.50 464 PRO A O 1
ATOM 3547 N N . GLY A 1 465 ? 7.072 -2.555 -1.382 1.00 97.12 465 GLY A N 1
ATOM 3548 C CA . GLY A 1 465 ? 7.942 -2.783 -0.241 1.00 97.12 465 GLY A CA 1
ATOM 3549 C C . GLY A 1 465 ? 9.115 -1.817 -0.160 1.00 97.12 465 GLY A C 1
ATOM 3550 O O . GLY A 1 465 ? 9.363 -1.013 -1.061 1.00 97.12 465 GLY A O 1
ATOM 3551 N N . MET A 1 466 ? 9.889 -1.931 0.922 1.00 95.12 466 MET A N 1
ATOM 3552 C CA . MET A 1 466 ? 11.104 -1.123 1.073 1.00 95.12 466 MET A CA 1
ATOM 3553 C C . MET A 1 466 ? 12.183 -1.533 0.060 1.00 95.12 466 MET A C 1
ATOM 3555 O O . MET A 1 466 ? 12.858 -0.660 -0.474 1.00 95.12 466 MET A O 1
ATOM 3559 N N . ASP A 1 467 ? 12.297 -2.827 -0.253 1.00 96.31 467 ASP A N 1
ATOM 3560 C CA . ASP A 1 467 ? 13.262 -3.370 -1.217 1.00 96.31 467 ASP A CA 1
ATOM 3561 C C . ASP A 1 467 ? 13.073 -2.773 -2.623 1.00 96.31 467 ASP A C 1
ATOM 3563 O O . ASP A 1 467 ? 14.036 -2.319 -3.238 1.00 96.31 467 ASP A O 1
ATOM 3567 N N . ALA A 1 468 ? 11.832 -2.684 -3.117 1.00 98.19 468 ALA A N 1
ATOM 3568 C CA . ALA A 1 468 ? 11.544 -2.082 -4.421 1.00 98.19 468 ALA A CA 1
ATOM 3569 C C . ALA A 1 468 ? 11.742 -0.552 -4.435 1.00 98.19 468 ALA A C 1
ATOM 3571 O O . ALA A 1 468 ? 12.142 0.008 -5.459 1.00 98.19 468 ALA A O 1
ATOM 3572 N N . ILE A 1 469 ? 11.502 0.133 -3.309 1.00 97.12 469 ILE A N 1
ATOM 3573 C CA . ILE A 1 469 ? 11.789 1.570 -3.158 1.00 97.12 469 ILE A CA 1
ATOM 3574 C C . ILE A 1 469 ? 13.305 1.814 -3.159 1.00 97.12 469 ILE A C 1
ATOM 3576 O O . ILE A 1 469 ? 13.785 2.689 -3.882 1.00 97.12 469 ILE A O 1
ATOM 3580 N N . ASP A 1 470 ? 14.073 1.025 -2.403 1.00 95.31 470 ASP A N 1
ATOM 3581 C CA . ASP A 1 470 ? 15.532 1.137 -2.366 1.00 95.31 470 ASP A CA 1
ATOM 3582 C C . ASP A 1 470 ? 16.155 0.785 -3.723 1.00 95.31 470 ASP A C 1
ATOM 3584 O O . ASP A 1 470 ? 17.011 1.521 -4.205 1.00 95.31 470 ASP A O 1
ATOM 3588 N N . ALA A 1 471 ? 15.641 -0.235 -4.417 1.00 97.19 471 ALA A N 1
ATOM 3589 C CA . ALA A 1 471 ? 16.060 -0.595 -5.770 1.00 97.19 471 ALA A CA 1
ATOM 3590 C C . ALA A 1 471 ? 15.956 0.556 -6.787 1.00 97.19 471 ALA A C 1
ATOM 3592 O O . ALA A 1 471 ? 16.807 0.675 -7.672 1.00 97.19 471 ALA A O 1
ATOM 3593 N N . VAL A 1 472 ? 14.952 1.430 -6.659 1.00 97.44 472 VAL A N 1
ATOM 3594 C CA . VAL A 1 472 ? 14.804 2.621 -7.513 1.00 97.44 472 VAL A CA 1
ATOM 3595 C C . VAL A 1 472 ? 15.806 3.722 -7.156 1.00 97.44 472 VAL A C 1
ATOM 3597 O O . VAL A 1 472 ? 16.306 4.410 -8.054 1.00 97.44 472 VAL A O 1
ATOM 3600 N N . LEU A 1 473 ? 16.129 3.883 -5.869 1.00 94.38 473 LEU A N 1
ATOM 3601 C CA . LEU A 1 473 ? 17.122 4.849 -5.388 1.00 94.38 473 LEU A CA 1
ATOM 3602 C C . LEU A 1 473 ? 18.563 4.395 -5.666 1.00 94.38 473 LEU A C 1
ATOM 3604 O O . LEU A 1 473 ? 19.395 5.217 -6.044 1.00 94.38 473 LEU A O 1
ATOM 3608 N N . ASN A 1 474 ? 18.842 3.102 -5.515 1.00 94.06 474 ASN A N 1
ATOM 3609 C CA . ASN A 1 474 ? 20.160 2.475 -5.596 1.00 94.06 474 ASN A CA 1
ATOM 3610 C C . ASN A 1 474 ? 20.195 1.411 -6.721 1.00 94.06 474 ASN A C 1
ATOM 3612 O O . ASN A 1 474 ? 20.446 0.232 -6.455 1.00 94.06 474 ASN A O 1
ATOM 3616 N N . PRO A 1 475 ? 19.901 1.772 -7.985 1.00 96.12 475 PRO A N 1
ATOM 3617 C CA . PRO A 1 475 ? 19.793 0.811 -9.081 1.00 96.12 475 PRO A CA 1
ATOM 3618 C C . PRO A 1 475 ? 21.162 0.210 -9.449 1.00 96.12 475 PRO A C 1
ATOM 3620 O O . PRO A 1 475 ? 22.193 0.875 -9.353 1.00 96.12 475 PRO A O 1
ATOM 3623 N N . SER A 1 476 ? 21.181 -1.041 -9.916 1.00 96.69 476 SER A N 1
ATOM 3624 C CA . SER A 1 476 ? 22.425 -1.784 -10.177 1.00 96.69 476 SER A CA 1
ATOM 3625 C C . SER A 1 476 ? 23.255 -1.171 -11.314 1.00 96.69 476 SER A C 1
ATOM 3627 O O . SER A 1 476 ? 22.852 -1.216 -12.478 1.00 96.69 476 SER A O 1
ATOM 3629 N N . GLU A 1 477 ? 24.451 -0.657 -11.002 1.00 95.06 477 GLU A N 1
ATOM 3630 C CA . GLU A 1 477 ? 25.381 -0.078 -11.990 1.00 95.06 477 GLU A CA 1
ATOM 3631 C C . GLU A 1 477 ? 25.798 -1.076 -13.088 1.00 95.06 477 GLU A C 1
ATOM 3633 O O . GLU A 1 477 ? 26.106 -0.673 -14.211 1.00 95.06 477 GLU A O 1
ATOM 3638 N N . GLU A 1 478 ? 25.758 -2.386 -12.816 1.00 96.31 478 GLU A N 1
ATOM 3639 C CA . GLU A 1 478 ? 26.066 -3.424 -13.811 1.00 96.31 478 GLU A CA 1
ATOM 3640 C C . GLU A 1 478 ? 25.114 -3.382 -15.017 1.00 96.31 478 GLU A C 1
ATOM 3642 O O . GLU A 1 478 ? 25.495 -3.752 -16.132 1.00 96.31 478 GLU A O 1
ATOM 3647 N N . MET A 1 479 ? 23.890 -2.887 -14.805 1.00 97.19 479 MET A N 1
ATOM 3648 C CA . MET A 1 479 ? 22.859 -2.740 -15.829 1.00 97.19 479 MET A CA 1
ATOM 3649 C C . MET A 1 479 ? 22.935 -1.400 -16.585 1.00 97.19 479 MET A C 1
ATOM 3651 O O . MET A 1 479 ? 21.998 -1.027 -17.292 1.00 97.19 479 MET A O 1
ATOM 3655 N N . GLU A 1 480 ? 24.056 -0.676 -16.521 1.00 96.50 480 GLU A N 1
ATOM 3656 C CA . GLU A 1 480 ? 24.265 0.542 -17.312 1.00 96.50 480 GLU A CA 1
ATOM 3657 C C . GLU A 1 480 ? 24.160 0.279 -18.831 1.00 96.50 480 GLU A C 1
ATOM 3659 O O . GLU A 1 480 ? 24.787 -0.629 -19.392 1.00 96.50 480 GLU A O 1
ATOM 3664 N N . GLY A 1 481 ? 23.332 1.066 -19.521 1.00 95.44 481 GLY A N 1
ATOM 3665 C CA . GLY A 1 481 ? 23.012 0.907 -20.941 1.00 95.44 481 GLY A CA 1
ATOM 3666 C C . GLY A 1 481 ? 22.273 -0.385 -21.325 1.00 95.44 481 GLY A C 1
ATOM 3667 O O . GLY A 1 481 ? 22.327 -0.764 -22.495 1.00 95.44 481 GLY A O 1
ATOM 3668 N N . TYR A 1 482 ? 21.631 -1.086 -20.384 1.00 98.25 482 TYR A N 1
ATOM 3669 C CA . TYR A 1 482 ? 20.657 -2.147 -20.681 1.00 98.25 482 TYR A CA 1
ATOM 3670 C C . TYR A 1 482 ? 19.238 -1.562 -20.773 1.00 98.25 482 TYR A C 1
ATOM 3672 O O . TYR A 1 482 ? 18.875 -0.698 -19.980 1.00 98.25 482 TYR A O 1
ATOM 3680 N N . TYR A 1 483 ? 18.433 -2.027 -21.732 1.00 98.00 483 TYR A N 1
ATOM 3681 C CA . TYR A 1 483 ? 17.119 -1.433 -22.055 1.00 98.00 483 TYR A CA 1
ATOM 3682 C C . TYR A 1 483 ? 15.977 -2.458 -22.129 1.00 98.00 483 TYR A C 1
ATOM 3684 O O . TYR A 1 483 ? 14.819 -2.093 -22.342 1.00 98.00 483 TYR A O 1
ATOM 3692 N N . PHE A 1 484 ? 16.292 -3.740 -21.946 1.00 97.81 484 PHE A N 1
ATOM 3693 C CA . PHE A 1 484 ? 15.347 -4.844 -22.035 1.00 97.81 484 PHE A CA 1
ATOM 3694 C C . PHE A 1 484 ? 15.653 -5.887 -20.959 1.00 97.81 484 PHE A C 1
ATOM 3696 O O . PHE A 1 484 ? 16.819 -6.236 -20.751 1.00 97.81 484 PHE A O 1
ATOM 3703 N N . PHE A 1 485 ? 14.607 -6.424 -20.339 1.00 96.62 485 PHE A N 1
ATOM 3704 C CA . PHE A 1 485 ? 14.652 -7.623 -19.503 1.00 96.62 485 PHE A CA 1
ATOM 3705 C C . PHE A 1 485 ? 13.615 -8.638 -20.013 1.00 96.62 485 PHE A C 1
ATOM 3707 O O . PHE A 1 485 ? 12.739 -8.284 -20.802 1.00 96.62 485 PHE A O 1
ATOM 3714 N N . ALA A 1 486 ? 13.769 -9.910 -19.653 1.00 93.75 486 ALA A N 1
ATOM 3715 C CA . ALA A 1 486 ? 12.851 -10.987 -20.011 1.00 93.75 486 ALA A CA 1
ATOM 3716 C C . ALA A 1 486 ? 12.977 -12.135 -19.002 1.00 93.75 486 ALA A C 1
ATOM 3718 O O . ALA A 1 486 ? 14.056 -12.718 -18.875 1.00 93.75 486 ALA A O 1
ATOM 3719 N N . THR A 1 487 ? 11.892 -12.469 -18.310 1.00 91.50 487 THR A N 1
ATOM 3720 C CA . THR A 1 487 ? 11.884 -13.503 -17.265 1.00 91.50 487 THR A CA 1
ATOM 3721 C C . THR A 1 487 ? 11.406 -14.835 -17.836 1.00 91.50 487 THR A C 1
ATOM 3723 O O . THR A 1 487 ? 10.318 -14.921 -18.402 1.00 91.50 487 THR A O 1
ATOM 3726 N N . ALA A 1 488 ? 12.224 -15.880 -17.708 1.00 89.44 488 ALA A N 1
ATOM 3727 C CA . ALA A 1 488 ? 11.837 -17.253 -18.027 1.00 89.44 488 ALA A CA 1
ATOM 3728 C C . ALA A 1 488 ? 11.394 -17.997 -16.759 1.00 89.44 488 ALA A C 1
ATOM 3730 O O . ALA A 1 488 ? 11.994 -17.813 -15.700 1.00 89.44 488 ALA A O 1
ATOM 3731 N N . TYR A 1 489 ? 10.401 -18.880 -16.888 1.00 86.62 489 TYR A N 1
ATOM 3732 C CA . TYR A 1 489 ? 10.033 -19.847 -15.852 1.00 86.62 489 TYR A CA 1
ATOM 3733 C C . TYR A 1 489 ? 10.782 -21.163 -16.086 1.00 86.62 489 TYR A C 1
ATOM 3735 O O . TYR A 1 489 ? 10.682 -21.769 -17.154 1.00 86.62 489 TYR A O 1
ATOM 3743 N N . ASN A 1 490 ? 11.536 -21.609 -15.085 1.00 86.38 490 ASN A N 1
ATOM 3744 C CA . ASN A 1 490 ? 12.291 -22.855 -15.120 1.00 86.38 490 ASN A CA 1
ATOM 3745 C C . ASN A 1 490 ? 11.407 -24.050 -14.726 1.00 86.38 490 ASN A C 1
ATOM 3747 O O . ASN A 1 490 ? 10.407 -23.921 -14.019 1.00 86.38 490 ASN A O 1
ATOM 3751 N N . SER A 1 491 ? 11.810 -25.256 -15.132 1.00 86.31 491 SER A N 1
ATOM 3752 C CA . SER A 1 491 ? 11.056 -26.496 -14.882 1.00 86.31 491 SER A CA 1
ATOM 3753 C C . SER A 1 491 ? 10.959 -26.919 -13.407 1.00 86.31 491 SER A C 1
ATOM 3755 O O . SER A 1 491 ? 10.237 -27.862 -13.094 1.00 86.31 491 SER A O 1
ATOM 3757 N N . ASP A 1 492 ? 11.708 -26.273 -12.512 1.00 87.06 492 ASP A N 1
ATOM 3758 C CA . ASP A 1 492 ? 11.652 -26.462 -11.057 1.00 87.06 492 ASP A CA 1
ATOM 3759 C C . ASP A 1 492 ? 10.747 -25.439 -10.341 1.00 87.06 492 ASP A C 1
ATOM 3761 O O . ASP A 1 492 ? 10.573 -25.522 -9.126 1.00 87.06 492 ASP A O 1
ATOM 3765 N N . GLY A 1 493 ? 10.145 -24.502 -11.084 1.00 82.56 493 GLY A N 1
ATOM 3766 C CA . GLY A 1 493 ? 9.318 -23.420 -10.550 1.00 82.56 493 GLY A CA 1
ATOM 3767 C C . GLY A 1 493 ? 10.098 -2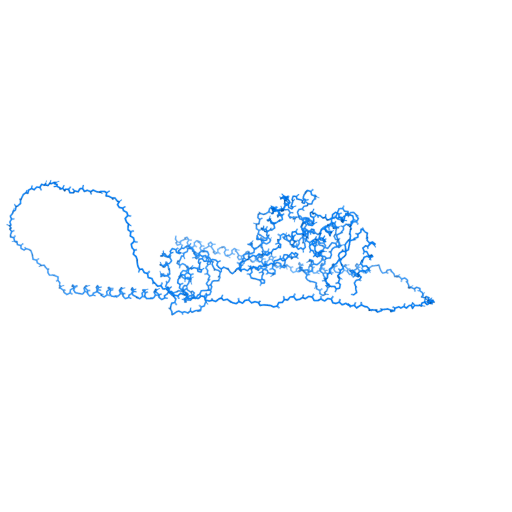2.170 -10.131 1.00 82.56 493 GLY A C 1
ATOM 3768 O O . GLY A 1 493 ? 9.475 -21.213 -9.679 1.00 82.56 493 GLY A O 1
ATOM 3769 N N . SER A 1 494 ? 11.427 -22.146 -10.287 1.00 86.69 494 SER A N 1
ATOM 3770 C CA . SER A 1 494 ? 12.207 -20.907 -10.187 1.00 86.69 494 SER A CA 1
ATOM 3771 C C . SER A 1 494 ? 12.038 -20.038 -11.439 1.00 86.69 494 SER A C 1
ATOM 3773 O O . SER A 1 494 ? 11.598 -20.510 -12.490 1.00 86.69 494 SER A O 1
ATOM 3775 N N . THR A 1 495 ? 12.420 -18.768 -11.349 1.00 88.06 495 THR A N 1
ATOM 3776 C CA . THR A 1 495 ? 12.513 -17.858 -12.497 1.00 88.06 495 THR A CA 1
ATOM 3777 C C . THR A 1 495 ? 13.963 -17.519 -12.826 1.00 88.06 495 THR A C 1
ATOM 3779 O O . THR A 1 495 ? 14.893 -17.785 -12.060 1.00 88.06 495 THR A O 1
ATOM 3782 N N . THR A 1 496 ? 14.203 -16.962 -14.012 1.00 91.69 496 THR A N 1
ATOM 3783 C CA . THR A 1 496 ? 15.505 -16.398 -14.383 1.00 91.69 496 THR A CA 1
ATOM 3784 C C . THR A 1 496 ? 15.318 -15.194 -15.294 1.00 91.69 496 THR A C 1
ATOM 3786 O O . THR A 1 496 ? 14.816 -15.318 -16.412 1.00 91.69 496 THR A O 1
ATOM 3789 N N . THR A 1 497 ? 15.752 -14.032 -14.810 1.00 94.38 497 THR A N 1
ATOM 3790 C CA . THR A 1 497 ? 15.644 -12.751 -15.513 1.00 94.38 497 THR A CA 1
ATOM 3791 C C . THR A 1 497 ? 16.861 -12.524 -16.412 1.00 94.38 497 THR A C 1
ATOM 3793 O O . THR A 1 497 ? 18.002 -12.472 -15.950 1.00 94.38 497 THR A O 1
ATOM 3796 N N . TYR A 1 498 ? 16.635 -12.383 -17.718 1.00 95.69 498 TYR A N 1
ATOM 3797 C CA . TYR A 1 498 ? 17.677 -12.138 -18.715 1.00 95.69 498 TYR A CA 1
ATOM 3798 C C . TYR A 1 498 ? 17.663 -10.685 -19.196 1.00 95.69 498 TYR A C 1
ATOM 3800 O O . TYR A 1 498 ? 16.648 -10.200 -19.688 1.00 95.69 498 TYR A O 1
ATOM 3808 N N . TYR A 1 499 ? 18.814 -10.013 -19.143 1.00 97.19 499 TYR A N 1
ATOM 3809 C CA . TYR A 1 499 ? 18.959 -8.594 -19.489 1.00 97.19 499 TYR A CA 1
ATOM 3810 C C . TYR A 1 499 ? 19.686 -8.404 -20.830 1.00 97.19 499 TYR A C 1
ATOM 3812 O O . TYR A 1 499 ? 20.617 -9.143 -21.154 1.00 97.19 499 TYR A O 1
ATOM 3820 N N . SER A 1 500 ? 19.283 -7.411 -21.631 1.00 97.69 500 SER A N 1
ATOM 3821 C CA . SER A 1 500 ? 19.911 -7.100 -22.933 1.00 97.69 500 SER A CA 1
ATOM 3822 C C . SER A 1 500 ? 19.930 -5.602 -23.289 1.00 97.69 500 SER A C 1
ATOM 3824 O O . SER A 1 500 ? 19.175 -4.795 -22.737 1.00 97.69 500 SER A O 1
ATOM 3826 N N . LYS A 1 501 ? 20.853 -5.209 -24.183 1.00 97.00 501 LYS A N 1
ATOM 3827 C CA . LYS A 1 501 ? 21.095 -3.800 -24.561 1.00 97.00 501 LYS A CA 1
ATOM 3828 C C . LYS A 1 501 ? 20.404 -3.399 -25.861 1.00 97.00 501 LYS A C 1
ATOM 3830 O O . LYS A 1 501 ? 20.135 -2.219 -26.067 1.00 97.00 501 LYS A O 1
ATOM 3835 N N . THR A 1 502 ? 20.116 -4.367 -26.725 1.00 95.94 502 THR A N 1
ATOM 3836 C CA . THR A 1 502 ? 19.466 -4.165 -28.027 1.00 95.94 502 THR A CA 1
ATOM 3837 C C . THR A 1 502 ? 18.222 -5.037 -28.174 1.00 95.94 502 THR A C 1
ATOM 3839 O O . THR A 1 502 ? 18.133 -6.120 -27.591 1.00 95.94 502 THR A O 1
ATOM 3842 N N . TYR A 1 503 ? 17.269 -4.586 -28.991 1.00 94.75 503 TYR A N 1
ATOM 3843 C CA . TYR A 1 503 ? 16.041 -5.338 -29.256 1.00 94.75 503 TYR A CA 1
ATOM 3844 C C . TYR A 1 503 ? 16.338 -6.688 -29.926 1.00 94.75 503 TYR A C 1
ATOM 3846 O O . TYR A 1 503 ? 15.716 -7.697 -29.612 1.00 94.75 503 TYR A O 1
ATOM 3854 N N . GLU A 1 504 ? 17.347 -6.749 -30.795 1.00 96.56 504 GLU A N 1
ATOM 3855 C CA . GLU A 1 504 ? 17.751 -7.978 -31.471 1.00 96.56 504 GLU A CA 1
ATOM 3856 C C . GLU A 1 504 ? 18.466 -8.967 -30.534 1.00 96.56 504 GLU A C 1
ATOM 3858 O O . GLU A 1 504 ? 18.518 -10.159 -30.830 1.00 96.56 504 GLU A O 1
ATOM 3863 N N . GLU A 1 505 ? 19.029 -8.521 -29.407 1.00 96.75 505 GLU A N 1
ATOM 3864 C CA . GLU A 1 505 ? 19.475 -9.417 -28.330 1.00 96.75 505 GLU A CA 1
ATOM 3865 C C . GLU A 1 505 ? 18.288 -9.945 -27.525 1.00 96.75 505 GLU A C 1
ATOM 3867 O O . GLU A 1 505 ? 18.193 -11.158 -27.336 1.00 96.75 505 GLU A O 1
ATOM 3872 N N . HIS A 1 506 ? 17.366 -9.064 -27.125 1.00 96.12 506 HIS A N 1
ATOM 3873 C CA . HIS A 1 506 ? 16.134 -9.425 -26.420 1.00 96.12 506 HIS A CA 1
ATOM 3874 C C . HIS A 1 506 ? 15.311 -10.455 -27.213 1.00 96.12 506 HIS A C 1
ATOM 3876 O O . HIS A 1 506 ? 14.990 -11.524 -26.701 1.00 96.12 506 HIS A O 1
ATOM 3882 N N . GLU A 1 507 ? 15.071 -10.219 -28.505 1.00 95.31 507 GLU A N 1
ATOM 3883 C CA . GLU A 1 507 ? 14.339 -11.142 -29.381 1.00 95.31 507 GLU A CA 1
ATOM 3884 C C . GLU A 1 507 ? 15.016 -12.527 -29.467 1.00 95.31 507 GLU A C 1
ATOM 3886 O O . GLU A 1 507 ? 14.339 -13.558 -29.463 1.00 95.31 507 GLU A O 1
ATOM 3891 N N . ARG A 1 508 ? 16.358 -12.582 -29.492 1.00 95.88 508 ARG A N 1
ATOM 3892 C CA . ARG A 1 508 ? 17.120 -13.848 -29.475 1.00 95.88 508 ARG A CA 1
ATOM 3893 C C . ARG A 1 508 ? 17.045 -14.570 -28.129 1.00 95.88 508 ARG A C 1
ATOM 3895 O O . ARG A 1 508 ? 17.132 -15.796 -28.119 1.00 95.88 508 ARG A O 1
ATOM 3902 N N . ILE A 1 509 ? 16.918 -13.841 -27.022 1.00 94.50 509 ILE A N 1
ATOM 3903 C CA . ILE A 1 509 ? 16.713 -14.397 -25.677 1.00 94.50 509 ILE A CA 1
ATOM 3904 C C . ILE A 1 509 ? 15.303 -14.988 -25.586 1.00 94.50 509 ILE A C 1
ATOM 3906 O O . ILE A 1 509 ? 15.165 -16.180 -25.314 1.00 94.50 509 ILE A O 1
ATOM 3910 N N . CYS A 1 510 ? 14.271 -14.210 -25.920 1.00 93.94 510 CYS A N 1
ATOM 3911 C CA . CYS A 1 510 ? 12.878 -14.649 -25.839 1.00 93.94 510 CYS A CA 1
ATOM 3912 C C . CYS A 1 510 ? 12.595 -15.851 -26.756 1.00 93.94 510 CYS A C 1
ATOM 3914 O O . CYS A 1 510 ? 11.960 -16.807 -26.321 1.00 93.94 510 CYS A O 1
ATOM 3916 N N . ARG A 1 511 ? 13.163 -15.882 -27.974 1.00 93.75 511 ARG A N 1
ATOM 3917 C CA . ARG A 1 511 ? 13.107 -17.061 -28.865 1.00 93.75 511 ARG A CA 1
ATOM 3918 C C . ARG A 1 511 ? 13.873 -18.284 -28.362 1.00 93.75 511 ARG A C 1
ATOM 3920 O O . ARG A 1 511 ? 13.548 -19.393 -28.770 1.00 93.75 511 ARG A O 1
ATOM 3927 N N . ARG A 1 512 ? 14.925 -18.111 -27.554 1.00 92.00 512 ARG A N 1
ATOM 3928 C CA . ARG A 1 512 ? 15.725 -19.232 -27.029 1.00 92.00 512 ARG A CA 1
ATOM 3929 C C . ARG A 1 512 ? 15.036 -19.926 -25.858 1.00 92.00 512 ARG A C 1
ATOM 3931 O O . ARG A 1 512 ? 15.175 -21.136 -25.730 1.00 92.00 512 ARG A O 1
ATOM 3938 N N . TYR A 1 513 ? 14.358 -19.154 -25.013 1.00 90.38 513 TYR A N 1
ATOM 3939 C CA . TYR A 1 513 ? 13.797 -19.624 -23.744 1.00 90.38 513 TYR A CA 1
ATOM 3940 C C . TYR A 1 513 ? 12.261 -19.644 -23.714 1.00 90.38 513 TYR A C 1
ATOM 3942 O O . TYR A 1 513 ? 11.687 -19.867 -22.657 1.00 90.38 513 TYR A O 1
ATOM 3950 N N . GLY A 1 514 ? 11.597 -19.412 -24.852 1.00 89.12 514 GLY A N 1
ATOM 3951 C CA . GLY A 1 514 ? 10.137 -19.482 -24.967 1.00 89.12 514 GLY A CA 1
ATOM 3952 C C . GLY A 1 514 ? 9.399 -18.394 -24.182 1.00 89.12 514 GLY A C 1
ATOM 3953 O O . GLY A 1 514 ? 8.399 -18.674 -23.534 1.00 89.12 514 GLY A O 1
ATOM 3954 N N . ILE A 1 515 ? 9.911 -17.158 -24.188 1.00 88.94 515 ILE A N 1
ATOM 3955 C CA . ILE A 1 515 ? 9.369 -16.056 -23.372 1.00 88.94 515 ILE A CA 1
ATOM 3956 C C . ILE A 1 515 ? 8.374 -15.216 -24.188 1.00 88.94 515 ILE A C 1
ATOM 3958 O O . ILE A 1 515 ? 8.619 -14.899 -25.358 1.00 88.94 515 ILE A O 1
ATOM 3962 N N . GLY A 1 516 ? 7.265 -14.813 -23.559 1.00 82.56 516 GLY A N 1
ATOM 3963 C CA . GLY A 1 516 ? 6.246 -13.944 -24.153 1.00 82.56 516 GLY A CA 1
ATOM 3964 C C . GLY A 1 516 ? 5.566 -14.603 -25.354 1.00 82.56 516 GLY A C 1
ATOM 3965 O O . GLY A 1 516 ? 5.095 -15.733 -25.266 1.00 82.56 516 GLY A O 1
ATOM 3966 N N . MET A 1 517 ? 5.568 -13.931 -26.511 1.00 80.75 517 MET A N 1
ATOM 3967 C CA . MET A 1 517 ? 4.975 -14.445 -27.761 1.00 80.75 517 MET A CA 1
ATOM 3968 C C . MET A 1 517 ? 5.626 -15.728 -28.327 1.00 80.75 517 MET A C 1
ATOM 3970 O O . MET A 1 517 ? 5.221 -16.188 -29.394 1.00 80.75 517 MET A O 1
ATOM 3974 N N . TYR A 1 518 ? 6.665 -16.252 -27.671 1.00 85.25 518 TYR A N 1
ATOM 3975 C CA . TYR A 1 518 ? 7.379 -17.473 -28.047 1.00 85.25 518 TYR A CA 1
ATOM 3976 C C . TYR A 1 518 ? 7.149 -18.642 -27.071 1.00 85.25 518 TYR A C 1
ATOM 3978 O O . TYR A 1 518 ? 7.805 -19.670 -27.224 1.00 85.25 518 TYR A O 1
ATOM 3986 N N . ALA A 1 519 ? 6.262 -18.496 -26.081 1.00 77.44 519 ALA A N 1
ATOM 3987 C CA . ALA A 1 519 ? 5.813 -19.606 -25.239 1.00 77.44 519 ALA A CA 1
ATOM 3988 C C . ALA A 1 519 ? 4.947 -20.604 -26.038 1.00 77.44 519 ALA A C 1
ATOM 3990 O O . ALA A 1 519 ? 4.206 -20.193 -26.936 1.00 77.44 519 ALA A O 1
ATOM 3991 N N . GLU A 1 520 ? 5.043 -21.897 -25.702 1.00 60.03 520 GLU A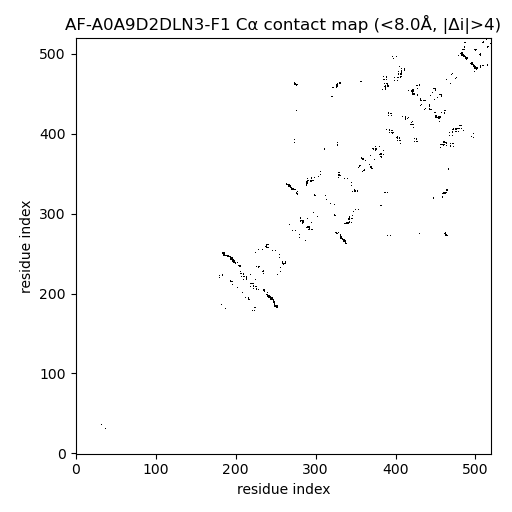 N 1
ATOM 3992 C CA . GLU A 1 520 ? 4.263 -23.011 -26.288 1.00 60.03 520 GLU A CA 1
ATOM 3993 C C . GLU A 1 520 ? 3.161 -23.520 -25.340 1.00 60.03 520 GLU A C 1
ATOM 3995 O O . GLU A 1 520 ? 3.421 -23.584 -24.116 1.00 60.03 520 GLU A O 1
#

pLDDT: mean 77.11, std 23.79, range [26.28, 98.75]

Radius of gyration: 44.14 Å; Cα contacts (8 Å, |Δi|>4): 585; chains: 1; bounding box: 85×78×161 Å

Secondary structure (DSSP, 8-state):
-HHHHHHHHHHHHHHHHHHHHHHHHHHHHHS--HHHHHHHHHHHHHHHHHHHHHTSS---PPPPPPPP-----------------------------------------------------------------------------PPPP--THHHHHHHHHHHHHHHHHHHHHHHHHHHHHHHHHTTT----EEEEEE-HHHHT-HHHHHHHHHHTTS-S-HHHHHHHHHHHT-TT----EEEEEEETTS-HHHHHHHHT---PPEEEEE--TTB-HHHHHHHHHHTTSS-HHHHHHHHHH-----GGGGGS--STTTTT-S-TTTTTS---EEEEETT--HHHHHHHHHHHHIIIIIS----TT-----HHHHHHHTT--HHHHHHHHHHHHHH-SSHHHHHHHHHHHHHHHHTTTT--B---THHHHHHHHHSPPBTTBPPP-TTT-TTTSSBS-SS-SSB--HHHHHHHHS--GGGTT--EEEEEEPTTS-EEEEEESSHHHHHHHHHHHT-GGG--

Foldseek 3Di:
DVVVVVVVVVVVVVVVVVVVVVVVVVVVVVPPPVVNVVVVVVVVVVVVVVVVVVVPDDPPDDDDDDDDDDDDDDDDDDDDDDDDDDDDDDDDDDDDDDDDDDDDDDDDDDDDDYDDDDDDDDDDDDDDDDDDDDDDDDDDDDDDDDDDDDDPVVVVVVVVVVVVVVVVVVVVVVVCVVLLVCQQQLPPFDPAWFWFWDDPVQLQFLLSVLVSCVVSPQGPDSPSLVVVCVVVVLRSQFDGDGTDTGGNNDHSVRVSVSRNDPPFPKDKDFFDFLAWLVNVQVVCVVVQQEHSVQLVCCQVPNDDDDPVLVLQDDDPLLVLPPGSCFQQQAGGIDIGGRPHGSNRNSNVSNVVSCVPQAQADQDPVRPRHHLQRLQVVVVHGSFLLSQQLLLLQVPDPDLVVLLLLLQLQVLLVVVCVVNQFSQGVLLQVLQCVVPPDDPNHGDDDQQRRRVNHGRTHSGHSHHHHPSSSVSNSNHDPVNVQWNDWFWAQDPVRDIDIDIHNDPVVVVVVCCVRQTDPRPD

Nearest PDB structures (foldseek):
  4iiw-assembly1_B  TM=6.168E-01  e=6.275E-16  Listeria monocytogenes EGD-e
  2r1f-assembly1_A  TM=6.883E-01  e=2.181E-10  Escherichia coli K-12

Solvent-accessible surface area (backbone atoms only — not comparable to full-atom values): 31153 Å² total; per-residue (Å²): 107,71,68,57,50,58,46,52,54,49,57,57,48,53,51,53,52,51,56,47,52,51,53,53,50,53,47,63,68,65,56,73,52,65,70,59,55,52,48,54,52,50,53,49,53,49,53,53,55,50,53,66,54,67,73,74,68,85,92,76,83,83,82,82,87,80,85,87,81,84,85,85,90,81,85,92,79,89,86,88,86,88,81,90,83,85,86,84,90,80,93,81,90,90,86,83,91,87,82,92,85,86,89,81,82,87,88,85,91,86,85,89,82,88,83,85,87,82,89,86,88,88,89,88,82,88,89,93,87,82,91,87,85,89,83,84,89,85,88,82,81,87,84,86,84,80,87,79,90,74,74,72,73,63,57,58,52,51,53,52,51,49,51,52,50,52,50,51,52,50,51,51,51,50,48,52,52,54,52,44,51,35,50,44,53,9,60,96,54,47,80,62,68,36,72,42,66,38,50,70,79,34,31,67,34,52,67,48,48,32,48,52,38,33,78,63,58,40,43,86,50,43,71,53,53,43,51,47,29,61,74,71,67,46,61,66,49,46,47,59,33,81,72,42,78,46,31,22,37,46,25,49,69,56,52,49,56,48,39,48,41,81,78,55,58,76,46,79,48,74,42,62,59,52,41,34,62,66,59,52,31,53,54,32,35,81,64,49,25,30,50,47,69,44,36,50,49,22,72,76,70,50,88,75,96,50,78,71,66,78,56,53,81,84,48,89,86,29,70,68,42,87,58,94,55,37,32,45,50,37,46,47,75,44,80,41,39,48,75,38,55,20,52,61,52,54,50,51,25,42,49,47,29,46,46,60,51,52,56,30,65,76,50,97,87,61,75,56,67,24,46,56,53,57,27,48,76,71,77,39,52,50,49,62,44,37,27,51,7,18,48,28,47,67,76,33,99,43,68,76,47,16,13,35,52,30,22,21,53,48,43,22,60,78,38,38,91,82,34,40,41,67,61,46,70,58,40,51,52,33,45,35,69,78,44,64,51,57,99,83,44,66,67,90,48,79,46,40,30,21,79,81,29,66,48,75,48,49,51,33,65,7,9,30,38,69,62,25,43,47,12,56,78,59,39,35,73,88,33,66,78,23,63,44,73,49,67,32,80,45,99,86,74,49,74,50,77,45,77,25,64,46,70,74,51,41,54,54,48,27,66,71,64,35,30,76,98,45,51,132

Sequence (520 aa):
MADDLDKILKDVQAEKEARRQEQELARHMLEVDGQTQERLLQERKNKVSSFQLQLNLDEEAPEPPREAKAAPPSAAEEAGEEQAAAAPDAVSGEEPAGMSDTGGEEPSEAVPSSGGEEDRAEDAGAPPAGTKTPPSQNGGKKPSKRRKGANPQWGCVKGIIYAVVVLAASGILAYFAVAGVLDLTGLNKSETKVPVTLTEADCEDTAAVAQILKDAGVIDQPLIFRLYCMLTKADGQFMPQEEVALSADMGYETIINILKSNKREEIRLTFPEGMTVKQMAEKLEENNVCTVSEFYSAIESGSYSYAFLDEIPNDEAHAGRIEKLEGYLFPDTYDFYIGSSGETVVNKFLTAFSNKVEKSVVGEDGDSTPTSIKAKAQGMTLDEVIILASIVQWEADNTEDMHKVAKVLRNRLENSTVYPRLECDSTQRYIDTLFPPVDGQSVENLDYDTYKRNGLPVGPINNPGMDAIDAVLNPSEEMEGYYFFATAYNSDGSTTTYYSKTYEEHERICRRYGIGMYAE